Protein AF-A0A9D7G8P6-F1 (afdb_monomer)

Secondary structure (DSSP, 8-state):
------------------------SPPPEEE-SSSSSS--EEEEEEEEE---SSSTTSSEEEEEEEEEPTTEEEEEE-SSS--SB-EE-TT----HHHHHHHHHTTSEEEPPSSS--EEEEEEEEESTT--GGG-S-EE-S---BT-EEEEEEEETTEEEEEEEEEE--TTS---EEEEEEEEEE-TTTT---------------S----PPPPPPPP-PPSS-PPPEEE-SSSSS---EEEEEEEEE-TT-TT-EEEEEEEEEPTT-EEEEEE-TTS-EEE-EE-TT-EE-HHHHHHHHHHTSEEEEETTSS---EEEEEEEES-TT--SS-EE-TTTTS-EEEEEEEETTEEEEEEEEEEE-TTT--EEEEEEEEEEBTBPEE--

Foldseek 3Di:
DDDDDDDDDDDPPPPPPPPPPLPDQDDKDFDDQQPPPHGFKIFDKDWDWDDDVVDGRQWTKIFTKMKTDAQKWWKAQDAPQGGGFDFDDPPDDPDLVLLLLCLLQSRMATDHRHDMDMGRFWMQIGHPPQDPVRGFIDGPPPPLAPTFIWMWGQDPVAIKIWTWGWDDPPGPNDIDIGTDDMDTDGHCRSVSDDDPPPPPVPPPDPDDDDDDPPDDFAAGDDDWGDKDFGDQPPQPDTFKIWGWDFADDDPPPWKGKTWTFMWTDPQKWWKWFQDPVRDIDFDADAQPDKDALVNVVVCVVVVRMDTGHCVPPGDTDTFKIAITPDPPDDRFIDGDCNLVVHWIWMWGAHPNFIKIFTKHWDADPSRGGTDIHTQDMDTNRHMYHGD

Sequence (387 aa):
MILTLAFAPLLHTAHAQADRIIPGPPPDEYVDVTGDGRADLLITTRTIHISDPEQPGYLGKHLLGVRTLSGNAILMWNTPSNQRWYTLEDSTRLDTGLLAARIHFKQLSWTDEDHPTEFWLLERPFGPAITKDQDGWYGTGDHHDGLTLVMRSANERGTSVAAFEFELPYPHGRVTIKTKHVVHVPNGYGEEGDLIVLKREPEEPPFDFGHEPAEPQVMVPPGVAPDEVVDIHDDEVDDLVIRSMDEHWHGTGGSGYYVRGISPLPGTAILMTNTRWGTWGPFTLTEVDELTPEHLTIGLKSGTMRWTASGGERVFIEMLRHPHGMDGAATEWSATPAASAGYLVYRTTSHGRVHIGAMEIVYSLPGGELGVRPQNWVEEGQVLEVR

pLDDT: mean 80.0, std 18.23, range [26.77, 96.06]

Mean predicted aligned error: 11.91 Å

Structure (mmCIF, N/CA/C/O backbone):
data_AF-A0A9D7G8P6-F1
#
_entry.id   AF-A0A9D7G8P6-F1
#
loop_
_atom_site.group_PDB
_atom_site.id
_atom_site.type_symbol
_atom_site.label_atom_id
_atom_site.label_alt_id
_atom_site.label_comp_id
_atom_site.label_asym_id
_atom_site.label_entity_id
_atom_site.label_seq_id
_atom_site.pdbx_PDB_ins_code
_atom_site.Cartn_x
_atom_site.Cartn_y
_atom_site.Cartn_z
_atom_site.occupancy
_atom_site.B_iso_or_equiv
_atom_site.auth_seq_id
_atom_site.auth_comp_id
_atom_site.auth_asym_id
_atom_site.auth_atom_id
_atom_site.pdbx_PDB_model_num
ATOM 1 N N . MET A 1 1 ? 89.051 -29.530 -20.487 1.00 32.84 1 MET A N 1
ATOM 2 C CA . MET A 1 1 ? 89.242 -28.744 -19.250 1.00 32.84 1 MET A CA 1
ATOM 3 C C . MET A 1 1 ? 88.850 -27.302 -19.556 1.00 32.84 1 MET A C 1
ATOM 5 O O . MET A 1 1 ? 89.491 -26.746 -20.432 1.00 32.84 1 MET A O 1
ATOM 9 N N . ILE A 1 2 ? 87.843 -26.773 -18.833 1.00 34.38 2 ILE A N 1
ATOM 10 C CA . ILE A 1 2 ? 87.575 -25.340 -18.523 1.00 34.38 2 ILE A CA 1
ATOM 11 C C . ILE A 1 2 ? 87.087 -24.459 -19.702 1.00 34.38 2 ILE A C 1
ATOM 13 O O . ILE A 1 2 ? 87.691 -24.490 -20.760 1.00 34.38 2 ILE A O 1
ATOM 17 N N . LEU A 1 3 ? 86.077 -23.578 -19.613 1.00 29.50 3 LEU A N 1
ATOM 18 C CA . LEU A 1 3 ? 84.935 -23.324 -18.709 1.00 29.50 3 LEU A CA 1
ATOM 19 C C . LEU A 1 3 ? 84.094 -22.185 -19.360 1.00 29.50 3 LEU A C 1
ATOM 21 O O . LEU A 1 3 ? 84.625 -21.367 -20.104 1.00 29.50 3 LEU A O 1
ATOM 25 N N . THR A 1 4 ? 82.801 -22.149 -19.044 1.00 38.91 4 THR A N 1
ATOM 26 C CA . THR A 1 4 ? 81.749 -21.127 -19.264 1.00 38.91 4 THR A CA 1
ATOM 27 C C . THR A 1 4 ? 82.122 -19.645 -19.087 1.00 38.91 4 THR A C 1
ATOM 29 O O . THR A 1 4 ? 82.879 -19.329 -18.176 1.00 38.91 4 THR A O 1
ATOM 32 N N . LEU A 1 5 ? 81.402 -18.741 -19.784 1.00 32.75 5 LEU A N 1
ATOM 33 C CA . LEU A 1 5 ? 80.517 -17.736 -19.146 1.00 32.75 5 LEU A CA 1
ATOM 34 C C . LEU A 1 5 ? 79.637 -16.962 -20.150 1.00 32.75 5 LEU A C 1
ATOM 36 O O . LEU A 1 5 ? 80.088 -16.522 -21.203 1.00 32.75 5 LEU A O 1
ATOM 40 N N . ALA A 1 6 ? 78.366 -16.822 -19.773 1.00 39.81 6 ALA A N 1
ATOM 41 C CA . ALA A 1 6 ? 77.298 -16.095 -20.448 1.00 39.81 6 ALA A CA 1
ATOM 42 C C . ALA A 1 6 ? 77.256 -14.618 -20.017 1.00 39.81 6 ALA A C 1
ATOM 44 O O . ALA A 1 6 ? 77.548 -14.323 -18.862 1.00 39.81 6 ALA A O 1
ATOM 45 N N . PHE A 1 7 ? 76.799 -13.723 -20.899 1.00 34.69 7 PHE A N 1
ATOM 46 C CA . PHE A 1 7 ? 76.245 -12.416 -20.527 1.00 34.69 7 PHE A CA 1
ATOM 47 C C . PHE A 1 7 ? 75.092 -12.048 -21.472 1.00 34.69 7 PHE A C 1
ATOM 49 O O . PHE A 1 7 ? 75.219 -12.117 -22.692 1.00 34.69 7 PHE A O 1
ATOM 56 N N . ALA A 1 8 ? 73.950 -11.723 -20.869 1.00 31.00 8 ALA A N 1
ATOM 57 C CA . ALA A 1 8 ? 72.666 -11.448 -21.504 1.00 31.00 8 ALA A CA 1
ATOM 58 C C . ALA A 1 8 ? 72.607 -10.046 -22.147 1.00 31.00 8 ALA A C 1
ATOM 60 O O . ALA A 1 8 ? 73.125 -9.099 -21.552 1.00 31.00 8 ALA A O 1
ATOM 61 N N . PRO A 1 9 ? 71.921 -9.861 -23.292 1.00 35.91 9 PRO A N 1
ATOM 62 C CA . PRO A 1 9 ? 71.527 -8.537 -23.745 1.00 35.91 9 PRO A CA 1
ATOM 63 C C . PRO A 1 9 ? 70.213 -8.110 -23.074 1.00 35.91 9 PRO A C 1
ATOM 65 O O . PRO A 1 9 ? 69.231 -8.851 -23.041 1.00 35.91 9 PRO A O 1
ATOM 68 N N . LEU A 1 10 ? 70.224 -6.884 -22.549 1.00 33.00 10 LEU A N 1
ATOM 69 C CA . LEU A 1 10 ? 69.069 -6.126 -22.076 1.00 33.00 10 LEU A CA 1
ATOM 70 C C . LEU A 1 10 ? 67.979 -6.075 -23.157 1.00 33.00 10 LEU A C 1
ATOM 72 O O . LEU A 1 10 ? 68.079 -5.315 -24.120 1.00 33.00 10 LEU A O 1
ATOM 76 N N . LEU A 1 11 ? 66.912 -6.850 -22.971 1.00 33.47 11 LEU A N 1
ATOM 77 C CA . LEU A 1 11 ? 65.636 -6.578 -23.617 1.00 33.47 11 LEU A CA 1
ATOM 78 C C . LEU A 1 11 ? 65.052 -5.327 -22.957 1.00 33.47 11 LEU A C 1
ATOM 80 O O . LEU A 1 11 ? 64.640 -5.357 -21.800 1.00 33.47 11 LEU A O 1
ATOM 84 N N . HIS A 1 12 ? 65.020 -4.222 -23.704 1.00 30.33 12 HIS A N 1
ATOM 85 C CA . HIS A 1 12 ? 64.057 -3.153 -23.466 1.00 30.33 12 HIS A CA 1
ATOM 86 C C . HIS A 1 12 ? 62.661 -3.768 -23.616 1.00 30.33 12 HIS A C 1
ATOM 88 O O . HIS A 1 12 ? 62.119 -3.867 -24.716 1.00 30.33 12 HIS A O 1
ATOM 94 N N . THR A 1 13 ? 62.084 -4.225 -22.510 1.00 32.28 13 THR A N 1
ATOM 95 C CA . THR A 1 13 ? 60.647 -4.450 -22.409 1.00 32.28 13 THR A CA 1
ATOM 96 C C . THR A 1 13 ? 59.975 -3.092 -22.520 1.00 32.28 13 THR A C 1
ATOM 98 O O . THR A 1 13 ? 59.836 -2.372 -21.528 1.00 32.28 13 THR A O 1
ATOM 101 N N . ALA A 1 14 ? 59.574 -2.750 -23.746 1.00 30.55 14 ALA A N 1
ATOM 102 C CA . ALA A 1 14 ? 58.433 -1.886 -23.973 1.00 30.55 14 ALA A CA 1
ATOM 103 C C . ALA A 1 14 ? 57.317 -2.413 -23.067 1.00 30.55 14 ALA A C 1
ATOM 105 O O . ALA A 1 14 ? 56.787 -3.503 -23.286 1.00 30.55 14 ALA A O 1
ATOM 106 N N . HIS A 1 15 ? 57.046 -1.690 -21.982 1.00 31.81 15 HIS A N 1
ATOM 107 C CA . HIS A 1 15 ? 55.834 -1.903 -21.223 1.00 31.81 15 HIS A CA 1
ATOM 108 C C . HIS A 1 15 ? 54.720 -1.531 -22.187 1.00 31.81 15 HIS A C 1
ATOM 110 O O . HIS A 1 15 ? 54.471 -0.353 -22.434 1.00 31.81 15 HIS A O 1
ATOM 116 N N . ALA A 1 16 ? 54.115 -2.552 -22.792 1.00 31.84 16 ALA A N 1
ATOM 117 C CA . ALA A 1 16 ? 52.770 -2.447 -23.301 1.00 31.84 16 ALA A CA 1
ATOM 118 C C . ALA A 1 16 ? 51.943 -1.957 -22.114 1.00 31.84 16 ALA A C 1
ATOM 120 O O . ALA A 1 16 ? 51.631 -2.712 -21.192 1.00 31.84 16 ALA A O 1
ATOM 121 N N . GLN A 1 17 ? 51.706 -0.649 -22.099 1.00 33.00 17 GLN A N 1
ATOM 122 C CA . GLN A 1 17 ? 50.620 -0.033 -21.381 1.00 33.00 17 GLN A CA 1
ATOM 123 C C . GLN A 1 17 ? 49.398 -0.807 -21.855 1.00 33.00 17 GLN A C 1
ATOM 125 O O . GLN A 1 17 ? 48.952 -0.654 -22.990 1.00 33.00 17 GLN A O 1
ATOM 130 N N . ALA A 1 18 ? 48.970 -1.770 -21.042 1.00 34.53 18 ALA A N 1
ATOM 131 C CA . ALA A 1 18 ? 47.674 -2.372 -21.202 1.00 34.53 18 ALA A CA 1
ATOM 132 C C . ALA A 1 18 ? 46.710 -1.205 -21.021 1.00 34.53 18 ALA A C 1
ATOM 134 O O . ALA A 1 18 ? 46.424 -0.809 -19.890 1.00 34.53 18 ALA A O 1
ATOM 135 N N . ASP A 1 19 ? 46.298 -0.610 -22.139 1.00 32.16 19 ASP A N 1
ATOM 136 C CA . ASP A 1 19 ? 45.062 0.137 -22.234 1.00 32.16 19 ASP A CA 1
ATOM 137 C C . ASP A 1 19 ? 43.992 -0.810 -21.699 1.00 32.16 19 ASP A C 1
ATOM 139 O O . ASP A 1 19 ? 43.441 -1.660 -22.401 1.00 32.16 19 ASP A O 1
ATOM 143 N N . ARG A 1 20 ? 43.752 -0.720 -20.389 1.00 36.62 20 ARG A N 1
ATOM 144 C CA . ARG A 1 20 ? 42.474 -1.094 -19.822 1.00 36.62 20 ARG A CA 1
ATOM 145 C C . ARG A 1 20 ? 41.499 -0.207 -20.569 1.00 36.62 20 ARG A C 1
ATOM 147 O O . ARG A 1 20 ? 41.408 0.981 -20.282 1.00 36.62 20 ARG A O 1
ATOM 154 N N . ILE A 1 21 ? 40.826 -0.783 -21.557 1.00 39.59 21 ILE A N 1
ATOM 155 C CA . ILE A 1 21 ? 39.573 -0.257 -22.075 1.00 39.59 21 ILE A CA 1
ATOM 156 C C . ILE A 1 21 ? 38.684 -0.153 -20.839 1.00 39.59 21 ILE A C 1
ATOM 158 O O . ILE A 1 21 ? 38.151 -1.151 -20.362 1.00 39.59 21 ILE A O 1
ATOM 162 N N . ILE A 1 22 ? 38.650 1.033 -20.237 1.00 46.44 22 ILE A N 1
ATOM 163 C CA . ILE A 1 22 ? 37.691 1.387 -19.204 1.00 46.44 22 ILE A CA 1
ATOM 164 C C . ILE A 1 22 ? 36.360 1.302 -19.946 1.00 46.44 22 ILE A C 1
ATOM 166 O O . ILE A 1 22 ? 36.176 2.092 -20.876 1.00 46.44 22 ILE A O 1
ATOM 170 N N . PRO A 1 23 ? 35.468 0.337 -19.654 1.00 56.09 23 PRO A N 1
ATOM 171 C CA . PRO A 1 23 ? 34.200 0.299 -20.352 1.00 56.09 23 PRO A CA 1
ATOM 172 C C . PRO A 1 23 ? 33.516 1.618 -20.019 1.00 56.09 23 PRO A C 1
ATOM 174 O O . PRO A 1 23 ? 33.338 1.946 -18.838 1.00 56.09 23 PRO A O 1
ATOM 177 N N . GLY A 1 24 ? 33.239 2.406 -21.055 1.00 60.41 24 GLY A N 1
ATOM 178 C CA . GLY A 1 24 ? 32.360 3.554 -20.940 1.00 60.41 24 GLY A CA 1
ATOM 179 C C . GLY A 1 24 ? 30.973 3.114 -20.458 1.00 60.41 24 GLY A C 1
ATOM 180 O O . GLY A 1 24 ? 30.748 1.923 -20.215 1.00 60.41 24 GLY A O 1
ATOM 181 N N . PRO A 1 25 ? 30.035 4.058 -20.308 1.00 69.31 25 PRO A N 1
ATOM 182 C CA . PRO A 1 25 ? 28.647 3.701 -20.042 1.00 69.31 25 PRO A CA 1
ATOM 183 C C . PRO A 1 25 ? 28.184 2.620 -21.042 1.00 69.31 25 PRO A C 1
ATOM 185 O O . PRO A 1 25 ? 28.520 2.730 -22.229 1.00 69.31 25 PRO A O 1
ATOM 188 N N . PRO A 1 26 ? 27.499 1.551 -20.590 1.00 78.31 26 PRO A N 1
ATOM 189 C CA . PRO A 1 26 ? 26.985 0.543 -21.508 1.00 78.31 26 PRO A CA 1
ATOM 190 C C . PRO A 1 26 ? 26.033 1.200 -22.522 1.00 78.31 26 PRO A C 1
ATOM 192 O O . PRO A 1 26 ? 25.399 2.210 -22.198 1.00 78.31 26 PRO A O 1
ATOM 195 N N . PRO A 1 27 ? 25.963 0.674 -23.758 1.00 83.50 27 PRO A N 1
ATOM 196 C CA . PRO A 1 27 ? 25.049 1.196 -24.762 1.00 83.50 27 PR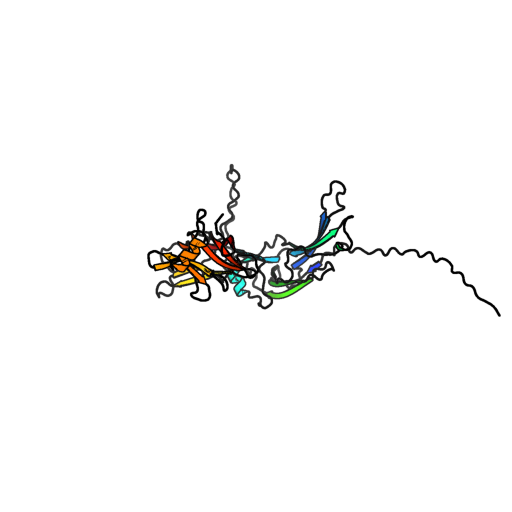O A CA 1
ATOM 197 C C . PRO A 1 27 ? 23.596 0.966 -24.345 1.00 83.50 27 PRO A C 1
ATOM 199 O O . PRO A 1 27 ? 23.301 0.042 -23.588 1.00 83.50 27 PRO A O 1
ATOM 202 N N . ASP A 1 28 ? 22.709 1.782 -24.902 1.00 91.69 28 ASP A N 1
ATOM 203 C CA . ASP A 1 28 ? 21.271 1.639 -24.714 1.00 91.69 28 ASP A CA 1
ATOM 204 C C . ASP A 1 28 ? 20.775 0.273 -25.220 1.00 91.69 28 ASP A C 1
ATOM 206 O O . ASP A 1 28 ? 21.152 -0.181 -26.308 1.00 91.69 28 ASP A O 1
ATOM 210 N N . GLU A 1 29 ? 19.896 -0.366 -24.448 1.00 93.75 29 GLU A N 1
ATOM 211 C CA . GLU A 1 29 ? 19.307 -1.671 -24.764 1.00 93.75 29 GLU A CA 1
ATOM 212 C C . GLU A 1 29 ? 17.780 -1.609 -24.639 1.00 93.75 29 GLU A C 1
ATOM 214 O O . GLU A 1 29 ? 17.230 -1.231 -23.607 1.00 93.75 29 GLU A O 1
ATOM 219 N N . TYR A 1 30 ? 17.095 -1.986 -25.718 1.00 95.00 30 TYR A N 1
ATOM 220 C CA . TYR A 1 30 ? 15.639 -2.059 -25.786 1.00 95.00 30 TYR A CA 1
ATOM 221 C C . TYR A 1 30 ? 15.173 -3.455 -25.380 1.00 95.00 30 TYR A C 1
ATOM 223 O O . TYR A 1 30 ? 15.660 -4.446 -25.928 1.00 95.00 30 TYR A O 1
ATOM 231 N N . VAL A 1 31 ? 14.206 -3.532 -24.469 1.00 95.38 31 VAL A N 1
ATOM 232 C CA . VAL A 1 31 ? 13.720 -4.796 -23.911 1.00 95.38 31 VAL A CA 1
ATOM 233 C C . VAL A 1 31 ? 12.220 -4.935 -24.144 1.00 95.38 31 VAL A C 1
ATOM 235 O O . VAL A 1 31 ? 11.443 -4.072 -23.748 1.00 95.38 31 VAL A O 1
ATOM 238 N N . ASP A 1 32 ? 11.831 -6.038 -24.778 1.00 94.94 32 ASP A N 1
ATOM 239 C CA . ASP A 1 32 ? 10.444 -6.491 -24.918 1.00 94.94 32 ASP A CA 1
ATOM 240 C C . ASP A 1 32 ? 10.121 -7.420 -23.739 1.00 94.94 32 ASP A C 1
ATOM 242 O O . ASP A 1 32 ? 10.604 -8.555 -23.672 1.00 94.94 32 ASP A O 1
ATOM 246 N N . VAL A 1 33 ? 9.378 -6.901 -22.764 1.00 93.94 33 VAL A N 1
ATOM 247 C CA . VAL A 1 33 ? 9.002 -7.620 -21.541 1.00 93.94 33 VAL A CA 1
ATOM 248 C C . VAL A 1 33 ? 7.739 -8.433 -21.785 1.00 93.94 33 VAL A C 1
ATOM 250 O O . VAL A 1 33 ? 7.625 -9.559 -21.295 1.00 93.94 33 VAL A O 1
ATOM 253 N N . THR A 1 34 ? 6.797 -7.878 -22.542 1.00 91.25 34 THR A N 1
ATOM 254 C CA . THR A 1 34 ? 5.493 -8.479 -22.827 1.00 91.25 34 THR A CA 1
ATOM 255 C C . THR A 1 34 ? 5.541 -9.544 -23.924 1.00 91.25 34 THR A C 1
ATOM 257 O O . THR A 1 34 ? 4.607 -10.333 -24.060 1.00 91.25 34 THR A O 1
ATOM 260 N N . GLY A 1 35 ? 6.637 -9.636 -24.674 1.00 88.44 35 GLY A N 1
ATOM 261 C CA . GLY A 1 35 ? 6.814 -10.581 -25.775 1.00 88.44 35 GLY A CA 1
ATOM 262 C C . GLY A 1 35 ? 5.928 -10.274 -26.982 1.00 88.44 35 GLY A C 1
ATOM 263 O O . GLY A 1 35 ? 5.661 -11.168 -27.791 1.00 88.44 35 GLY A O 1
ATOM 264 N N . ASP A 1 36 ? 5.426 -9.044 -27.096 1.00 84.75 36 ASP A N 1
ATOM 265 C CA . ASP A 1 36 ? 4.506 -8.644 -28.159 1.00 84.75 36 ASP A CA 1
ATOM 266 C C . ASP A 1 36 ? 5.220 -8.138 -29.427 1.00 84.75 36 ASP A C 1
ATOM 268 O O . ASP A 1 36 ? 4.576 -7.811 -30.435 1.00 84.75 36 ASP A O 1
ATOM 272 N N . GLY A 1 37 ? 6.557 -8.144 -29.411 1.00 86.44 37 GLY A N 1
ATOM 273 C CA . GLY A 1 37 ? 7.433 -7.727 -30.495 1.00 86.44 37 GLY A CA 1
ATOM 274 C C . GLY A 1 37 ? 7.729 -6.229 -30.520 1.00 86.44 37 GLY A C 1
ATOM 275 O O . GLY A 1 37 ? 8.268 -5.754 -31.527 1.00 86.44 37 GLY A O 1
ATOM 276 N N . ARG A 1 38 ? 7.365 -5.477 -29.476 1.00 90.19 38 ARG A N 1
ATOM 277 C CA . ARG A 1 38 ? 7.758 -4.081 -29.261 1.00 90.19 38 ARG A CA 1
ATOM 278 C C . ARG A 1 38 ? 8.564 -3.971 -27.974 1.00 90.19 38 ARG A C 1
ATOM 280 O O . ARG A 1 38 ? 8.373 -4.714 -27.028 1.00 90.19 38 ARG A O 1
ATOM 287 N N . ALA A 1 39 ? 9.507 -3.039 -27.959 1.00 93.81 39 ALA A N 1
ATOM 288 C CA . ALA A 1 39 ? 10.226 -2.752 -26.733 1.00 93.81 39 ALA A CA 1
ATOM 289 C C . ALA A 1 39 ? 9.298 -2.020 -25.762 1.00 93.81 39 ALA A C 1
ATOM 291 O O . ALA A 1 39 ? 8.672 -1.026 -26.137 1.00 93.81 39 ALA A O 1
ATOM 292 N N . ASP A 1 40 ? 9.267 -2.493 -24.525 1.00 95.12 40 ASP A N 1
ATOM 293 C CA . ASP A 1 40 ? 8.506 -1.908 -23.428 1.00 95.12 40 ASP A CA 1
ATOM 294 C C . ASP A 1 40 ? 9.397 -1.031 -22.536 1.00 95.12 40 ASP A C 1
ATOM 296 O O . ASP A 1 40 ? 8.976 0.010 -22.026 1.00 95.12 40 ASP A O 1
ATOM 300 N N . LEU A 1 41 ? 10.656 -1.446 -22.365 1.00 95.88 41 LEU A N 1
ATOM 301 C CA . LEU A 1 41 ? 11.631 -0.810 -21.487 1.00 95.88 41 LEU A CA 1
ATOM 302 C C . LEU A 1 41 ? 12.910 -0.450 -22.251 1.00 95.88 41 LEU A C 1
ATOM 304 O O . LEU A 1 41 ? 13.294 -1.104 -23.224 1.00 95.88 41 LEU A O 1
ATOM 308 N N . LEU A 1 42 ? 13.593 0.585 -21.769 1.00 95.62 42 LEU A N 1
ATOM 309 C CA . LEU A 1 42 ? 14.904 1.018 -22.238 1.00 95.62 42 LEU A CA 1
ATOM 310 C C . LEU A 1 42 ? 15.888 1.003 -21.068 1.00 95.62 42 LEU A C 1
ATOM 312 O O . LEU A 1 42 ? 15.729 1.762 -20.112 1.00 95.62 42 LEU A O 1
ATOM 316 N N . ILE A 1 43 ? 16.917 0.165 -21.159 1.00 93.38 43 ILE A N 1
ATOM 317 C CA . ILE A 1 43 ? 18.100 0.255 -20.304 1.00 93.38 43 ILE A CA 1
ATOM 318 C C . ILE A 1 43 ? 18.965 1.380 -20.873 1.00 93.38 43 ILE A C 1
ATOM 320 O O . ILE A 1 43 ? 19.344 1.335 -22.042 1.00 93.38 43 ILE A O 1
ATOM 324 N N . THR A 1 44 ? 19.259 2.392 -20.063 1.00 92.56 44 THR A N 1
ATOM 325 C CA . THR A 1 44 ? 19.957 3.609 -20.494 1.00 92.56 44 THR A CA 1
ATOM 326 C C . THR A 1 44 ? 20.933 4.083 -19.429 1.00 92.56 44 THR A C 1
ATOM 328 O O . THR A 1 44 ? 20.741 3.858 -18.231 1.00 92.56 44 THR A O 1
ATOM 331 N N . THR A 1 45 ? 21.966 4.808 -19.860 1.00 90.31 45 THR A N 1
ATOM 332 C CA . THR A 1 45 ? 22.925 5.433 -18.942 1.00 90.31 45 THR A CA 1
ATOM 333 C C . THR A 1 45 ? 22.771 6.953 -18.916 1.00 90.31 45 THR A C 1
ATOM 335 O O . THR A 1 45 ? 22.601 7.592 -19.951 1.00 90.31 45 THR A O 1
ATOM 338 N N . ARG A 1 46 ? 22.893 7.558 -17.733 1.00 89.12 46 ARG A N 1
ATOM 339 C CA . ARG A 1 46 ? 22.959 9.010 -17.529 1.00 89.12 46 ARG A CA 1
ATOM 340 C C . ARG A 1 46 ? 24.282 9.385 -16.873 1.00 89.12 46 ARG A C 1
ATOM 342 O O . ARG A 1 46 ? 24.720 8.737 -15.930 1.00 89.12 46 ARG A O 1
ATOM 349 N N . THR A 1 47 ? 24.907 10.462 -17.337 1.00 88.19 47 THR A N 1
ATOM 350 C CA . THR A 1 47 ? 26.112 11.020 -16.706 1.00 88.19 47 THR A CA 1
ATOM 351 C C . THR A 1 47 ? 25.738 12.265 -15.917 1.00 88.19 47 THR A C 1
ATOM 353 O O . THR A 1 47 ? 25.158 13.200 -16.467 1.00 88.19 47 THR A O 1
ATOM 356 N N . ILE A 1 48 ? 26.077 12.280 -14.630 1.00 85.88 48 ILE A N 1
ATOM 357 C CA . ILE A 1 48 ? 25.899 13.429 -13.744 1.00 85.88 48 ILE A CA 1
ATOM 358 C C . ILE A 1 48 ? 27.281 13.951 -13.379 1.00 85.88 48 ILE A C 1
ATOM 360 O O . ILE A 1 48 ? 28.073 13.242 -12.761 1.00 85.88 48 ILE A O 1
ATOM 364 N N . HIS A 1 49 ? 27.559 15.198 -13.745 1.00 82.62 49 HIS A N 1
ATOM 365 C CA . HIS A 1 49 ? 28.762 15.896 -13.306 1.00 82.62 49 HIS A CA 1
ATOM 366 C C . HIS A 1 49 ? 28.483 16.595 -11.975 1.00 82.62 49 HIS A C 1
ATOM 368 O O . HIS A 1 49 ? 27.488 17.306 -11.841 1.00 82.62 49 HIS A O 1
ATOM 374 N N . ILE A 1 50 ? 29.366 16.403 -10.999 1.00 76.69 50 ILE A N 1
ATOM 375 C CA . ILE A 1 50 ? 29.343 17.141 -9.737 1.00 76.69 50 ILE A CA 1
ATOM 376 C C . ILE A 1 50 ? 30.119 18.438 -9.962 1.00 76.69 50 ILE A C 1
ATOM 378 O O . ILE A 1 50 ? 31.234 18.432 -10.492 1.00 76.69 50 ILE A O 1
ATOM 382 N N . SER A 1 51 ? 29.512 19.566 -9.600 1.00 63.78 51 SER A N 1
ATOM 383 C CA . SER A 1 51 ? 30.144 20.873 -9.732 1.00 63.78 51 SER A CA 1
ATOM 384 C C . SER A 1 51 ? 31.234 21.041 -8.674 1.00 63.78 51 SER A C 1
ATOM 386 O O . SER A 1 51 ? 30.951 21.430 -7.543 1.00 63.78 51 SER A O 1
ATOM 388 N N . ASP A 1 52 ? 32.475 20.763 -9.056 1.00 64.62 52 ASP A N 1
ATOM 389 C CA . ASP A 1 52 ? 33.659 21.255 -8.360 1.00 64.62 52 ASP A CA 1
ATOM 390 C C . ASP A 1 52 ? 34.091 22.581 -9.022 1.00 64.62 52 ASP A C 1
ATOM 392 O O . ASP A 1 52 ? 34.423 22.574 -10.212 1.00 64.62 52 ASP A O 1
ATOM 396 N N . PRO A 1 53 ? 34.066 23.728 -8.314 1.00 61.25 53 PRO A N 1
ATOM 397 C CA . PRO A 1 53 ? 34.508 25.014 -8.854 1.00 61.25 53 PRO A CA 1
ATOM 398 C C . PRO A 1 53 ? 35.974 25.027 -9.310 1.00 61.25 53 PRO A C 1
ATOM 400 O O . PRO A 1 53 ? 36.328 25.823 -10.180 1.00 61.25 53 PRO A O 1
ATOM 403 N N . GLU A 1 54 ? 36.823 24.167 -8.741 1.00 64.50 54 GLU A N 1
ATOM 404 C CA . GLU A 1 54 ? 38.244 24.067 -9.084 1.00 64.50 54 GLU A CA 1
ATOM 405 C C . GLU A 1 54 ? 38.497 23.072 -10.230 1.00 64.50 54 GLU A C 1
ATOM 407 O O . GLU A 1 54 ? 39.485 23.211 -10.956 1.00 64.50 54 GLU A O 1
ATOM 412 N N . GLN A 1 55 ? 37.596 22.099 -10.440 1.00 59.53 55 GLN A N 1
ATOM 413 C CA . GLN A 1 55 ? 37.688 21.075 -11.495 1.00 59.53 55 GLN A CA 1
ATOM 414 C C . GLN A 1 55 ? 36.321 20.739 -12.137 1.00 59.53 55 GLN A C 1
ATOM 416 O O . GLN A 1 55 ? 35.851 19.595 -12.064 1.00 59.53 55 GLN A O 1
ATOM 421 N N . PRO A 1 56 ? 35.662 21.697 -12.815 1.00 57.84 56 PRO A N 1
ATOM 422 C CA . PRO A 1 56 ? 34.322 21.489 -13.354 1.00 57.84 56 PRO A CA 1
ATOM 423 C C . PRO A 1 56 ? 34.300 20.354 -14.389 1.00 57.84 56 PRO A C 1
ATOM 425 O O . PRO A 1 56 ? 35.035 20.377 -15.376 1.00 57.84 56 PRO A O 1
ATOM 428 N N . GLY A 1 57 ? 33.445 19.352 -14.159 1.00 60.16 57 GLY A N 1
ATOM 429 C CA . GLY A 1 57 ? 33.219 18.223 -15.069 1.00 60.16 57 GLY A CA 1
ATOM 430 C C . GLY A 1 57 ? 34.132 17.005 -14.876 1.00 60.16 57 GLY A C 1
ATOM 431 O O . GLY A 1 57 ? 33.843 15.961 -15.459 1.00 60.16 57 GLY A O 1
ATOM 432 N N . TYR A 1 58 ? 35.174 17.093 -14.040 1.00 66.62 58 TYR A N 1
ATOM 433 C CA . TYR A 1 58 ? 36.122 15.992 -13.788 1.00 66.62 58 TYR A CA 1
ATOM 434 C C . TYR A 1 58 ? 35.673 15.005 -12.711 1.00 66.62 58 TYR A C 1
ATOM 436 O O . TYR A 1 58 ? 36.268 13.938 -12.583 1.00 66.62 58 TYR A O 1
ATOM 444 N N . LEU A 1 59 ? 34.637 15.349 -11.952 1.00 76.56 59 LEU A N 1
ATOM 445 C CA . LEU A 1 59 ? 34.056 14.519 -10.908 1.00 76.56 59 LEU A CA 1
ATOM 446 C C . LEU A 1 59 ? 32.582 14.287 -11.219 1.00 76.56 59 LEU A C 1
ATOM 448 O O . LEU A 1 59 ? 31.867 15.206 -11.629 1.00 76.56 59 LEU A O 1
ATOM 452 N N . GLY A 1 60 ? 32.111 13.068 -11.005 1.00 82.75 60 GLY A N 1
ATOM 453 C CA . GLY A 1 60 ? 30.706 12.760 -11.186 1.00 82.75 60 GLY A CA 1
ATOM 454 C C . GLY A 1 60 ? 30.389 11.293 -10.989 1.00 82.75 60 GLY A C 1
ATOM 455 O O . GLY A 1 60 ? 31.175 10.532 -10.423 1.00 82.75 60 GLY A O 1
ATOM 456 N N . LYS A 1 61 ? 29.213 10.904 -11.473 1.00 86.06 61 LYS A N 1
ATOM 457 C CA . LYS A 1 61 ? 28.781 9.512 -11.512 1.00 86.06 61 LYS A CA 1
ATOM 458 C C . LYS A 1 61 ? 28.029 9.184 -12.794 1.00 86.06 61 LYS A C 1
ATOM 460 O O . LYS A 1 61 ? 27.312 10.021 -13.344 1.00 86.06 61 LYS A O 1
ATOM 465 N N . HIS A 1 62 ? 28.205 7.956 -13.259 1.00 88.00 62 HIS A N 1
ATOM 466 C CA . HIS A 1 62 ? 27.329 7.336 -14.240 1.00 88.00 62 HIS A CA 1
ATOM 467 C C . HIS A 1 62 ? 26.212 6.608 -13.497 1.00 88.00 62 HIS A C 1
ATOM 469 O O . HIS A 1 62 ? 26.491 5.885 -12.544 1.00 88.00 62 HIS A O 1
ATOM 475 N N . LEU A 1 63 ? 24.972 6.800 -13.933 1.00 89.50 63 LEU A N 1
ATOM 476 C CA . LEU A 1 63 ? 23.801 6.065 -13.473 1.00 89.50 63 LEU A CA 1
ATOM 477 C C . LEU A 1 63 ? 23.322 5.162 -14.598 1.00 89.50 63 LEU A C 1
ATOM 479 O O . LEU A 1 63 ? 23.047 5.658 -15.687 1.00 89.50 63 LEU A O 1
ATOM 483 N N . LEU A 1 64 ? 23.204 3.870 -14.337 1.00 89.94 64 LEU A N 1
ATOM 484 C CA . LEU A 1 64 ? 22.574 2.912 -15.232 1.00 89.94 64 LEU A CA 1
ATOM 485 C C . LEU A 1 64 ? 21.188 2.600 -14.686 1.00 89.94 64 LEU A C 1
ATOM 487 O O . LEU A 1 64 ? 21.038 2.198 -13.529 1.00 89.94 64 LEU A O 1
ATOM 491 N N . GLY A 1 65 ? 20.181 2.800 -15.523 1.00 90.88 65 GLY A N 1
ATOM 492 C CA . GLY A 1 65 ? 18.796 2.628 -15.134 1.00 90.88 65 GLY A CA 1
ATOM 493 C C . GLY A 1 65 ? 17.943 2.033 -16.234 1.00 90.88 65 GLY A C 1
ATOM 494 O O . GLY A 1 65 ? 18.382 1.856 -17.370 1.00 90.88 65 GLY A O 1
ATOM 495 N N . VAL A 1 66 ? 16.710 1.727 -15.861 1.00 92.75 66 VAL A N 1
ATOM 496 C CA . VAL A 1 66 ? 15.653 1.257 -16.748 1.00 92.75 66 VAL A CA 1
ATOM 497 C C . VAL A 1 66 ? 14.571 2.314 -16.780 1.00 92.75 66 VAL A C 1
ATOM 499 O O . VAL A 1 66 ? 14.200 2.840 -15.737 1.00 92.75 66 VAL A O 1
ATOM 502 N N . ARG A 1 67 ? 14.037 2.615 -17.957 1.00 93.19 67 ARG A N 1
ATOM 503 C CA . ARG A 1 67 ? 12.879 3.497 -18.088 1.00 93.19 67 ARG A CA 1
ATOM 504 C C . ARG A 1 67 ? 11.793 2.891 -18.952 1.00 93.19 67 ARG A C 1
ATOM 506 O O . ARG A 1 67 ? 12.102 2.170 -19.903 1.00 93.19 67 ARG A O 1
ATOM 513 N N . THR A 1 68 ? 10.540 3.212 -18.651 1.00 94.06 68 THR A N 1
ATOM 514 C CA . THR A 1 68 ? 9.421 2.832 -19.516 1.00 94.06 68 THR A CA 1
ATOM 515 C C . THR A 1 68 ? 9.469 3.591 -20.841 1.00 94.06 68 THR A C 1
ATOM 517 O O . THR A 1 68 ? 9.908 4.746 -20.927 1.00 94.06 68 THR A O 1
ATOM 520 N N . LEU A 1 69 ? 9.057 2.914 -21.910 1.00 94.25 69 LEU A N 1
ATOM 521 C CA . LEU A 1 69 ? 8.767 3.530 -23.201 1.00 94.25 69 LEU A CA 1
ATOM 522 C C . LEU A 1 69 ? 7.293 3.950 -23.250 1.00 94.25 69 LEU A C 1
ATOM 524 O O . LEU A 1 69 ? 6.471 3.413 -22.516 1.00 94.25 69 LEU A O 1
ATOM 528 N N . SER A 1 70 ? 6.956 4.907 -24.115 1.00 88.88 70 SER A N 1
ATOM 529 C CA . SER A 1 70 ? 5.582 5.424 -24.236 1.00 88.88 70 SER A CA 1
ATOM 530 C C . SER A 1 70 ? 4.564 4.302 -24.484 1.00 88.88 70 SER A C 1
ATOM 532 O O . SER A 1 70 ? 4.846 3.364 -25.237 1.00 88.88 70 SER A O 1
ATOM 534 N N . GLY A 1 71 ? 3.402 4.400 -23.831 1.00 86.06 71 GLY A N 1
ATOM 535 C CA . GLY A 1 71 ? 2.362 3.363 -23.836 1.00 86.06 71 GLY A CA 1
ATOM 536 C C . GLY A 1 71 ? 2.593 2.243 -22.814 1.00 86.06 71 GLY A C 1
ATOM 537 O O . GLY A 1 71 ? 1.866 1.247 -22.823 1.00 86.06 71 GLY A O 1
ATOM 538 N N . ASN A 1 72 ? 3.602 2.388 -21.945 1.00 92.00 72 ASN A N 1
ATOM 539 C CA . ASN A 1 72 ? 3.883 1.464 -20.852 1.00 92.00 72 ASN A CA 1
ATOM 540 C C . ASN A 1 72 ? 3.768 2.165 -19.503 1.00 92.00 72 ASN A C 1
ATOM 542 O O . ASN A 1 72 ? 4.332 3.241 -19.302 1.00 92.00 72 ASN A O 1
ATOM 546 N N . ALA A 1 73 ? 3.122 1.493 -18.558 1.00 91.69 73 ALA A N 1
ATOM 547 C CA . ALA A 1 73 ? 2.936 1.974 -17.201 1.00 91.69 73 ALA A CA 1
ATOM 548 C C . ALA A 1 73 ? 3.308 0.905 -16.172 1.00 91.69 73 ALA A C 1
ATOM 550 O O . ALA A 1 73 ? 3.122 -0.292 -16.406 1.00 91.69 73 ALA A O 1
ATOM 551 N N . ILE A 1 74 ? 3.807 1.337 -15.018 1.00 92.38 74 ILE A N 1
ATOM 552 C CA . ILE A 1 74 ? 4.120 0.485 -13.869 1.00 92.38 74 ILE A CA 1
ATOM 553 C C . ILE A 1 74 ? 2.999 0.612 -12.837 1.00 92.38 74 ILE A C 1
ATOM 555 O O . ILE A 1 74 ? 2.403 1.674 -12.681 1.00 92.38 74 ILE A O 1
ATOM 559 N N . LEU A 1 75 ? 2.678 -0.482 -12.152 1.00 92.75 75 LEU A N 1
ATOM 560 C CA . LEU A 1 75 ? 1.620 -0.516 -11.148 1.00 92.75 75 LEU A CA 1
ATOM 561 C C . LEU A 1 75 ? 2.129 -0.029 -9.784 1.00 92.75 75 LEU A C 1
ATOM 563 O O . LEU A 1 75 ? 3.177 -0.470 -9.302 1.00 92.75 75 LEU A O 1
ATOM 567 N N . MET A 1 76 ? 1.355 0.832 -9.132 1.00 90.56 76 MET A N 1
ATOM 568 C CA . MET A 1 76 ? 1.647 1.392 -7.813 1.00 90.56 76 MET A CA 1
ATOM 569 C C . MET A 1 76 ? 0.499 1.141 -6.844 1.00 90.56 76 MET A C 1
ATOM 571 O O . MET A 1 76 ? -0.665 1.131 -7.241 1.00 90.56 76 MET A O 1
ATOM 575 N N . TRP A 1 77 ? 0.830 0.981 -5.564 1.00 87.94 77 TRP A N 1
ATOM 576 C CA . TRP A 1 77 ? -0.106 1.285 -4.490 1.00 87.94 77 TRP A CA 1
ATOM 577 C C . TRP A 1 77 ? -0.346 2.791 -4.440 1.00 87.94 77 TRP A C 1
ATOM 579 O O . TRP A 1 77 ? 0.604 3.570 -4.529 1.00 87.94 77 TRP A O 1
ATOM 589 N N . ASN A 1 78 ? -1.614 3.177 -4.317 1.00 84.88 78 ASN A N 1
ATOM 590 C CA . ASN A 1 78 ? -2.035 4.573 -4.345 1.00 84.88 78 ASN A CA 1
ATOM 591 C C . ASN A 1 78 ? -3.079 4.860 -3.262 1.00 84.88 78 ASN A C 1
ATOM 593 O O . ASN A 1 78 ? -4.168 5.350 -3.542 1.00 84.88 78 ASN A O 1
ATOM 597 N N . THR A 1 79 ? -2.767 4.492 -2.022 1.00 85.75 79 THR A N 1
ATOM 598 C CA . THR A 1 79 ? -3.610 4.789 -0.858 1.00 85.75 79 THR A CA 1
ATOM 599 C C . THR A 1 79 ? -2.853 5.683 0.119 1.00 85.75 79 THR A C 1
ATOM 601 O O . THR A 1 79 ? -1.623 5.744 0.066 1.00 85.75 79 THR A O 1
ATOM 604 N N . PRO A 1 80 ? -3.538 6.349 1.068 1.00 84.50 80 PRO A N 1
ATOM 605 C CA . PRO A 1 80 ? -2.847 7.166 2.066 1.00 84.50 80 PRO A CA 1
ATOM 606 C C . PRO A 1 80 ? -1.863 6.374 2.946 1.00 84.50 80 PRO A C 1
ATOM 608 O O . PRO A 1 80 ? -0.957 6.966 3.522 1.00 84.50 80 PRO A O 1
ATOM 611 N N . SER A 1 81 ? -2.044 5.051 3.062 1.00 85.00 81 SER A N 1
ATOM 612 C CA . SER A 1 81 ? -1.136 4.158 3.798 1.00 85.00 81 SER A CA 1
ATOM 613 C C . SER A 1 81 ? -0.024 3.563 2.951 1.00 85.00 81 SER A C 1
ATOM 615 O O . SER A 1 81 ? 1.015 3.210 3.493 1.00 85.00 81 SER A O 1
ATOM 617 N N . ASN A 1 82 ? -0.244 3.408 1.647 1.00 81.62 82 ASN A N 1
ATOM 618 C CA . ASN A 1 82 ? 0.675 2.718 0.761 1.00 81.62 82 ASN A CA 1
ATOM 619 C C . ASN A 1 82 ? 0.892 3.558 -0.503 1.00 81.62 82 ASN A C 1
ATOM 621 O O . ASN A 1 82 ? 0.053 3.570 -1.403 1.00 81.62 82 ASN A O 1
ATOM 625 N N . GLN A 1 83 ? 2.055 4.207 -0.590 1.00 80.56 83 GLN A N 1
ATOM 626 C CA . GLN A 1 83 ? 2.530 4.917 -1.784 1.00 80.56 83 GLN A CA 1
ATOM 627 C C . GLN A 1 83 ? 3.867 4.329 -2.238 1.00 80.56 83 GLN A C 1
ATOM 629 O O . GLN A 1 83 ? 4.929 4.931 -2.103 1.00 80.56 83 GLN A O 1
ATOM 634 N N . ARG A 1 84 ? 3.817 3.090 -2.728 1.00 83.81 84 ARG A N 1
ATOM 635 C CA . ARG A 1 84 ? 4.992 2.328 -3.168 1.00 83.81 84 ARG A CA 1
ATOM 636 C C . ARG A 1 84 ? 4.681 1.519 -4.416 1.00 83.81 84 ARG A C 1
ATOM 638 O O . ARG A 1 84 ? 3.518 1.327 -4.770 1.00 83.81 84 ARG A O 1
ATOM 645 N N . TRP A 1 85 ? 5.715 1.008 -5.073 1.00 88.56 85 TRP A N 1
ATOM 646 C CA . TRP A 1 85 ? 5.543 0.079 -6.188 1.00 88.56 85 TRP A CA 1
ATOM 647 C C . TRP A 1 85 ? 4.744 -1.148 -5.754 1.00 88.56 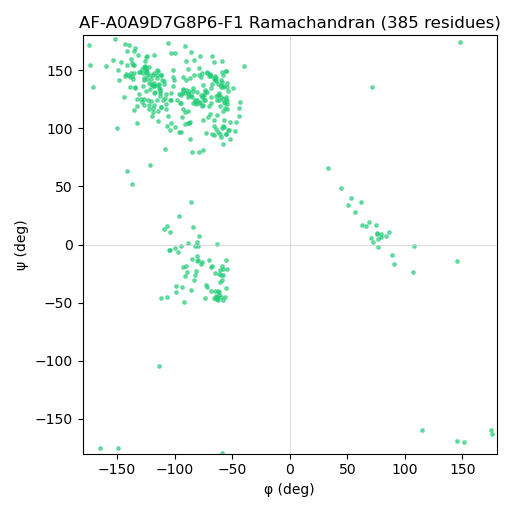85 TRP A C 1
ATOM 649 O O . TRP A 1 85 ? 4.975 -1.703 -4.678 1.00 88.56 85 TRP A O 1
ATOM 659 N N . TYR A 1 86 ? 3.801 -1.577 -6.591 1.00 88.88 86 TYR A N 1
ATOM 660 C CA . TYR A 1 86 ? 3.103 -2.829 -6.348 1.00 88.88 86 TYR A CA 1
ATOM 661 C C . TYR A 1 86 ? 4.022 -3.994 -6.711 1.00 88.88 86 TYR A C 1
ATOM 663 O O . TYR A 1 86 ? 4.447 -4.130 -7.862 1.00 88.88 86 TYR A O 1
ATOM 671 N N . THR A 1 87 ? 4.307 -4.842 -5.728 1.00 88.75 87 THR A N 1
ATOM 672 C CA . THR A 1 87 ? 5.155 -6.019 -5.892 1.00 88.75 87 THR A CA 1
ATOM 673 C C . THR A 1 87 ? 4.333 -7.296 -5.780 1.00 88.75 87 THR A C 1
ATOM 675 O O . THR A 1 87 ? 3.398 -7.405 -4.985 1.00 88.75 87 THR A O 1
ATOM 678 N N . LEU A 1 88 ? 4.671 -8.277 -6.612 1.00 87.00 88 LEU A N 1
ATOM 679 C CA . LEU A 1 88 ? 4.175 -9.639 -6.485 1.00 87.00 88 LEU A CA 1
ATOM 680 C C . LEU A 1 88 ? 5.160 -10.453 -5.656 1.00 87.00 88 LEU A C 1
ATOM 682 O O . LEU A 1 88 ? 6.361 -10.446 -5.916 1.00 87.00 88 LEU A O 1
ATOM 686 N N . GLU A 1 89 ? 4.640 -11.208 -4.697 1.00 78.19 89 GLU A N 1
ATOM 687 C CA . GLU A 1 89 ? 5.429 -12.245 -4.040 1.00 78.19 89 GLU A CA 1
ATOM 688 C C . GLU A 1 89 ? 5.800 -13.341 -5.050 1.00 78.19 89 GLU A C 1
ATOM 690 O O . GLU A 1 89 ? 4.971 -13.748 -5.867 1.00 78.19 89 GLU A O 1
ATOM 695 N N . ASP A 1 90 ? 7.019 -13.875 -4.952 1.00 60.47 90 ASP A N 1
ATOM 696 C CA . ASP A 1 90 ? 7.607 -14.834 -5.906 1.00 60.47 90 ASP A CA 1
ATOM 697 C C . ASP A 1 90 ? 6.764 -16.098 -6.178 1.00 60.47 90 ASP A C 1
ATOM 699 O O . ASP A 1 90 ? 6.951 -16.772 -7.194 1.00 60.47 90 ASP A O 1
ATOM 703 N N . SER A 1 91 ? 5.842 -16.452 -5.276 1.00 57.72 91 SER A N 1
ATOM 704 C CA . SER A 1 91 ? 4.967 -17.629 -5.402 1.00 57.72 91 SER A CA 1
ATOM 705 C C . SER A 1 91 ? 3.571 -17.326 -5.962 1.00 57.72 91 SER A C 1
ATOM 707 O O . SER A 1 91 ? 2.795 -18.248 -6.242 1.00 57.72 91 SER A O 1
ATOM 709 N N . THR A 1 92 ? 3.246 -16.047 -6.150 1.00 65.44 92 THR A N 1
ATOM 710 C CA . THR A 1 92 ? 1.898 -15.586 -6.470 1.00 65.44 92 THR A CA 1
ATOM 711 C C . THR A 1 92 ? 1.726 -15.452 -7.976 1.00 65.44 92 THR A C 1
ATOM 713 O O . THR A 1 92 ? 2.429 -14.711 -8.659 1.00 65.44 92 THR A O 1
ATOM 716 N N . ARG A 1 93 ? 0.743 -16.172 -8.522 1.00 75.81 93 ARG A N 1
ATOM 717 C CA . ARG A 1 93 ? 0.339 -15.998 -9.919 1.00 75.81 93 ARG A CA 1
ATOM 718 C C . ARG A 1 93 ? -0.227 -14.588 -10.108 1.00 75.81 93 ARG A C 1
ATOM 720 O O . ARG A 1 93 ? -1.015 -14.136 -9.286 1.00 75.81 93 ARG A O 1
ATOM 727 N N . LEU A 1 94 ? 0.090 -13.954 -11.238 1.00 85.19 94 LEU A N 1
ATOM 728 C CA . LEU A 1 94 ? -0.546 -12.704 -11.663 1.00 85.19 94 LEU A CA 1
ATOM 729 C C . LEU A 1 94 ? -2.076 -12.894 -11.787 1.00 85.19 94 LEU A C 1
ATOM 731 O O . LEU A 1 94 ? -2.555 -13.495 -12.753 1.00 85.19 94 LEU A O 1
ATOM 735 N N . ASP A 1 95 ? -2.828 -12.414 -10.792 1.00 87.19 95 ASP A N 1
ATOM 736 C CA . ASP A 1 95 ? -4.294 -12.479 -10.730 1.00 87.19 95 ASP A CA 1
ATOM 737 C C . ASP A 1 95 ? -4.908 -11.172 -11.238 1.00 87.19 95 ASP A C 1
ATOM 739 O O . ASP A 1 95 ? -5.055 -10.185 -10.515 1.00 87.19 95 ASP A O 1
ATOM 743 N N . THR A 1 96 ? -5.299 -11.171 -12.510 1.00 87.12 96 THR A N 1
ATOM 744 C CA . THR A 1 96 ? -5.894 -9.999 -13.157 1.00 87.12 96 THR A CA 1
ATOM 745 C C . THR A 1 96 ? -7.284 -9.644 -12.614 1.00 87.12 96 THR A C 1
ATOM 747 O O . THR A 1 96 ? -7.721 -8.506 -12.788 1.00 87.12 96 THR A O 1
ATOM 750 N N . GLY A 1 97 ? -7.983 -10.565 -11.942 1.00 86.50 97 GLY A N 1
ATOM 751 C CA . GLY A 1 97 ? -9.252 -10.274 -11.274 1.00 86.50 97 GLY A CA 1
ATOM 752 C C . GLY A 1 97 ? -9.035 -9.45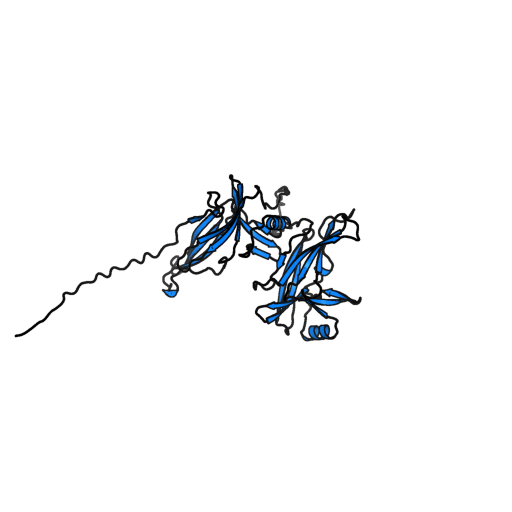9 -10.003 1.00 86.50 97 GLY A C 1
ATOM 753 O O . GLY A 1 97 ? -9.696 -8.438 -9.805 1.00 86.50 97 GLY A O 1
ATOM 754 N N . LEU A 1 98 ? -8.059 -9.863 -9.184 1.00 87.88 98 LEU A N 1
ATOM 755 C CA . LEU A 1 98 ? -7.670 -9.117 -7.987 1.00 87.88 98 LEU A CA 1
ATOM 756 C C . LEU A 1 98 ? -7.126 -7.729 -8.342 1.00 87.88 98 LEU A C 1
ATOM 758 O O . LEU A 1 98 ? -7.557 -6.747 -7.743 1.00 87.88 98 LEU A O 1
ATOM 762 N N . LEU A 1 99 ? -6.232 -7.628 -9.333 1.00 89.25 99 LEU A N 1
ATOM 763 C CA . LEU A 1 99 ? -5.694 -6.334 -9.771 1.00 89.25 99 LEU A CA 1
ATOM 764 C C . LEU A 1 99 ? -6.802 -5.398 -10.265 1.00 89.25 99 LEU A C 1
ATOM 766 O O . LEU A 1 99 ? -6.859 -4.247 -9.843 1.00 89.25 99 LEU A O 1
ATOM 770 N N . ALA A 1 100 ? -7.730 -5.899 -11.088 1.00 88.25 100 ALA A N 1
ATOM 771 C CA . ALA A 1 100 ? -8.859 -5.104 -11.564 1.00 88.25 100 ALA A CA 1
ATOM 772 C C . ALA A 1 100 ? -9.754 -4.624 -10.411 1.00 88.25 100 ALA A C 1
ATOM 774 O O . ALA A 1 100 ? -10.178 -3.470 -10.408 1.00 88.25 100 ALA A O 1
ATOM 775 N N . ALA A 1 101 ? -10.009 -5.477 -9.412 1.00 89.25 101 ALA A N 1
ATOM 776 C CA . ALA A 1 101 ? -10.763 -5.086 -8.225 1.00 89.25 101 ALA A CA 1
ATOM 777 C C . ALA A 1 101 ? -10.035 -3.994 -7.425 1.00 89.25 101 ALA A C 1
ATOM 779 O O . ALA A 1 101 ? -10.648 -2.997 -7.053 1.00 89.25 101 ALA A O 1
ATOM 780 N N . ARG A 1 102 ? -8.724 -4.134 -7.200 1.00 91.69 102 ARG A N 1
ATOM 781 C CA . ARG A 1 102 ? -7.937 -3.128 -6.474 1.00 91.69 102 ARG A CA 1
ATOM 782 C C . ARG A 1 102 ? -7.865 -1.789 -7.216 1.00 91.69 102 ARG A C 1
ATOM 784 O O . ARG A 1 102 ? -8.005 -0.750 -6.580 1.00 91.69 102 ARG A O 1
ATOM 791 N N . ILE A 1 103 ? -7.721 -1.804 -8.543 1.00 90.69 103 ILE A N 1
ATOM 792 C CA . ILE A 1 103 ? -7.776 -0.593 -9.381 1.00 90.69 103 ILE A CA 1
ATOM 793 C C . ILE A 1 103 ? -9.168 0.050 -9.308 1.00 90.69 103 ILE A C 1
ATOM 795 O O . ILE A 1 103 ? -9.287 1.259 -9.120 1.00 90.69 103 ILE A O 1
ATOM 799 N N . HIS A 1 104 ? -10.237 -0.750 -9.395 1.00 89.31 104 HIS A N 1
ATOM 800 C CA . HIS A 1 104 ? -11.609 -0.257 -9.262 1.00 89.31 104 HIS A CA 1
ATOM 801 C C . HIS A 1 104 ? -11.819 0.482 -7.935 1.00 89.31 104 HIS A C 1
ATOM 803 O O . HIS A 1 104 ? -12.357 1.585 -7.929 1.00 89.31 104 HIS A O 1
ATOM 809 N N . PHE A 1 105 ? -11.335 -0.085 -6.828 1.00 90.69 105 PHE A N 1
ATOM 810 C CA . PHE A 1 105 ? -11.425 0.522 -5.498 1.00 90.69 105 PHE A CA 1
ATOM 811 C C . PHE A 1 105 ? -10.319 1.541 -5.186 1.00 90.69 105 PHE A C 1
ATOM 813 O O . PHE A 1 105 ? -10.155 1.902 -4.022 1.00 90.69 105 PHE A O 1
ATOM 820 N N . LYS A 1 106 ? -9.580 2.015 -6.201 1.00 89.25 106 LYS A N 1
ATOM 821 C CA . LYS A 1 106 ? -8.527 3.037 -6.070 1.00 89.25 106 LYS A CA 1
ATOM 822 C C . LYS A 1 106 ? -7.425 2.671 -5.068 1.00 89.25 106 LYS A C 1
ATOM 824 O O . LYS A 1 106 ? -6.801 3.538 -4.482 1.00 89.25 106 LYS A O 1
ATOM 829 N N . GLN A 1 107 ? -7.182 1.376 -4.867 1.00 90.88 107 GLN A N 1
ATOM 830 C CA . GLN A 1 107 ? -6.054 0.891 -4.068 1.00 90.88 107 GLN A CA 1
ATOM 831 C C . GLN A 1 107 ? -4.762 0.844 -4.883 1.00 90.88 107 GLN A C 1
ATOM 833 O O . GLN A 1 107 ? -3.674 0.992 -4.332 1.00 90.88 107 GLN A O 1
ATOM 838 N N . LEU A 1 108 ? -4.893 0.618 -6.193 1.00 91.50 108 LEU A N 1
ATOM 839 C CA . LEU A 1 108 ? -3.788 0.610 -7.142 1.00 91.50 108 LEU A CA 1
ATOM 840 C C . LEU A 1 108 ? -4.046 1.613 -8.262 1.00 91.50 108 LEU A C 1
ATOM 842 O O . LEU A 1 108 ? -5.193 1.783 -8.680 1.00 91.50 108 LEU A O 1
ATOM 846 N N . SER A 1 109 ? -2.973 2.190 -8.789 1.00 89.94 109 SER A N 1
ATOM 847 C CA . SER A 1 109 ? -2.990 3.027 -9.987 1.00 89.94 109 SER A CA 1
ATOM 848 C C . SER A 1 109 ? -1.818 2.684 -10.902 1.00 89.94 109 SER A C 1
ATOM 850 O O . SER A 1 109 ? -0.802 2.125 -10.480 1.00 89.94 109 SER A O 1
ATOM 852 N N . TRP A 1 110 ? -1.980 2.991 -12.184 1.00 91.19 110 TRP A N 1
ATOM 853 C CA . TRP A 1 110 ? -0.885 2.942 -13.145 1.00 91.19 110 TRP A CA 1
ATOM 854 C C . TRP A 1 110 ? -0.136 4.270 -13.123 1.00 91.19 110 TRP A C 1
ATOM 856 O O . TRP A 1 110 ? -0.756 5.328 -13.013 1.00 91.19 110 TRP A O 1
ATOM 866 N N . THR A 1 111 ? 1.185 4.226 -13.282 1.00 89.50 111 THR A N 1
ATOM 867 C CA . THR A 1 111 ? 1.943 5.427 -13.645 1.00 89.50 111 THR A CA 1
ATOM 868 C C . THR A 1 111 ? 1.440 5.984 -14.972 1.00 89.50 111 THR A C 1
ATOM 870 O O . THR A 1 111 ? 0.882 5.261 -15.797 1.00 89.50 111 THR A O 1
ATOM 873 N N . ASP A 1 112 ? 1.691 7.263 -15.205 1.00 85.62 112 ASP A N 1
ATOM 874 C CA . ASP A 1 112 ? 1.381 7.890 -16.482 1.00 85.62 112 ASP A CA 1
ATOM 875 C C . ASP A 1 112 ? 2.169 7.217 -17.627 1.00 85.62 112 ASP A C 1
ATOM 877 O O . ASP A 1 112 ? 3.382 7.027 -17.539 1.00 85.62 112 ASP A O 1
ATOM 881 N N . GLU A 1 113 ? 1.469 6.813 -18.688 1.00 84.75 113 GLU A N 1
ATOM 882 C CA . GLU A 1 113 ? 2.039 6.123 -19.853 1.00 84.75 113 GLU A CA 1
ATOM 883 C C . GLU A 1 113 ? 2.781 7.060 -20.822 1.00 84.75 113 GLU A C 1
ATOM 885 O O . GLU A 1 113 ? 3.573 6.596 -21.653 1.00 84.75 113 GLU A O 1
ATOM 890 N N . ASP A 1 114 ? 2.548 8.371 -20.704 1.00 81.62 114 ASP A N 1
ATOM 891 C CA . ASP A 1 114 ? 3.216 9.426 -21.468 1.00 81.62 114 ASP A CA 1
ATOM 892 C C . ASP A 1 114 ? 4.448 9.979 -20.736 1.00 81.62 114 ASP A C 1
ATOM 894 O O . ASP A 1 114 ? 5.343 10.551 -21.372 1.00 81.62 114 ASP A O 1
ATOM 898 N N . HIS A 1 115 ? 4.543 9.767 -19.418 1.00 84.81 115 HIS A N 1
ATOM 899 C CA . HIS A 1 115 ? 5.696 10.154 -18.607 1.00 84.81 115 HIS A CA 1
ATOM 900 C C . HIS A 1 115 ? 6.542 8.927 -18.225 1.00 84.81 115 HIS A C 1
ATOM 902 O O . HIS A 1 115 ? 6.133 8.115 -17.398 1.00 84.81 115 HIS A O 1
ATOM 908 N N . PRO A 1 116 ? 7.760 8.791 -18.784 1.00 87.56 116 PRO A N 1
ATOM 909 C CA . PRO A 1 116 ? 8.640 7.665 -18.498 1.00 87.56 116 PRO A CA 1
ATOM 910 C C . PRO A 1 116 ? 8.893 7.501 -17.000 1.00 87.56 116 PRO A C 1
ATOM 912 O O . PRO A 1 116 ? 9.414 8.404 -16.345 1.00 87.56 116 PRO A O 1
ATOM 915 N N . THR A 1 117 ? 8.585 6.320 -16.479 1.00 90.56 117 THR A N 1
ATOM 916 C CA . THR A 1 117 ? 8.987 5.914 -15.133 1.00 90.56 117 THR A CA 1
ATOM 917 C C . THR A 1 117 ? 10.433 5.447 -15.196 1.00 90.56 117 THR A C 1
ATOM 919 O O . THR A 1 117 ? 10.744 4.570 -16.000 1.00 90.56 117 THR A O 1
ATOM 922 N N . GLU A 1 118 ? 11.316 6.034 -14.387 1.00 91.00 118 GLU A N 1
ATOM 923 C CA . GLU A 1 118 ? 12.754 5.743 -14.386 1.00 91.00 118 GLU A CA 1
ATOM 924 C C . GLU A 1 118 ? 13.178 5.044 -13.087 1.00 91.00 118 GLU A C 1
ATOM 926 O O . GLU A 1 118 ? 12.908 5.525 -11.990 1.00 91.00 118 GLU A O 1
ATOM 931 N N . PHE A 1 119 ? 13.907 3.939 -13.224 1.00 90.50 119 PHE A N 1
ATOM 932 C CA . PHE A 1 119 ? 14.522 3.174 -12.146 1.00 90.50 119 PHE A CA 1
ATOM 933 C C . PHE A 1 119 ? 16.038 3.269 -12.289 1.00 90.50 119 PHE A C 1
ATOM 935 O O . PHE A 1 119 ? 16.618 2.653 -13.185 1.00 90.50 119 PHE A O 1
ATOM 942 N N . TRP A 1 120 ? 16.706 4.039 -11.433 1.00 90.19 120 TRP A N 1
ATOM 943 C CA . TRP A 1 120 ? 18.168 4.132 -11.432 1.00 90.19 120 TRP A CA 1
ATOM 944 C C . TRP A 1 120 ? 18.735 3.046 -10.522 1.00 90.19 120 TRP A C 1
ATOM 946 O O . TRP A 1 120 ? 18.644 3.150 -9.305 1.00 90.19 120 TRP A O 1
ATOM 956 N N . LEU A 1 121 ? 19.288 1.989 -11.120 1.00 88.44 121 LEU A N 1
ATOM 957 C CA . LEU A 1 121 ? 19.583 0.732 -10.424 1.00 88.44 121 LEU A CA 1
ATOM 958 C C . LEU A 1 121 ? 21.048 0.621 -10.010 1.00 88.44 121 LEU A C 1
ATOM 960 O O . LEU A 1 121 ? 21.353 0.150 -8.917 1.00 88.44 121 LEU A O 1
ATOM 964 N N . LEU A 1 122 ? 21.962 1.051 -10.885 1.00 88.31 122 LEU A N 1
ATOM 965 C CA . LEU A 1 122 ? 23.394 1.006 -10.619 1.00 88.31 122 LEU A CA 1
ATOM 966 C C . LEU A 1 122 ? 24.020 2.390 -10.769 1.00 88.31 122 LEU A C 1
ATOM 968 O O . LEU A 1 122 ? 23.664 3.164 -11.656 1.00 88.31 122 LEU A O 1
ATOM 972 N N . GLU A 1 123 ? 25.025 2.667 -9.952 1.00 88.44 123 GLU A N 1
ATOM 973 C CA . GLU A 1 123 ? 25.868 3.845 -10.067 1.00 88.44 123 GLU A CA 1
ATOM 974 C C . GLU A 1 123 ? 27.355 3.495 -10.090 1.00 88.44 123 GLU A C 1
ATOM 976 O O . GLU A 1 123 ? 27.810 2.523 -9.487 1.00 88.44 123 GLU A O 1
ATOM 981 N N . ARG A 1 124 ? 28.127 4.303 -10.816 1.00 87.31 124 ARG A N 1
ATOM 982 C CA . ARG A 1 124 ? 29.585 4.213 -10.877 1.00 87.31 124 ARG A CA 1
ATOM 983 C C . ARG A 1 124 ? 30.191 5.607 -10.763 1.00 87.31 124 ARG A C 1
ATOM 985 O O . ARG A 1 124 ? 29.982 6.422 -11.669 1.00 87.31 124 ARG A O 1
ATOM 992 N N . PRO A 1 125 ? 30.954 5.904 -9.703 1.00 85.44 125 PRO A N 1
ATOM 993 C CA . PRO A 1 125 ? 31.622 7.188 -9.581 1.00 85.44 125 PRO A CA 1
ATOM 994 C C . PRO A 1 125 ? 32.794 7.286 -10.572 1.00 85.44 125 PRO A C 1
ATOM 996 O O . PRO A 1 125 ? 33.441 6.289 -10.898 1.00 85.44 125 PRO A O 1
ATOM 999 N N . PHE A 1 126 ? 33.085 8.495 -11.052 1.00 83.50 126 PHE A N 1
ATOM 1000 C CA . PHE A 1 126 ? 34.259 8.784 -11.875 1.00 83.50 126 PHE A CA 1
ATOM 1001 C C . PHE A 1 126 ? 34.954 10.061 -11.404 1.00 83.50 126 PHE A C 1
ATOM 1003 O O . PHE A 1 126 ? 34.316 11.004 -10.936 1.00 83.50 126 PHE A O 1
ATOM 1010 N N . GLY A 1 127 ? 36.277 10.094 -11.556 1.00 80.50 127 GLY A N 1
ATOM 1011 C CA . GLY A 1 127 ? 37.092 11.277 -11.307 1.00 80.50 127 GLY A CA 1
ATOM 1012 C C . GLY A 1 127 ? 38.497 10.960 -10.800 1.00 80.50 127 GLY A C 1
ATOM 1013 O O . GLY A 1 127 ? 38.819 9.801 -10.532 1.00 80.50 127 GLY A O 1
ATOM 1014 N N . PRO A 1 128 ? 39.357 11.983 -10.664 1.00 72.56 128 PRO A N 1
ATOM 1015 C CA . PRO A 1 128 ? 40.776 11.803 -10.350 1.00 72.56 128 PRO A CA 1
ATOM 1016 C C . PRO A 1 128 ? 41.037 11.260 -8.935 1.00 72.56 128 PRO A C 1
ATOM 1018 O O . PRO A 1 128 ? 42.121 10.743 -8.676 1.00 72.56 128 PRO A O 1
ATOM 1021 N N . ALA A 1 129 ? 40.059 11.364 -8.030 1.00 72.62 129 ALA A N 1
ATOM 1022 C CA . ALA A 1 129 ? 40.147 10.895 -6.646 1.00 72.62 129 ALA A CA 1
ATOM 1023 C C . ALA A 1 129 ? 39.579 9.476 -6.423 1.00 72.62 129 ALA A C 1
ATOM 1025 O O . ALA A 1 129 ? 39.616 8.989 -5.293 1.00 72.62 129 ALA A O 1
ATOM 1026 N N . ILE A 1 130 ? 39.053 8.811 -7.462 1.00 74.44 130 ILE A N 1
ATOM 1027 C CA . ILE A 1 130 ? 38.488 7.460 -7.334 1.00 74.44 130 ILE A CA 1
ATOM 1028 C C . ILE A 1 130 ? 39.609 6.451 -7.095 1.00 74.44 130 ILE A C 1
ATOM 1030 O O . ILE A 1 130 ? 40.522 6.284 -7.906 1.00 74.44 130 ILE A O 1
ATOM 1034 N N . THR A 1 131 ? 39.541 5.778 -5.951 1.00 74.38 131 THR A N 1
ATOM 1035 C CA . THR A 1 131 ? 40.478 4.709 -5.606 1.00 74.38 131 THR A CA 1
ATOM 1036 C C . THR A 1 131 ? 40.126 3.414 -6.338 1.00 74.38 131 THR A C 1
ATOM 1038 O O . THR A 1 131 ? 39.009 3.225 -6.808 1.00 74.38 131 THR A O 1
ATOM 1041 N N . LYS A 1 132 ? 41.073 2.474 -6.411 1.00 69.94 132 LYS A N 1
ATOM 1042 C CA . LYS A 1 132 ? 40.863 1.170 -7.064 1.00 69.94 132 LYS A CA 1
ATOM 1043 C C . LYS A 1 132 ? 39.705 0.367 -6.452 1.00 69.94 132 LYS A C 1
ATOM 1045 O O . LYS A 1 132 ? 39.058 -0.384 -7.170 1.00 69.94 132 LYS A O 1
ATOM 1050 N N . ASP A 1 133 ? 39.455 0.536 -5.158 1.00 71.38 133 ASP A N 1
ATOM 1051 C CA . ASP A 1 133 ? 38.382 -0.164 -4.442 1.00 71.38 133 ASP A CA 1
ATOM 1052 C C . ASP A 1 133 ? 37.006 0.501 -4.663 1.00 71.38 133 ASP A C 1
ATOM 1054 O O . ASP A 1 133 ? 35.970 -0.105 -4.397 1.00 71.38 133 ASP A O 1
ATOM 1058 N N . GLN A 1 134 ? 37.005 1.730 -5.191 1.00 71.12 134 GLN A N 1
ATOM 1059 C CA . GLN A 1 134 ? 35.828 2.515 -5.583 1.00 71.12 134 GLN A CA 1
ATOM 1060 C C . GLN A 1 134 ? 35.547 2.456 -7.099 1.00 71.12 134 GLN A C 1
ATOM 1062 O O . GLN A 1 134 ? 34.576 3.044 -7.572 1.00 71.12 134 GLN A O 1
ATOM 1067 N N . ASP A 1 135 ? 36.400 1.779 -7.875 1.00 74.12 135 ASP A N 1
ATOM 1068 C CA . ASP A 1 135 ? 36.223 1.593 -9.316 1.00 74.12 135 ASP A CA 1
ATOM 1069 C C . ASP A 1 135 ? 35.355 0.353 -9.577 1.00 74.12 135 ASP A C 1
ATOM 1071 O O . ASP A 1 135 ? 35.846 -0.775 -9.677 1.00 74.12 135 ASP A O 1
ATOM 1075 N N . GLY A 1 136 ? 34.042 0.565 -9.664 1.00 78.12 136 GLY A N 1
ATOM 1076 C CA . GLY A 1 136 ? 33.052 -0.484 -9.893 1.00 78.12 136 GLY A CA 1
ATOM 1077 C C . GLY A 1 136 ? 31.642 0.071 -10.080 1.00 78.12 136 GLY A C 1
ATOM 1078 O O . GLY A 1 136 ? 31.407 1.266 -9.910 1.00 78.12 136 GLY A O 1
ATOM 1079 N N . TRP A 1 137 ? 30.712 -0.802 -10.465 1.00 83.25 137 TRP A N 1
ATOM 1080 C CA . TRP A 1 137 ? 29.281 -0.505 -10.411 1.00 83.25 137 TRP A CA 1
ATOM 1081 C C . TRP A 1 137 ? 28.709 -0.983 -9.081 1.00 83.25 137 TRP A C 1
ATOM 1083 O O . TRP A 1 137 ? 28.958 -2.121 -8.672 1.00 83.25 137 TRP A O 1
ATOM 1093 N N . TYR A 1 138 ? 27.927 -0.121 -8.444 1.00 84.06 138 TYR A N 1
ATOM 1094 C CA . TYR A 1 138 ? 27.313 -0.330 -7.138 1.00 84.06 138 TYR A CA 1
ATOM 1095 C C . TYR A 1 138 ? 25.803 -0.136 -7.247 1.00 84.06 138 TYR A C 1
ATOM 1097 O O . TYR A 1 138 ? 25.352 0.627 -8.096 1.00 84.06 138 TYR A O 1
ATOM 1105 N N . GLY A 1 139 ? 25.024 -0.823 -6.413 1.00 83.56 139 GLY A N 1
ATOM 1106 C CA . GLY A 1 139 ? 23.589 -0.561 -6.314 1.00 83.56 139 GLY A CA 1
ATOM 1107 C C . GLY A 1 139 ? 23.351 0.839 -5.756 1.00 83.56 139 GLY A C 1
ATOM 1108 O O . GLY A 1 139 ? 24.092 1.281 -4.879 1.00 83.56 139 GLY A O 1
ATOM 1109 N N . THR A 1 140 ? 22.335 1.535 -6.256 1.00 79.25 140 THR A N 1
ATOM 1110 C CA . THR A 1 140 ? 21.980 2.895 -5.807 1.00 79.25 140 THR A CA 1
ATOM 1111 C C . THR A 1 140 ? 21.391 2.946 -4.396 1.00 79.25 140 THR A C 1
ATOM 1113 O O . THR A 1 140 ? 21.314 4.025 -3.818 1.00 79.25 140 THR A O 1
ATOM 1116 N N . GLY A 1 141 ? 20.999 1.803 -3.828 1.00 66.62 141 GLY A N 1
ATOM 1117 C CA . GLY A 1 141 ? 20.286 1.728 -2.548 1.00 66.62 141 GLY A CA 1
ATOM 1118 C C . GLY A 1 141 ? 18.763 1.765 -2.700 1.00 66.62 141 GLY A C 1
ATOM 1119 O O . GLY A 1 141 ? 18.060 1.323 -1.798 1.00 66.62 141 GLY A O 1
ATOM 1120 N N . ASP A 1 142 ? 18.257 2.190 -3.862 1.00 64.12 142 ASP A N 1
ATOM 1121 C CA . ASP A 1 142 ? 16.850 2.042 -4.246 1.00 64.12 142 ASP A CA 1
ATOM 1122 C C . ASP A 1 142 ? 16.639 0.600 -4.723 1.00 64.12 142 ASP A C 1
ATOM 1124 O O . ASP A 1 142 ? 16.717 0.263 -5.910 1.00 64.12 142 ASP A O 1
ATOM 1128 N N . HIS A 1 143 ? 16.507 -0.302 -3.750 1.00 55.31 143 HIS A N 1
ATOM 1129 C CA . HIS A 1 143 ? 16.505 -1.741 -3.971 1.00 55.31 143 HIS A CA 1
ATOM 1130 C C . HIS A 1 143 ? 15.169 -2.211 -4.564 1.00 55.31 143 HIS A C 1
ATOM 1132 O O . HIS A 1 143 ? 14.310 -2.758 -3.887 1.00 55.31 143 HIS A O 1
ATOM 1138 N N . HIS A 1 144 ? 15.022 -2.046 -5.878 1.00 62.53 144 HIS A N 1
ATOM 1139 C CA . HIS A 1 144 ? 14.067 -2.816 -6.685 1.00 62.53 144 HIS A CA 1
ATOM 1140 C C . HIS A 1 144 ? 14.600 -4.217 -7.042 1.00 62.53 144 HIS A C 1
ATOM 1142 O O . HIS A 1 144 ? 13.961 -4.962 -7.782 1.00 62.53 144 HIS A O 1
ATOM 1148 N N . ASP A 1 145 ? 15.798 -4.554 -6.559 1.00 61.25 145 ASP A N 1
ATOM 1149 C CA . ASP A 1 145 ? 16.470 -5.833 -6.776 1.00 61.25 145 ASP A CA 1
ATOM 1150 C C . ASP A 1 145 ? 15.718 -6.951 -6.039 1.00 61.25 145 ASP A C 1
ATOM 1152 O O . ASP A 1 145 ? 15.430 -6.836 -4.849 1.00 61.25 145 ASP A O 1
ATOM 1156 N N . GLY A 1 146 ? 15.357 -8.014 -6.758 1.00 66.94 146 GLY A N 1
ATOM 1157 C CA . GLY A 1 146 ? 14.571 -9.132 -6.221 1.00 66.94 146 GLY A CA 1
ATOM 1158 C C . GLY A 1 146 ? 13.069 -8.873 -6.038 1.00 66.94 146 GLY A C 1
ATOM 1159 O O . GLY A 1 146 ? 12.346 -9.796 -5.669 1.00 66.94 146 GLY A O 1
ATOM 1160 N N . LEU A 1 147 ? 12.567 -7.666 -6.326 1.00 83.75 147 LEU A N 1
ATOM 1161 C CA . LEU A 1 147 ? 11.129 -7.388 -6.330 1.00 83.75 147 LEU A CA 1
ATOM 1162 C C . LEU A 1 147 ? 10.530 -7.715 -7.703 1.00 83.75 147 LEU A C 1
ATOM 1164 O O . LEU A 1 147 ? 11.032 -7.274 -8.739 1.00 83.75 147 LEU A O 1
ATOM 1168 N N . THR A 1 148 ? 9.417 -8.453 -7.720 1.00 91.25 148 THR A N 1
ATOM 1169 C CA . THR A 1 148 ? 8.656 -8.673 -8.956 1.00 91.25 148 THR A CA 1
ATOM 1170 C C . THR A 1 148 ? 7.672 -7.521 -9.153 1.00 91.25 148 THR A C 1
ATOM 1172 O O . THR A 1 148 ? 6.644 -7.452 -8.481 1.00 91.25 148 THR A O 1
ATOM 1175 N N . LEU A 1 149 ? 7.977 -6.621 -10.084 1.00 92.88 149 LEU A N 1
ATOM 1176 C CA . LEU A 1 149 ? 7.133 -5.490 -10.471 1.00 92.88 149 LEU A CA 1
ATOM 1177 C C . LEU A 1 149 ? 6.064 -5.917 -11.479 1.00 92.88 149 LEU A C 1
ATOM 1179 O O . LEU A 1 149 ? 6.214 -6.915 -12.188 1.00 92.88 149 LEU A O 1
ATOM 1183 N N . VAL A 1 150 ? 4.994 -5.127 -11.575 1.00 93.56 150 VAL A N 1
ATOM 1184 C CA . VAL A 1 150 ? 3.916 -5.323 -12.552 1.00 93.56 150 VAL A CA 1
ATOM 1185 C C . VAL A 1 150 ? 3.850 -4.133 -13.497 1.00 93.56 150 VAL A C 1
ATOM 1187 O O . VAL A 1 150 ? 3.797 -2.987 -13.056 1.00 93.56 150 VAL A O 1
ATOM 1190 N N . MET A 1 151 ? 3.806 -4.409 -14.798 1.00 93.56 151 MET A N 1
ATOM 1191 C CA . MET A 1 151 ? 3.622 -3.403 -15.837 1.00 93.56 151 MET A CA 1
ATOM 1192 C C . MET A 1 151 ? 2.449 -3.719 -16.755 1.00 93.56 151 MET A C 1
ATOM 1194 O O . MET A 1 151 ? 2.104 -4.882 -16.974 1.00 93.56 151 MET A O 1
ATOM 1198 N N . ARG A 1 152 ? 1.887 -2.668 -17.341 1.00 93.06 152 ARG A N 1
ATOM 1199 C CA . ARG A 1 152 ? 0.920 -2.708 -18.434 1.00 93.06 152 ARG A CA 1
ATOM 1200 C C . ARG A 1 152 ? 1.576 -2.122 -19.680 1.00 93.06 152 ARG A C 1
ATOM 1202 O O . ARG A 1 152 ? 2.140 -1.037 -19.607 1.00 93.06 152 ARG A O 1
ATOM 1209 N N . SER A 1 153 ? 1.454 -2.820 -20.803 1.00 92.50 153 SER A N 1
ATOM 1210 C CA . SER A 1 153 ? 1.792 -2.321 -22.141 1.00 92.50 153 SER A CA 1
ATOM 1211 C C . SER A 1 153 ? 0.509 -2.251 -22.958 1.00 92.50 153 SER A C 1
ATOM 1213 O O . SER A 1 153 ? -0.220 -3.246 -23.052 1.00 92.50 153 SER A O 1
ATOM 1215 N N . ALA A 1 154 ? 0.188 -1.079 -23.501 1.00 88.44 154 ALA A N 1
ATOM 1216 C CA . ALA A 1 154 ? -0.976 -0.861 -24.350 1.00 88.44 154 ALA A CA 1
ATOM 1217 C C . ALA A 1 154 ? -0.534 -0.315 -25.711 1.00 88.44 154 ALA A C 1
ATOM 1219 O O . ALA A 1 154 ? 0.080 0.743 -25.820 1.00 88.44 154 ALA A O 1
ATOM 1220 N N . ASN A 1 155 ? -0.848 -1.046 -26.780 1.00 85.19 155 ASN A N 1
ATOM 1221 C CA . ASN A 1 155 ? -0.490 -0.640 -28.134 1.00 85.19 155 ASN A CA 1
ATOM 1222 C C . ASN A 1 155 ? -1.506 -1.126 -29.180 1.00 85.19 155 ASN A C 1
ATOM 1224 O O . ASN A 1 155 ? -2.541 -1.709 -28.866 1.00 85.19 155 ASN A O 1
ATOM 1228 N N . GLU A 1 156 ? -1.207 -0.884 -30.461 1.00 83.38 156 GLU A N 1
ATOM 1229 C CA . GLU A 1 156 ? -2.077 -1.248 -31.591 1.00 83.38 156 GLU A CA 1
ATOM 1230 C C . GLU A 1 156 ? -2.409 -2.751 -31.683 1.00 83.38 156 GLU A C 1
ATOM 1232 O O . GLU A 1 156 ? -3.385 -3.122 -32.335 1.00 83.38 156 GLU A O 1
ATOM 1237 N N . ARG A 1 157 ? -1.597 -3.622 -31.066 1.00 81.50 157 ARG A N 1
ATOM 1238 C CA . ARG A 1 157 ? -1.773 -5.082 -31.075 1.00 81.50 157 ARG A CA 1
ATOM 1239 C C . ARG A 1 157 ? -2.635 -5.573 -29.917 1.00 81.50 157 ARG A C 1
ATOM 1241 O O . ARG A 1 157 ? -3.165 -6.680 -30.000 1.00 81.50 157 ARG A O 1
ATOM 1248 N N . GLY A 1 158 ? -2.794 -4.766 -28.873 1.00 87.31 158 GLY A N 1
ATOM 1249 C CA . GLY A 1 158 ? -3.612 -5.077 -27.710 1.00 87.31 158 GLY A CA 1
ATOM 1250 C C . GLY A 1 158 ? -3.036 -4.511 -26.416 1.00 87.31 158 GLY A C 1
ATOM 1251 O O . GLY A 1 158 ? -2.102 -3.710 -26.427 1.00 87.31 158 GLY A O 1
ATOM 1252 N N . THR A 1 159 ? -3.599 -4.945 -25.289 1.00 90.31 159 THR A N 1
ATOM 1253 C CA . THR A 1 159 ? -3.071 -4.657 -23.952 1.00 90.31 159 THR A CA 1
ATOM 1254 C C . THR A 1 159 ? -2.560 -5.937 -23.294 1.00 90.31 159 THR A C 1
ATOM 1256 O O . THR A 1 159 ? -3.229 -6.975 -23.293 1.00 90.31 159 THR A O 1
ATOM 1259 N N . SER A 1 160 ? -1.373 -5.857 -22.704 1.00 92.25 160 SER A N 1
ATOM 1260 C CA . SER A 1 160 ? -0.736 -6.946 -21.966 1.00 92.25 160 SER A CA 1
ATOM 1261 C C . SER A 1 160 ? -0.338 -6.464 -20.579 1.00 92.25 160 SER A C 1
ATOM 1263 O O . SER A 1 160 ? 0.097 -5.327 -20.414 1.00 92.25 160 SER A O 1
ATOM 1265 N N . VAL A 1 161 ? -0.464 -7.340 -19.585 1.00 93.12 161 VAL A N 1
ATOM 1266 C CA . VAL A 1 161 ? 0.090 -7.125 -18.245 1.00 93.12 161 VAL A CA 1
ATOM 1267 C C . VAL A 1 161 ? 1.205 -8.134 -18.032 1.00 93.12 161 VAL A C 1
ATOM 1269 O O . VAL A 1 161 ? 1.001 -9.336 -18.233 1.00 93.12 161 VAL A O 1
ATOM 1272 N N . ALA A 1 162 ? 2.375 -7.650 -17.634 1.00 93.75 162 ALA A N 1
ATOM 1273 C CA . ALA A 1 162 ? 3.544 -8.474 -17.380 1.00 93.75 162 ALA A CA 1
ATOM 1274 C C . ALA A 1 162 ? 4.079 -8.265 -15.964 1.00 93.75 162 ALA A C 1
ATOM 1276 O O . ALA A 1 162 ? 4.087 -7.154 -15.442 1.00 93.7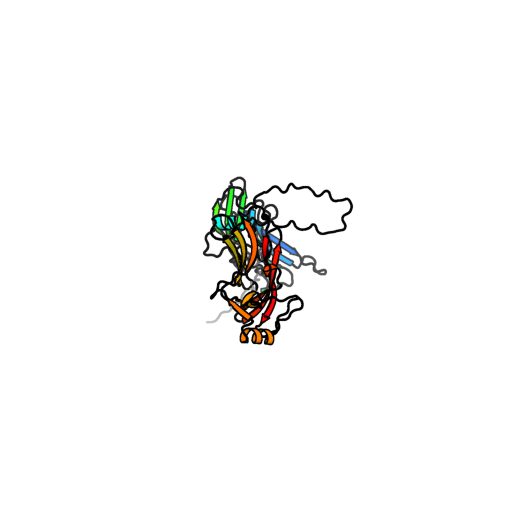5 162 ALA A O 1
ATOM 1277 N N . ALA A 1 163 ? 4.537 -9.357 -15.363 1.00 93.88 163 ALA A N 1
ATOM 1278 C CA . ALA A 1 163 ? 5.297 -9.358 -14.126 1.00 93.88 163 ALA A CA 1
ATOM 1279 C C . ALA A 1 163 ? 6.772 -9.597 -14.459 1.00 93.88 163 ALA A C 1
ATOM 1281 O O . ALA A 1 163 ? 7.081 -10.545 -15.192 1.00 93.88 163 ALA A O 1
ATOM 1282 N N . PHE A 1 164 ? 7.672 -8.769 -13.937 1.00 93.00 164 PHE A N 1
ATOM 1283 C CA . PHE A 1 164 ? 9.098 -8.829 -14.254 1.00 93.00 164 PHE A CA 1
ATOM 1284 C C . PHE A 1 164 ? 9.970 -8.440 -13.057 1.00 93.00 164 PHE A C 1
ATOM 1286 O O . PHE A 1 164 ? 9.522 -7.737 -12.158 1.00 93.00 164 PHE A O 1
ATOM 1293 N N . GLU A 1 165 ? 11.219 -8.897 -13.059 1.00 92.00 165 GLU A N 1
ATOM 1294 C CA . GLU A 1 165 ? 12.225 -8.561 -12.045 1.00 92.00 165 GLU A CA 1
ATOM 1295 C C . GLU A 1 165 ? 13.484 -7.975 -12.695 1.00 92.00 165 GLU A C 1
ATOM 1297 O O . GLU A 1 165 ? 13.820 -8.303 -13.843 1.00 92.00 165 GLU A O 1
ATOM 1302 N N . PHE A 1 166 ? 14.195 -7.133 -11.944 1.00 90.06 166 PHE A N 1
ATOM 1303 C CA . PHE A 1 166 ? 15.558 -6.734 -12.275 1.00 90.06 166 PHE A CA 1
ATOM 1304 C C . PHE A 1 166 ? 16.542 -7.743 -11.678 1.00 90.06 166 PHE A C 1
ATOM 1306 O O . PHE A 1 166 ? 16.497 -8.028 -10.488 1.00 90.06 166 PHE A O 1
ATOM 1313 N N . GLU A 1 167 ? 17.457 -8.254 -12.498 1.00 87.62 167 GLU A N 1
ATOM 1314 C CA . GLU A 1 167 ? 18.631 -8.999 -12.048 1.00 87.62 167 GLU A CA 1
ATOM 1315 C C . GLU A 1 167 ? 19.874 -8.118 -12.253 1.00 87.62 167 GLU A C 1
ATOM 1317 O O . GLU A 1 167 ? 20.189 -7.706 -13.380 1.00 87.62 167 GLU A O 1
ATOM 1322 N N . LEU A 1 168 ? 20.591 -7.839 -11.159 1.00 85.06 168 LEU A N 1
ATOM 1323 C CA . LEU A 1 168 ? 21.769 -6.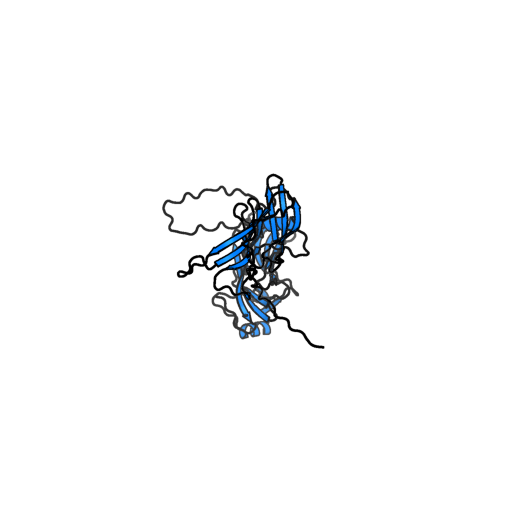967 -11.125 1.00 85.06 168 LEU A CA 1
ATOM 1324 C C . LEU A 1 168 ? 23.061 -7.783 -10.916 1.00 85.06 168 LEU A C 1
ATOM 1326 O O . LEU A 1 168 ? 23.556 -7.901 -9.795 1.00 85.06 168 LEU A O 1
ATOM 1330 N N . PRO A 1 169 ? 23.655 -8.380 -11.968 1.00 75.06 169 PRO A N 1
ATOM 1331 C CA . PRO A 1 169 ? 24.909 -9.119 -11.847 1.00 75.06 169 PRO A CA 1
ATOM 1332 C C . PRO A 1 169 ? 26.087 -8.190 -11.508 1.00 75.06 169 PRO A C 1
ATOM 1334 O O . PRO A 1 169 ? 26.750 -7.615 -12.381 1.00 75.06 169 PRO A O 1
ATOM 1337 N N . TYR A 1 170 ? 26.392 -8.081 -10.217 1.00 69.50 170 TYR A N 1
ATOM 1338 C CA . TYR A 1 170 ? 27.573 -7.378 -9.727 1.00 69.50 170 TYR A CA 1
ATOM 1339 C C . TYR A 1 170 ? 28.869 -8.122 -10.087 1.00 69.50 170 TYR A C 1
ATOM 1341 O O . TYR A 1 170 ? 28.896 -9.355 -10.085 1.00 69.50 170 TYR A O 1
ATOM 1349 N N . PRO A 1 171 ? 29.976 -7.405 -10.359 1.00 68.19 171 PRO A N 1
ATOM 1350 C CA . PRO A 1 171 ? 30.132 -5.945 -10.443 1.00 68.19 171 PRO A CA 1
ATOM 1351 C C . PRO A 1 171 ? 30.040 -5.416 -11.892 1.00 68.19 171 PRO A C 1
ATOM 1353 O O . PRO A 1 171 ? 30.646 -4.401 -12.235 1.00 68.19 171 PRO A O 1
ATOM 1356 N N . HIS A 1 172 ? 29.365 -6.136 -12.791 1.00 68.62 172 HIS A N 1
ATOM 1357 C CA . HIS A 1 172 ? 29.572 -6.003 -14.237 1.00 68.62 172 HIS A CA 1
ATOM 1358 C C . HIS A 1 172 ? 28.873 -4.806 -14.896 1.00 68.62 172 HIS A C 1
ATOM 1360 O O . HIS A 1 172 ? 29.046 -4.615 -16.098 1.00 68.62 172 HIS A O 1
ATOM 1366 N N . GLY A 1 173 ? 28.120 -3.995 -14.145 1.00 75.19 173 GLY A N 1
ATOM 1367 C CA . GLY A 1 173 ? 27.419 -2.837 -14.708 1.00 75.19 173 GLY A CA 1
ATOM 1368 C C . GLY A 1 173 ? 26.387 -3.223 -15.753 1.00 75.19 173 GLY A C 1
ATOM 1369 O O . GLY A 1 173 ? 26.268 -2.559 -16.779 1.00 75.19 173 GLY A O 1
ATOM 1370 N N . ARG A 1 174 ? 25.709 -4.347 -15.530 1.00 83.50 174 ARG A N 1
ATOM 1371 C CA . ARG A 1 174 ? 24.675 -4.865 -16.413 1.00 83.50 174 ARG A CA 1
ATOM 1372 C C . ARG A 1 174 ? 23.382 -4.958 -15.626 1.00 83.50 174 ARG A C 1
ATOM 1374 O O . ARG A 1 174 ? 23.394 -5.412 -14.488 1.00 83.50 174 ARG A O 1
ATOM 1381 N N . VAL A 1 175 ? 22.294 -4.568 -16.269 1.00 86.75 175 VAL A N 1
ATOM 1382 C CA . VAL A 1 175 ? 20.934 -4.830 -15.809 1.00 86.75 175 VAL A CA 1
ATOM 1383 C C . VAL A 1 175 ? 20.367 -5.899 -16.729 1.00 86.75 175 VAL A C 1
ATOM 1385 O O . VAL A 1 175 ? 20.495 -5.794 -17.947 1.00 86.75 175 VAL A O 1
ATOM 1388 N N . THR A 1 176 ? 19.800 -6.956 -16.160 1.00 88.62 176 THR A N 1
ATOM 1389 C CA . THR A 1 176 ? 19.017 -7.940 -16.913 1.00 88.62 176 THR A CA 1
ATOM 1390 C C . THR A 1 176 ? 17.577 -7.849 -16.442 1.00 88.62 176 THR A C 1
ATOM 1392 O O . THR A 1 176 ? 17.324 -7.702 -15.252 1.00 88.62 176 THR A O 1
ATOM 1395 N N . ILE A 1 177 ? 16.637 -7.911 -17.377 1.00 91.38 177 ILE A N 1
ATOM 1396 C CA . ILE A 1 177 ? 15.209 -7.884 -17.075 1.00 91.38 177 ILE A CA 1
ATOM 1397 C C . ILE A 1 177 ? 14.669 -9.279 -17.332 1.00 91.38 177 ILE A C 1
ATOM 1399 O O . ILE A 1 177 ? 14.867 -9.834 -18.417 1.00 91.38 177 ILE A O 1
ATOM 1403 N N . LYS A 1 178 ? 14.009 -9.857 -16.332 1.00 91.19 178 LYS A N 1
ATOM 1404 C CA . LYS A 1 178 ? 13.469 -11.208 -16.424 1.00 91.19 178 LYS A CA 1
ATOM 1405 C C . LYS A 1 178 ? 11.965 -11.201 -16.255 1.00 91.19 178 LYS A C 1
ATOM 1407 O O . LYS A 1 178 ? 11.430 -10.929 -15.184 1.00 91.19 178 LYS A O 1
ATOM 1412 N N . THR A 1 179 ? 11.289 -11.556 -17.336 1.00 92.31 179 THR A N 1
ATOM 1413 C CA . THR A 1 179 ? 9.839 -11.709 -17.371 1.00 92.31 179 THR A CA 1
ATOM 1414 C C . THR A 1 179 ? 9.426 -12.994 -16.652 1.00 92.31 179 THR A C 1
ATOM 1416 O O . THR A 1 179 ? 9.877 -14.086 -17.001 1.00 92.31 179 THR A O 1
ATOM 1419 N N . LYS A 1 180 ? 8.543 -12.878 -15.657 1.00 91.06 180 LYS A N 1
ATOM 1420 C CA . LYS A 1 180 ? 7.977 -14.002 -14.890 1.00 91.06 180 LYS A CA 1
ATOM 1421 C C . LYS A 1 180 ? 6.674 -14.493 -15.506 1.00 91.06 180 LYS A C 1
ATOM 1423 O O . LYS A 1 180 ? 6.487 -15.689 -15.730 1.00 91.06 180 LYS A O 1
ATOM 1428 N N . HIS A 1 181 ? 5.774 -13.555 -15.787 1.00 89.88 181 HIS A N 1
ATOM 1429 C CA . HIS A 1 181 ? 4.436 -13.827 -16.296 1.00 89.88 181 HIS A CA 1
ATOM 1430 C C . HIS A 1 181 ? 4.025 -12.760 -17.296 1.00 89.88 181 HIS A C 1
ATOM 1432 O O . HIS A 1 181 ? 4.330 -11.590 -17.108 1.00 89.88 181 HIS A O 1
ATOM 1438 N N . VAL A 1 182 ? 3.273 -13.169 -18.314 1.00 92.50 182 VAL A N 1
ATOM 1439 C CA . VAL A 1 182 ? 2.592 -12.262 -19.237 1.00 92.50 182 VAL A CA 1
ATOM 1440 C C . VAL A 1 182 ? 1.175 -12.767 -19.434 1.00 92.50 182 VAL A C 1
ATOM 1442 O O . VAL A 1 182 ? 0.953 -13.966 -19.633 1.00 92.50 182 VAL A O 1
ATOM 1445 N N . VAL A 1 183 ? 0.211 -11.855 -19.370 1.00 91.00 183 VAL A N 1
ATOM 1446 C CA . VAL A 1 183 ? -1.197 -12.134 -19.632 1.00 91.00 183 VAL A CA 1
ATOM 1447 C C . VAL A 1 183 ? -1.738 -11.068 -20.576 1.00 91.00 183 VAL A C 1
ATOM 1449 O O . VAL A 1 183 ? -1.668 -9.876 -20.287 1.00 91.00 183 VAL A O 1
ATOM 1452 N N . HIS A 1 184 ? -2.316 -11.501 -21.695 1.00 90.56 184 HIS A N 1
ATOM 1453 C CA . HIS A 1 184 ? -3.100 -10.614 -22.547 1.00 90.56 184 HIS A CA 1
ATOM 1454 C C . HIS A 1 184 ? -4.443 -10.318 -21.886 1.00 90.56 184 HIS A C 1
ATOM 1456 O O . HIS A 1 184 ? -5.142 -11.225 -21.423 1.00 90.56 184 HIS A O 1
ATOM 1462 N N . VAL A 1 185 ? -4.803 -9.044 -21.863 1.00 87.62 185 VAL A N 1
ATOM 1463 C CA . VAL A 1 185 ? -6.019 -8.530 -21.236 1.00 87.62 185 VAL A CA 1
ATOM 1464 C C . VAL A 1 185 ? -6.824 -7.732 -22.266 1.00 87.62 185 VAL A C 1
ATOM 1466 O O . VAL A 1 185 ? -6.290 -7.361 -23.313 1.00 87.62 185 VAL A O 1
ATOM 1469 N N . PRO A 1 186 ? -8.125 -7.486 -22.031 1.00 86.88 186 PRO A N 1
ATOM 1470 C CA . PRO A 1 186 ? -8.894 -6.604 -22.899 1.00 86.88 186 PRO A CA 1
ATOM 1471 C C . PRO A 1 186 ? -8.243 -5.222 -23.021 1.00 86.88 186 PRO A C 1
ATOM 1473 O O . PRO A 1 186 ? -7.627 -4.732 -22.075 1.00 86.88 186 PRO A O 1
ATOM 1476 N N . ASN A 1 187 ? -8.413 -4.573 -24.170 1.00 84.88 187 ASN A N 1
ATOM 1477 C CA . ASN A 1 187 ? -7.957 -3.195 -24.336 1.00 84.88 187 ASN A CA 1
ATOM 1478 C C . ASN A 1 187 ? -8.639 -2.283 -23.307 1.00 84.88 187 ASN A C 1
ATOM 1480 O O . ASN A 1 187 ? -9.825 -2.457 -23.021 1.00 84.88 187 ASN A O 1
ATOM 1484 N N . GLY A 1 188 ? -7.878 -1.343 -22.750 1.00 77.19 188 GLY A N 1
ATOM 1485 C CA . GLY A 1 188 ? -8.330 -0.490 -21.646 1.00 77.19 188 GLY A CA 1
ATOM 1486 C C . GLY A 1 188 ? -8.363 -1.188 -20.281 1.00 77.19 188 GLY A C 1
ATOM 1487 O O . GLY A 1 188 ? -8.903 -0.651 -19.318 1.00 77.19 188 GLY A O 1
ATOM 1488 N N . TYR A 1 189 ? -7.802 -2.399 -20.163 1.00 81.81 189 TYR A N 1
ATOM 1489 C CA . TYR A 1 189 ? -7.706 -3.087 -18.878 1.00 81.81 189 TYR A CA 1
ATOM 1490 C C . TYR A 1 189 ? -6.989 -2.227 -17.841 1.00 81.81 189 TYR A C 1
ATOM 1492 O O . TYR A 1 189 ? -5.844 -1.819 -18.040 1.00 81.81 189 TYR A O 1
ATOM 1500 N N . GLY A 1 190 ? -7.659 -2.024 -16.709 1.00 69.44 190 GLY A N 1
ATOM 1501 C CA . GLY A 1 190 ? -7.098 -1.291 -15.588 1.00 69.44 190 GLY A CA 1
ATOM 1502 C C . GLY A 1 190 ? -6.957 0.209 -15.835 1.00 69.44 190 GLY A C 1
ATOM 1503 O O . GLY A 1 190 ? -6.414 0.872 -14.963 1.00 69.44 190 GLY A O 1
ATOM 1504 N N . GLU A 1 191 ? -7.444 0.755 -16.955 1.00 70.44 191 GLU A N 1
ATOM 1505 C CA . GLU A 1 191 ? -7.690 2.195 -17.026 1.00 70.44 191 GLU A CA 1
ATOM 1506 C C . GLU A 1 191 ? -8.672 2.527 -15.907 1.00 70.44 191 GLU A C 1
ATOM 1508 O O . GLU A 1 191 ? -9.708 1.869 -15.756 1.00 70.44 191 GLU A O 1
ATOM 1513 N N . GLU A 1 192 ? -8.281 3.472 -15.054 1.00 61.06 192 GLU A N 1
ATOM 1514 C CA . GLU A 1 192 ? -9.118 4.000 -13.992 1.00 61.06 192 GLU A CA 1
ATOM 1515 C C . GLU A 1 192 ? -10.413 4.503 -14.628 1.00 61.06 192 GLU A C 1
ATOM 1517 O O . GLU A 1 192 ? -10.431 5.596 -15.175 1.00 61.06 192 GLU A O 1
ATOM 1522 N N . GLY A 1 193 ? -11.450 3.659 -14.640 1.00 43.06 193 GLY A N 1
ATOM 1523 C CA . GLY A 1 193 ? -12.583 3.809 -15.548 1.00 43.06 193 GLY A CA 1
ATOM 1524 C C . GLY A 1 193 ? -13.072 5.248 -15.661 1.00 43.06 193 GLY A C 1
ATOM 1525 O O . GLY A 1 193 ? -13.441 5.854 -14.655 1.00 43.06 193 GLY A O 1
ATOM 1526 N N . ASP A 1 194 ? -13.084 5.781 -16.882 1.00 28.91 194 ASP A N 1
ATOM 1527 C CA . ASP A 1 194 ? -13.623 7.107 -17.143 1.00 28.91 194 ASP A CA 1
ATOM 1528 C C . ASP A 1 194 ? -15.081 7.184 -16.666 1.00 28.91 194 ASP A C 1
ATOM 1530 O O . ASP A 1 194 ? -15.992 6.566 -17.224 1.00 28.91 194 ASP A O 1
ATOM 1534 N N . LEU A 1 195 ? -15.327 8.059 -15.695 1.00 28.62 195 LEU A N 1
ATOM 1535 C CA . LEU A 1 195 ? -16.318 9.095 -15.923 1.00 28.62 195 LEU A CA 1
ATOM 1536 C C . LEU A 1 195 ? -15.545 10.319 -16.389 1.00 28.62 195 LEU A C 1
ATOM 1538 O O . LEU A 1 195 ? -14.696 10.827 -15.662 1.00 28.62 195 LEU A O 1
ATOM 1542 N N . ILE A 1 196 ? -15.889 10.797 -17.584 1.00 26.77 196 ILE A N 1
ATOM 1543 C CA . ILE A 1 196 ? -15.564 12.136 -18.064 1.00 26.77 196 ILE A CA 1
ATOM 1544 C C . ILE A 1 196 ? -15.920 13.116 -16.939 1.00 26.77 196 ILE A C 1
ATOM 1546 O O . ILE A 1 196 ? -17.072 13.536 -16.806 1.00 26.77 196 ILE A O 1
ATOM 1550 N N . VAL A 1 197 ? -14.936 13.530 -16.144 1.00 28.38 197 VAL A N 1
ATOM 1551 C CA . VAL A 1 197 ? -14.973 14.885 -15.622 1.00 28.38 197 VAL A CA 1
ATOM 1552 C C . VAL A 1 197 ? -14.806 15.709 -16.880 1.00 28.38 197 VAL A C 1
ATOM 1554 O O . VAL A 1 197 ? -13.747 15.694 -17.506 1.00 28.38 197 VAL A O 1
ATOM 1557 N N . LEU A 1 198 ? -15.891 16.349 -17.325 1.00 27.19 198 LEU A N 1
ATOM 1558 C CA . LEU A 1 198 ? -15.786 17.449 -18.270 1.00 27.19 198 LEU A CA 1
ATOM 1559 C C . LEU A 1 198 ? -14.636 18.296 -17.737 1.00 27.19 198 LEU A C 1
ATOM 1561 O O . LEU A 1 198 ? -14.787 18.885 -16.666 1.00 27.19 198 LEU A O 1
ATOM 1565 N N . LYS A 1 199 ? -13.494 18.316 -18.436 1.00 31.02 199 LYS A N 1
ATOM 1566 C CA . LYS A 1 199 ? -12.497 19.363 -18.253 1.00 31.02 199 LYS A CA 1
ATOM 1567 C C . LYS A 1 199 ? -13.245 20.659 -18.543 1.00 31.02 199 LYS A C 1
ATOM 1569 O O . LYS A 1 199 ? -13.299 21.129 -19.674 1.00 31.02 199 LYS A O 1
ATOM 1574 N N . ARG A 1 200 ? -13.899 21.217 -17.526 1.00 32.41 200 ARG A N 1
ATOM 1575 C CA . ARG A 1 200 ? -13.977 22.653 -17.404 1.00 32.41 200 ARG A CA 1
ATOM 1576 C C . ARG A 1 200 ? -12.536 23.018 -17.148 1.00 32.41 200 ARG A C 1
ATOM 1578 O O . ARG A 1 200 ? -12.033 22.786 -16.055 1.00 32.41 200 ARG A O 1
ATOM 1585 N N . GLU A 1 201 ? -11.874 23.510 -18.189 1.00 34.25 201 GLU A N 1
ATOM 1586 C CA . GLU A 1 201 ? -10.811 24.472 -17.953 1.00 34.25 201 GLU A CA 1
ATOM 1587 C C . GLU A 1 201 ? -11.372 25.441 -16.904 1.00 34.25 201 GLU A C 1
ATOM 1589 O O . GLU A 1 201 ? -12.451 26.011 -17.126 1.00 34.25 201 GLU A O 1
ATOM 1594 N N . PRO A 1 202 ? -10.764 25.534 -15.712 1.00 42.34 202 PRO A N 1
ATOM 1595 C CA . PRO A 1 202 ? -11.098 26.616 -14.817 1.00 42.34 202 PRO A CA 1
ATOM 1596 C C . PRO A 1 202 ? -10.802 27.886 -15.615 1.00 42.34 202 PRO A C 1
ATOM 1598 O O . PRO A 1 202 ? -9.659 28.112 -16.006 1.00 42.34 202 PRO A O 1
ATOM 1601 N N . GLU A 1 203 ? -11.823 28.686 -15.928 1.00 38.66 203 GLU A N 1
ATOM 1602 C CA . GLU A 1 203 ? -11.565 30.088 -16.238 1.00 38.66 203 GLU A CA 1
ATOM 1603 C C . GLU A 1 203 ? -10.857 30.634 -15.002 1.00 38.66 203 GLU A C 1
ATOM 1605 O O . GLU A 1 203 ? -11.484 30.752 -13.946 1.00 38.66 203 GLU A O 1
ATOM 1610 N N . GLU A 1 204 ? -9.550 30.885 -15.106 1.00 42.12 204 GLU A N 1
ATOM 1611 C CA . GLU A 1 204 ? -8.813 31.567 -14.052 1.00 42.12 204 GLU A CA 1
ATOM 1612 C C . GLU A 1 204 ? -9.542 32.891 -13.785 1.00 42.12 204 GLU A C 1
ATOM 1614 O O . GLU A 1 204 ? -9.653 33.732 -14.690 1.00 42.12 204 GLU A O 1
ATOM 1619 N N . PRO A 1 205 ? -10.100 33.096 -12.577 1.00 48.38 205 PRO A N 1
ATOM 1620 C CA . PRO A 1 205 ? -10.637 34.394 -12.241 1.00 48.38 205 PRO A CA 1
ATOM 1621 C C . PRO A 1 205 ? -9.484 35.400 -12.333 1.00 48.38 205 PRO A C 1
ATOM 1623 O O . PRO A 1 205 ? -8.366 35.085 -11.928 1.00 48.38 205 PRO A O 1
ATOM 1626 N N . PRO A 1 206 ? -9.718 36.626 -12.832 1.00 47.28 206 PRO A N 1
ATOM 1627 C CA . PRO A 1 206 ? -8.648 37.567 -13.178 1.00 47.28 206 PRO A CA 1
ATOM 1628 C C . PRO A 1 206 ? -7.770 38.023 -11.995 1.00 47.28 206 PRO A C 1
ATOM 1630 O O . PRO A 1 206 ? -6.852 38.813 -12.198 1.00 47.28 206 PRO A O 1
ATOM 1633 N N . PHE A 1 207 ? -8.038 37.542 -10.778 1.00 50.16 207 PHE A N 1
ATOM 1634 C CA . PHE A 1 207 ? -7.229 37.735 -9.582 1.00 50.16 207 PHE A CA 1
ATOM 1635 C C . PHE A 1 207 ? -7.382 36.522 -8.649 1.00 50.16 207 PHE A C 1
ATOM 1637 O O . PHE A 1 207 ? -8.363 36.459 -7.909 1.00 50.16 207 PHE A O 1
ATOM 1644 N N . ASP A 1 208 ? -6.421 35.595 -8.647 1.00 44.28 208 ASP A N 1
ATOM 1645 C CA . ASP A 1 208 ? -6.278 34.598 -7.577 1.00 44.28 208 ASP A CA 1
ATOM 1646 C C . ASP A 1 208 ? -4.899 34.730 -6.917 1.00 44.28 208 ASP A C 1
ATOM 1648 O O . ASP A 1 208 ? -3.853 34.732 -7.572 1.00 44.28 208 ASP A O 1
ATOM 1652 N N . PHE A 1 209 ? -4.905 34.935 -5.603 1.00 52.28 209 PHE A N 1
ATOM 1653 C CA . PHE A 1 209 ? -3.707 35.093 -4.791 1.00 52.28 209 PHE A CA 1
ATOM 1654 C C . PHE A 1 209 ? -3.193 33.704 -4.408 1.00 52.28 209 PHE A C 1
ATOM 1656 O O . PHE A 1 209 ? -3.415 33.262 -3.291 1.00 52.28 209 PHE A O 1
ATOM 1663 N N . GLY A 1 210 ? -2.490 33.036 -5.326 1.00 47.97 210 GLY A N 1
ATOM 1664 C CA . GLY A 1 210 ? -1.567 31.934 -5.019 1.00 47.97 210 GLY A CA 1
ATOM 1665 C C . GLY A 1 210 ? -2.065 30.888 -4.016 1.00 47.97 210 GLY A C 1
ATOM 1666 O O . GLY A 1 210 ? -1.337 30.563 -3.078 1.00 47.97 210 GLY A O 1
ATOM 1667 N N . HIS A 1 211 ? -3.277 30.368 -4.198 1.00 44.94 211 HIS A N 1
ATOM 1668 C CA . HIS A 1 211 ? -3.673 29.116 -3.568 1.00 44.94 211 HIS A CA 1
ATOM 1669 C C . HIS A 1 211 ? -3.206 27.970 -4.464 1.00 44.94 211 HIS A C 1
ATOM 1671 O O . HIS A 1 211 ? -3.466 27.977 -5.667 1.00 44.94 211 HIS A O 1
ATOM 1677 N N . GLU A 1 212 ? -2.474 27.010 -3.895 1.00 44.69 212 GLU A N 1
ATOM 1678 C CA . GLU A 1 212 ? -2.197 25.755 -4.593 1.00 44.69 212 GLU A CA 1
ATOM 1679 C C . GLU A 1 212 ? -3.542 25.158 -5.039 1.00 44.69 212 GLU A C 1
ATOM 1681 O O . GLU A 1 212 ? -4.491 25.154 -4.244 1.00 44.69 212 GLU A O 1
ATOM 1686 N N . PRO A 1 213 ? -3.679 24.730 -6.307 1.00 47.38 213 PRO A N 1
ATOM 1687 C CA . PRO A 1 213 ? -4.915 24.122 -6.768 1.00 47.38 213 PRO A CA 1
ATOM 1688 C C . PRO A 1 213 ? -5.217 22.931 -5.861 1.00 47.38 213 PRO A C 1
ATOM 1690 O O . PRO A 1 213 ? -4.383 22.041 -5.716 1.00 47.38 213 PRO A O 1
ATOM 1693 N N . ALA A 1 214 ? -6.389 22.944 -5.221 1.00 54.62 214 ALA A N 1
ATOM 1694 C CA . ALA A 1 214 ? -6.817 21.844 -4.372 1.00 54.62 214 ALA A CA 1
ATOM 1695 C C . ALA A 1 214 ? -6.754 20.551 -5.190 1.00 54.62 214 ALA A C 1
ATOM 1697 O O . ALA A 1 214 ? -7.386 20.461 -6.249 1.00 54.62 214 ALA A O 1
ATOM 1698 N N . GLU A 1 215 ? -5.966 19.584 -4.721 1.00 55.09 215 GLU A N 1
ATOM 1699 C CA . GLU A 1 215 ? -5.872 18.288 -5.378 1.00 55.09 215 GLU A CA 1
ATOM 1700 C C . GLU A 1 215 ? -7.282 17.694 -5.525 1.00 55.09 215 GLU A C 1
ATOM 1702 O O . GLU A 1 215 ? -8.101 17.790 -4.600 1.00 55.09 215 GLU A O 1
ATOM 1707 N N . PRO A 1 216 ? -7.620 17.136 -6.700 1.00 65.88 216 PRO A N 1
ATOM 1708 C CA . PRO A 1 216 ? -8.932 16.559 -6.916 1.00 65.88 216 PRO A CA 1
ATOM 1709 C C . PRO A 1 216 ? -9.157 15.427 -5.917 1.00 65.88 216 PRO A C 1
ATOM 1711 O O . PRO A 1 216 ? -8.360 14.500 -5.807 1.00 65.88 216 PRO A O 1
ATOM 1714 N N . GLN A 1 217 ? -10.269 15.504 -5.192 1.00 69.50 217 GLN A N 1
ATOM 1715 C CA . GLN A 1 217 ? -10.626 14.486 -4.218 1.00 69.50 217 GLN A CA 1
ATOM 1716 C C . GLN A 1 217 ? -10.820 13.123 -4.896 1.00 69.50 217 GLN A C 1
ATOM 1718 O O . GLN A 1 217 ? -11.581 12.999 -5.859 1.00 69.50 217 GLN A O 1
ATOM 1723 N N . VAL A 1 218 ? -10.184 12.087 -4.349 1.00 80.56 218 VAL A N 1
ATOM 1724 C CA . VAL A 1 218 ? -10.354 10.711 -4.823 1.00 80.56 218 VAL A CA 1
ATOM 1725 C C . VAL A 1 218 ? -11.706 10.162 -4.374 1.00 80.56 218 VAL A C 1
ATOM 1727 O O . VAL A 1 218 ? -12.062 10.209 -3.196 1.00 80.56 218 VAL A O 1
ATOM 1730 N N . MET A 1 219 ? -12.460 9.620 -5.331 1.00 86.69 219 MET A N 1
ATOM 1731 C CA . MET A 1 219 ? -13.780 9.026 -5.115 1.00 86.69 219 MET A CA 1
ATOM 1732 C C . MET A 1 219 ? -13.688 7.500 -5.202 1.00 86.69 219 MET A C 1
ATOM 1734 O O . MET A 1 219 ? -13.636 6.931 -6.294 1.00 86.69 219 MET A O 1
ATOM 1738 N N . VAL A 1 220 ? -13.683 6.833 -4.050 1.00 88.19 220 VAL A N 1
ATOM 1739 C CA . VAL A 1 220 ? -13.684 5.372 -3.938 1.00 88.19 220 VAL A CA 1
ATOM 1740 C C . VAL A 1 220 ? -15.096 4.836 -4.195 1.00 88.19 220 VAL A C 1
ATOM 1742 O O . VAL A 1 220 ? -16.032 5.201 -3.471 1.00 88.19 220 VAL A O 1
ATOM 1745 N N . PRO A 1 221 ? -15.282 3.937 -5.180 1.00 88.62 221 PRO A N 1
ATOM 1746 C CA . PRO A 1 221 ? -16.582 3.336 -5.443 1.00 88.62 221 PRO A CA 1
ATOM 1747 C C . PRO A 1 221 ? -17.154 2.591 -4.225 1.00 88.62 221 PRO A C 1
ATOM 1749 O O . PRO A 1 221 ? -16.404 1.974 -3.463 1.00 88.62 221 PRO A O 1
ATOM 1752 N N . PRO A 1 222 ? -18.484 2.597 -4.036 1.00 88.31 222 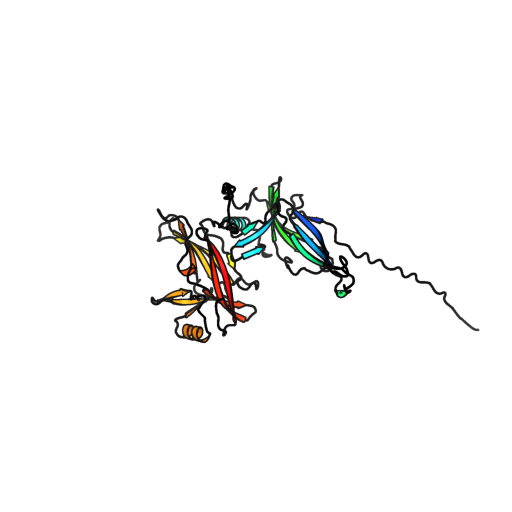PRO A N 1
ATOM 1753 C CA . PRO A 1 222 ? -19.114 1.823 -2.975 1.00 88.31 222 PRO A CA 1
ATOM 1754 C C . PRO A 1 222 ? -18.993 0.319 -3.243 1.00 88.31 222 PRO A C 1
ATOM 1756 O O . PRO A 1 222 ? -19.210 -0.144 -4.362 1.00 88.31 222 PRO A O 1
ATOM 1759 N N . GLY A 1 223 ? -18.703 -0.458 -2.201 1.00 89.44 223 GLY A N 1
ATOM 1760 C CA . GLY A 1 223 ? -18.633 -1.915 -2.281 1.00 89.44 223 GLY A CA 1
ATOM 1761 C C . GLY A 1 223 ? -17.664 -2.526 -1.275 1.00 89.44 223 GLY A C 1
ATOM 1762 O O . GLY A 1 223 ? -17.160 -1.853 -0.375 1.00 89.44 223 GLY A O 1
ATOM 1763 N N . VAL A 1 224 ? -17.401 -3.822 -1.443 1.00 91.88 224 VAL A N 1
ATOM 1764 C CA . VAL A 1 224 ? -16.437 -4.572 -0.629 1.00 91.88 224 VAL A CA 1
ATOM 1765 C C . VAL A 1 224 ? -15.084 -4.583 -1.339 1.00 91.88 224 VAL A C 1
ATOM 1767 O O . VAL A 1 224 ? -14.856 -5.398 -2.234 1.00 91.88 224 VAL A O 1
ATOM 1770 N N . ALA A 1 225 ? -14.193 -3.671 -0.946 1.00 92.31 225 ALA A N 1
ATOM 1771 C CA . ALA A 1 225 ? -12.835 -3.622 -1.478 1.00 92.31 225 ALA A CA 1
ATOM 1772 C C . ALA A 1 225 ? -11.972 -4.792 -0.964 1.00 92.31 225 ALA A C 1
ATOM 1774 O O . ALA A 1 225 ? -12.164 -5.216 0.183 1.00 92.31 225 ALA A O 1
ATOM 1775 N N . PRO A 1 226 ? -11.009 -5.288 -1.767 1.00 92.69 226 PRO A N 1
ATOM 1776 C CA . PRO A 1 226 ? -10.015 -6.255 -1.310 1.00 92.69 226 PRO A CA 1
ATOM 1777 C C . PRO A 1 226 ? -9.241 -5.767 -0.081 1.00 92.69 226 PRO A C 1
ATOM 1779 O O . PRO A 1 226 ? -8.984 -4.572 0.068 1.00 92.69 226 PRO A O 1
ATOM 1782 N N . ASP A 1 227 ? -8.824 -6.707 0.766 1.00 93.69 227 ASP A N 1
ATOM 1783 C CA . ASP A 1 227 ? -8.010 -6.414 1.947 1.00 93.69 227 ASP A CA 1
ATOM 1784 C C . ASP A 1 227 ? -6.685 -5.744 1.538 1.00 93.69 227 ASP A C 1
ATOM 1786 O O . ASP A 1 227 ? -6.020 -6.153 0.578 1.00 93.69 227 ASP A O 1
ATOM 1790 N N . GLU A 1 228 ? -6.306 -4.700 2.261 1.00 92.38 228 GLU A N 1
ATOM 1791 C CA . GLU A 1 228 ? -5.066 -3.950 2.086 1.00 92.38 228 GLU A CA 1
ATOM 1792 C C . GLU A 1 228 ? -4.237 -4.074 3.355 1.00 92.38 228 GLU A C 1
ATOM 1794 O O . GLU A 1 228 ? -4.688 -3.701 4.436 1.00 92.38 228 GLU A O 1
ATOM 1799 N N . VAL A 1 229 ? -3.039 -4.626 3.218 1.00 91.56 229 VAL A N 1
ATOM 1800 C CA . VAL A 1 229 ? -2.091 -4.750 4.321 1.00 91.56 229 VAL A CA 1
ATOM 1801 C C . VAL A 1 229 ? -1.315 -3.448 4.493 1.00 91.56 229 VAL A C 1
ATOM 1803 O O . VAL A 1 229 ? -1.073 -2.724 3.524 1.00 91.56 229 VAL A O 1
ATOM 1806 N N . VAL A 1 230 ? -0.986 -3.127 5.739 1.00 91.44 230 VAL A N 1
ATOM 1807 C CA . VAL A 1 230 ? -0.273 -1.906 6.108 1.00 91.44 230 VAL A CA 1
ATOM 1808 C C . VAL A 1 230 ? 0.859 -2.279 7.050 1.00 91.44 230 VAL A C 1
ATOM 1810 O O . VAL A 1 230 ? 0.616 -2.796 8.144 1.00 91.44 230 VAL A O 1
ATOM 1813 N N . ASP A 1 231 ? 2.074 -1.973 6.620 1.00 89.94 231 ASP A N 1
ATOM 1814 C CA . ASP A 1 231 ? 3.281 -1.961 7.437 1.00 89.94 231 ASP A CA 1
ATOM 1815 C C . ASP A 1 231 ? 3.411 -0.562 8.057 1.00 89.94 231 ASP A C 1
ATOM 1817 O O . ASP A 1 231 ? 3.506 0.437 7.341 1.00 89.94 231 ASP A O 1
ATOM 1821 N N . ILE A 1 232 ? 3.318 -0.469 9.387 1.00 88.25 232 ILE A N 1
ATOM 1822 C CA . ILE A 1 232 ? 3.387 0.824 10.081 1.00 88.25 232 ILE A CA 1
ATOM 1823 C C . ILE A 1 232 ? 4.848 1.254 10.286 1.00 88.25 232 ILE A C 1
ATOM 1825 O O . ILE A 1 232 ? 5.110 2.452 10.412 1.00 88.25 232 ILE A O 1
ATOM 1829 N N . HIS A 1 233 ? 5.787 0.306 10.353 1.00 82.62 233 HIS A N 1
ATOM 1830 C CA . HIS A 1 233 ? 7.180 0.555 10.738 1.00 82.62 233 HIS A CA 1
ATOM 1831 C C . HIS A 1 233 ? 8.155 0.542 9.562 1.00 82.62 233 HIS A C 1
ATOM 1833 O O . HIS A 1 233 ? 9.329 0.850 9.776 1.00 82.62 233 HIS A O 1
ATOM 1839 N N . ASP A 1 234 ? 7.675 0.223 8.359 1.00 80.00 234 ASP A N 1
ATOM 1840 C CA . ASP A 1 234 ? 8.489 0.007 7.161 1.00 80.00 234 ASP A CA 1
ATOM 1841 C C . ASP A 1 234 ? 9.598 -1.030 7.426 1.00 80.00 234 ASP A C 1
ATOM 1843 O O . ASP A 1 234 ? 10.756 -0.857 7.045 1.00 80.00 234 ASP A O 1
ATOM 1847 N N . ASP A 1 235 ? 9.255 -2.089 8.174 1.00 82.44 235 ASP A N 1
ATOM 1848 C CA . ASP A 1 235 ? 10.160 -3.182 8.547 1.00 82.44 235 ASP A CA 1
ATOM 1849 C C . ASP A 1 235 ? 9.892 -4.487 7.785 1.00 82.44 235 ASP A C 1
ATOM 1851 O O . ASP A 1 235 ? 10.392 -5.549 8.167 1.00 82.44 235 ASP A O 1
ATOM 1855 N N . GLU A 1 236 ? 9.142 -4.383 6.685 1.00 81.25 236 GLU A N 1
ATOM 1856 C CA . GLU A 1 236 ? 8.713 -5.475 5.810 1.00 81.25 236 GLU A CA 1
ATOM 1857 C C . GLU A 1 236 ? 7.736 -6.451 6.492 1.00 81.25 236 GLU A C 1
ATOM 1859 O O . GLU A 1 236 ? 7.497 -7.554 5.987 1.00 81.25 236 GLU A O 1
ATOM 1864 N N . VAL A 1 237 ? 7.146 -6.058 7.628 1.00 85.88 237 VAL A N 1
ATOM 1865 C CA . VAL A 1 237 ? 6.147 -6.845 8.355 1.00 85.88 237 VAL A CA 1
ATOM 1866 C C . VAL A 1 237 ? 4.825 -6.086 8.417 1.00 85.88 237 VAL A C 1
ATOM 1868 O O . VAL A 1 237 ? 4.694 -5.039 9.039 1.00 85.88 237 VAL A O 1
ATOM 1871 N N . ASP A 1 238 ? 3.786 -6.666 7.819 1.00 89.62 238 ASP A N 1
ATOM 1872 C CA . ASP A 1 238 ? 2.454 -6.069 7.866 1.00 89.62 238 ASP A CA 1
ATOM 1873 C C . ASP A 1 238 ? 1.859 -6.114 9.289 1.00 89.62 238 ASP A C 1
ATOM 1875 O O . ASP A 1 238 ? 1.640 -7.179 9.877 1.00 89.62 238 ASP A O 1
ATOM 1879 N N . ASP A 1 239 ? 1.516 -4.942 9.823 1.00 91.69 239 ASP A N 1
ATOM 1880 C CA . ASP A 1 239 ? 0.988 -4.746 11.176 1.00 91.69 239 ASP A CA 1
ATOM 1881 C C . ASP A 1 239 ? -0.547 -4.737 11.219 1.00 91.69 239 ASP A C 1
ATOM 1883 O O . ASP A 1 239 ? -1.175 -5.207 12.180 1.00 91.69 239 ASP A O 1
ATOM 1887 N N . LEU A 1 240 ? -1.173 -4.161 10.192 1.00 93.88 240 LEU A N 1
ATOM 1888 C CA . LEU A 1 240 ? -2.618 -3.967 10.104 1.00 93.88 240 LEU A CA 1
ATOM 1889 C C . LEU A 1 240 ? -3.157 -4.421 8.756 1.00 93.88 240 LEU A C 1
ATOM 1891 O O . LEU A 1 240 ? -2.447 -4.537 7.762 1.00 93.88 240 LEU A O 1
ATOM 1895 N N . VAL A 1 241 ? -4.471 -4.604 8.726 1.00 94.12 241 VAL A N 1
ATOM 1896 C CA . VAL A 1 241 ? -5.231 -4.732 7.492 1.00 94.12 241 VAL A CA 1
ATOM 1897 C C . VAL A 1 241 ? -6.379 -3.728 7.483 1.00 94.12 241 VAL A C 1
ATOM 1899 O O . VAL A 1 241 ? -7.203 -3.690 8.405 1.00 94.12 241 VAL A O 1
ATOM 1902 N N . ILE A 1 242 ? -6.438 -2.919 6.430 1.00 94.94 242 ILE A N 1
ATOM 1903 C CA . ILE A 1 242 ? -7.617 -2.151 6.051 1.00 94.94 242 ILE A CA 1
ATOM 1904 C C . ILE A 1 242 ? -8.526 -3.094 5.275 1.00 94.94 242 ILE A C 1
ATOM 1906 O O . ILE A 1 242 ? -8.137 -3.682 4.265 1.00 94.94 242 ILE A O 1
ATOM 1910 N N . ARG A 1 243 ? -9.754 -3.254 5.756 1.00 93.94 243 ARG A N 1
ATOM 1911 C CA . ARG A 1 243 ? -10.692 -4.230 5.211 1.00 93.94 243 ARG A CA 1
ATOM 1912 C C . ARG A 1 243 ? -12.082 -3.665 5.047 1.00 93.94 243 ARG A C 1
ATOM 1914 O O . ARG A 1 243 ? -12.488 -2.757 5.775 1.00 93.94 243 ARG A O 1
ATOM 1921 N N . SER A 1 244 ? -12.812 -4.265 4.116 1.00 92.94 244 SER A N 1
ATOM 1922 C CA . SER A 1 244 ? -14.197 -3.910 3.832 1.00 92.94 244 SER A CA 1
ATOM 1923 C C . SER A 1 244 ? -15.131 -5.071 4.158 1.00 92.94 244 SER A C 1
ATOM 1925 O O . SER A 1 244 ? -14.783 -6.232 3.943 1.00 92.94 244 SER A O 1
ATOM 1927 N N . MET A 1 245 ? -16.322 -4.775 4.674 1.00 92.25 245 MET A N 1
ATOM 1928 C CA . MET A 1 245 ? -17.367 -5.769 4.935 1.00 92.25 245 MET A CA 1
ATOM 1929 C C . MET A 1 245 ? -18.723 -5.254 4.460 1.00 92.25 245 MET A C 1
ATOM 1931 O O . MET A 1 245 ? -18.953 -4.050 4.382 1.00 92.25 245 MET A O 1
ATOM 1935 N N . ASP A 1 246 ? -19.619 -6.184 4.148 1.00 90.75 246 ASP A N 1
ATOM 1936 C CA . ASP A 1 246 ? -21.024 -5.892 3.886 1.00 90.75 246 ASP A CA 1
ATOM 1937 C C . ASP A 1 246 ? -21.852 -6.216 5.138 1.00 90.75 246 ASP A C 1
ATOM 1939 O O . ASP A 1 246 ? -22.146 -7.379 5.445 1.00 90.75 246 ASP A O 1
ATOM 1943 N N . GLU A 1 247 ? -22.195 -5.174 5.891 1.00 86.81 247 GLU A N 1
ATOM 1944 C CA . GLU A 1 247 ? -23.035 -5.272 7.075 1.00 86.81 247 GLU A CA 1
ATOM 1945 C C . GLU A 1 247 ? -24.510 -5.164 6.699 1.00 86.81 247 GLU A C 1
ATOM 1947 O O . GLU A 1 247 ? -25.056 -4.087 6.446 1.00 86.81 247 GLU A O 1
ATOM 1952 N N . HIS A 1 248 ? -25.180 -6.313 6.712 1.00 78.06 248 HIS A N 1
ATOM 1953 C CA . HIS A 1 248 ? -26.598 -6.398 6.408 1.00 78.06 248 HIS A CA 1
ATOM 1954 C C . HIS A 1 248 ? -27.446 -5.851 7.558 1.00 78.06 248 HIS A C 1
ATOM 1956 O O . HIS A 1 248 ? -27.328 -6.280 8.711 1.00 78.06 248 HIS A O 1
ATOM 1962 N N . TRP A 1 249 ? -28.397 -4.981 7.226 1.00 65.56 249 TRP A N 1
ATOM 1963 C CA . TRP A 1 249 ? -29.403 -4.531 8.176 1.00 65.56 249 TRP A CA 1
ATOM 1964 C C . TRP A 1 249 ? -30.449 -5.634 8.383 1.00 65.56 249 TRP A C 1
ATOM 1966 O O . TRP A 1 249 ? -31.252 -5.927 7.500 1.00 65.56 249 TRP A O 1
ATOM 1976 N N . HIS A 1 250 ? -30.410 -6.276 9.553 1.00 58.25 250 HIS A N 1
ATOM 1977 C CA . HIS A 1 250 ? -31.455 -7.145 10.112 1.00 58.25 250 HIS A CA 1
ATOM 1978 C C . HIS A 1 250 ? -32.284 -7.975 9.104 1.00 58.25 250 HIS A C 1
ATOM 1980 O O . HIS A 1 250 ? -33.499 -7.829 9.004 1.00 58.25 250 HIS A O 1
ATOM 1986 N N . GLY A 1 251 ? -31.643 -8.923 8.412 1.00 52.09 251 GLY A N 1
ATOM 1987 C CA . GLY A 1 251 ? -32.330 -10.052 7.766 1.00 52.09 251 GLY A CA 1
ATOM 1988 C C . GLY A 1 251 ? -33.154 -9.742 6.509 1.00 52.09 251 GLY A C 1
ATOM 1989 O O . GLY A 1 251 ? -33.742 -10.664 5.943 1.00 52.09 251 GLY A O 1
ATOM 1990 N N . THR A 1 252 ? -33.186 -8.497 6.032 1.00 53.16 252 THR A N 1
ATOM 1991 C CA . THR A 1 252 ? -33.740 -8.150 4.718 1.00 53.16 252 THR A CA 1
ATOM 1992 C C . THR A 1 252 ? -32.619 -8.149 3.689 1.00 53.16 252 THR A C 1
ATOM 1994 O O . THR A 1 252 ? -31.738 -7.295 3.723 1.00 53.16 252 THR A O 1
ATOM 1997 N N . GLY A 1 253 ? -32.629 -9.136 2.790 1.00 55.81 253 GLY A N 1
ATOM 1998 C CA . GLY A 1 253 ? -31.630 -9.264 1.729 1.00 55.81 253 GLY A CA 1
ATOM 1999 C C . GLY A 1 253 ? -31.673 -8.063 0.786 1.00 55.81 253 GLY A C 1
ATOM 2000 O O . GLY A 1 253 ? -32.511 -8.029 -0.111 1.00 55.81 253 GLY A O 1
ATOM 2001 N N . GLY A 1 254 ? -30.794 -7.084 1.012 1.00 68.62 254 GLY A N 1
ATOM 2002 C CA . GLY A 1 254 ? -30.541 -5.988 0.077 1.00 68.62 254 GLY A CA 1
ATOM 2003 C C . GLY A 1 254 ? -30.230 -4.619 0.687 1.00 68.62 254 GLY A C 1
ATOM 2004 O O . GLY A 1 254 ? -29.766 -3.763 -0.058 1.00 68.62 254 GLY A O 1
ATOM 2005 N N . SER A 1 255 ? -30.473 -4.387 1.983 1.00 85.69 255 SER A N 1
ATOM 2006 C CA . SER A 1 255 ? -30.186 -3.095 2.629 1.00 85.69 255 SER A CA 1
ATOM 2007 C C . SER A 1 255 ? -29.158 -3.229 3.745 1.00 85.69 255 SER A C 1
ATOM 2009 O O . SER A 1 255 ? -29.282 -4.117 4.594 1.00 85.69 255 SER A O 1
ATOM 2011 N N . GLY A 1 256 ? -28.205 -2.309 3.810 1.00 89.81 256 GLY A N 1
ATOM 2012 C CA . GLY A 1 256 ? -27.115 -2.383 4.770 1.00 89.81 256 GLY A CA 1
ATOM 2013 C C . GLY A 1 256 ? -26.080 -1.289 4.567 1.00 89.81 256 GLY A C 1
ATOM 2014 O O . GLY A 1 256 ? -26.343 -0.261 3.936 1.00 89.81 256 GLY A O 1
ATOM 2015 N N . TYR A 1 257 ? -24.893 -1.533 5.103 1.00 91.50 257 TYR A N 1
ATOM 2016 C CA . TYR A 1 257 ? -23.742 -0.660 4.953 1.00 91.50 257 TYR A CA 1
ATOM 2017 C C . TYR A 1 257 ? -22.568 -1.443 4.385 1.00 91.50 257 TYR A C 1
ATOM 2019 O O . TYR A 1 257 ? -22.213 -2.504 4.892 1.00 91.50 257 TYR A O 1
ATOM 2027 N N . TYR A 1 258 ? -21.920 -0.880 3.370 1.00 93.25 258 TYR A N 1
ATOM 2028 C CA . TYR A 1 258 ? -20.527 -1.226 3.133 1.00 93.25 258 TYR A CA 1
ATOM 2029 C C . TYR A 1 258 ? -19.705 -0.496 4.181 1.00 93.25 258 TYR A C 1
ATOM 2031 O O . TYR A 1 258 ? -19.756 0.733 4.248 1.00 93.25 258 TYR A O 1
ATOM 2039 N N . VAL A 1 259 ? -18.987 -1.240 5.011 1.00 94.00 259 VAL A N 1
ATOM 2040 C CA . VAL A 1 259 ? -18.136 -0.685 6.064 1.00 94.00 259 VAL A CA 1
ATOM 2041 C C . VAL A 1 259 ? -16.675 -0.881 5.702 1.00 94.00 259 VAL A C 1
ATOM 2043 O O . VAL A 1 259 ? -16.292 -1.950 5.230 1.00 94.00 259 VAL A O 1
ATOM 2046 N N . ARG A 1 260 ? -15.853 0.143 5.934 1.00 94.81 260 ARG A N 1
ATOM 2047 C CA . ARG A 1 260 ? -14.390 0.075 5.849 1.00 94.81 260 ARG A CA 1
ATOM 2048 C C . ARG A 1 260 ? -13.807 0.377 7.215 1.00 94.81 260 ARG A C 1
ATOM 2050 O O . ARG A 1 260 ? -14.249 1.294 7.909 1.00 94.81 260 ARG A O 1
ATOM 2057 N N . GLY A 1 261 ? -12.812 -0.395 7.608 1.00 94.94 261 GLY A N 1
ATOM 2058 C CA . GLY A 1 261 ? -12.199 -0.257 8.917 1.00 94.94 261 GLY A CA 1
ATOM 2059 C C . GLY A 1 261 ? -10.869 -0.973 8.996 1.00 94.94 261 GLY A C 1
ATOM 2060 O O . GLY A 1 261 ? -10.388 -1.525 8.006 1.00 94.94 261 GLY A O 1
ATOM 2061 N N . ILE A 1 262 ? -10.295 -0.971 10.191 1.00 94.50 262 ILE A N 1
ATOM 2062 C CA . ILE A 1 262 ? -8.982 -1.564 10.437 1.00 94.50 262 ILE A CA 1
ATOM 2063 C C . ILE A 1 262 ? -9.085 -2.768 11.366 1.00 94.50 262 ILE A C 1
ATOM 2065 O O . ILE A 1 262 ? -9.934 -2.830 12.265 1.00 94.50 262 ILE A O 1
ATOM 2069 N N . SER A 1 263 ? -8.175 -3.711 11.168 1.00 93.56 263 SER A N 1
ATOM 2070 C CA . SER A 1 263 ? -7.950 -4.838 12.064 1.00 93.56 263 SER A CA 1
ATOM 2071 C C . SER A 1 263 ? -6.451 -5.046 12.278 1.00 93.56 263 SER A C 1
ATOM 2073 O O . SER A 1 263 ? -5.691 -4.919 11.320 1.00 93.56 263 SER A O 1
ATOM 2075 N N . PRO A 1 264 ? -6.006 -5.404 13.496 1.00 93.38 264 PRO A N 1
ATOM 2076 C CA . PRO A 1 264 ? -4.623 -5.801 13.710 1.00 93.38 264 PRO A CA 1
ATOM 2077 C C . PRO A 1 264 ? -4.328 -7.151 13.048 1.00 93.38 264 PRO A C 1
ATOM 2079 O O . PRO A 1 264 ? -5.192 -8.036 13.024 1.00 93.38 264 PRO A O 1
ATOM 2082 N N . LEU A 1 265 ? -3.100 -7.323 12.559 1.00 91.88 265 LEU A N 1
ATOM 2083 C CA . LEU A 1 265 ? -2.548 -8.600 12.105 1.00 91.88 265 LEU A CA 1
ATOM 2084 C C . LEU A 1 265 ? -1.824 -9.335 13.255 1.00 91.88 265 LEU A C 1
ATOM 2086 O O . LEU A 1 265 ? -1.742 -8.833 14.382 1.00 91.88 265 LEU A O 1
ATOM 2090 N N . PRO A 1 266 ? -1.422 -10.609 13.080 1.00 88.50 266 PRO A N 1
ATOM 2091 C CA . PRO A 1 266 ? -0.631 -11.337 14.077 1.00 88.50 266 PRO A CA 1
ATOM 2092 C C . PRO A 1 266 ? 0.658 -10.604 14.452 1.00 88.50 266 PRO A C 1
ATOM 2094 O O . PRO A 1 266 ? 1.452 -10.284 13.586 1.00 88.50 266 PRO A O 1
ATOM 2097 N N . GLY A 1 267 ? 0.872 -10.381 15.753 1.00 88.50 267 GLY A N 1
ATOM 2098 C CA . GLY A 1 267 ? 2.003 -9.590 16.270 1.00 88.50 267 GLY A CA 1
ATOM 2099 C C . GLY A 1 267 ? 1.591 -8.213 16.794 1.00 88.50 267 GLY A C 1
ATOM 2100 O O . GLY A 1 267 ? 2.215 -7.711 17.730 1.00 88.50 267 GLY A O 1
ATOM 2101 N N . THR A 1 268 ? 0.459 -7.697 16.308 1.00 92.12 268 THR A N 1
ATOM 2102 C CA . THR A 1 268 ? -0.033 -6.351 16.618 1.00 92.12 268 THR A CA 1
ATOM 2103 C C . THR A 1 268 ? -1.302 -6.404 17.470 1.00 92.12 268 THR A C 1
ATOM 2105 O O . THR A 1 268 ? -2.138 -7.312 17.368 1.00 92.12 268 THR A O 1
ATOM 2108 N N . ALA A 1 269 ? -1.451 -5.434 18.369 1.00 93.88 269 ALA A N 1
ATOM 2109 C CA . ALA A 1 269 ? -2.617 -5.277 19.230 1.00 93.88 269 ALA A CA 1
ATOM 2110 C C . ALA A 1 269 ? -3.024 -3.807 19.336 1.00 93.88 269 ALA A C 1
ATOM 2112 O O . ALA A 1 269 ? -2.170 -2.930 19.424 1.00 93.88 269 ALA A O 1
ATOM 2113 N N . ILE A 1 270 ? -4.329 -3.546 19.402 1.00 94.50 270 ILE A N 1
ATOM 2114 C CA . ILE A 1 270 ? -4.872 -2.199 19.621 1.00 94.50 270 ILE A CA 1
ATOM 2115 C C . ILE A 1 270 ? -5.291 -2.065 21.087 1.00 94.50 270 ILE A C 1
ATOM 2117 O O . ILE A 1 270 ? -5.886 -2.989 21.662 1.00 94.50 270 ILE A O 1
ATOM 2121 N N . LEU A 1 271 ? -4.963 -0.931 21.707 1.00 94.94 271 LEU A N 1
ATOM 2122 C CA . LEU A 1 271 ? -5.374 -0.623 23.071 1.00 94.94 271 LEU A CA 1
ATOM 2123 C C . LEU A 1 271 ? -6.862 -0.275 23.081 1.00 94.94 271 LEU A C 1
ATOM 2125 O O . LEU A 1 271 ? -7.315 0.627 22.381 1.00 94.94 271 LEU A O 1
ATOM 2129 N N . MET A 1 272 ? -7.623 -0.985 23.901 1.00 93.38 272 MET A N 1
ATOM 2130 C CA . MET A 1 272 ? -9.043 -0.739 24.111 1.00 93.38 272 MET A CA 1
ATOM 2131 C C . MET A 1 272 ? -9.268 -0.223 25.523 1.00 93.38 272 MET A C 1
ATOM 2133 O O . MET A 1 272 ? -8.612 -0.669 26.465 1.00 93.38 272 MET A O 1
ATOM 2137 N N . THR A 1 273 ? -10.242 0.662 25.679 1.00 92.25 273 THR A N 1
ATOM 2138 C CA . THR A 1 273 ? -10.718 1.163 26.965 1.00 92.25 273 THR A CA 1
ATOM 2139 C C . THR A 1 273 ? -12.186 0.818 27.160 1.00 92.25 273 THR A C 1
ATOM 2141 O O . THR A 1 273 ? -12.970 0.749 26.208 1.00 92.25 273 THR A O 1
ATOM 2144 N N . ASN A 1 274 ? -12.565 0.550 28.404 1.00 86.12 274 ASN A N 1
ATOM 2145 C CA . ASN A 1 274 ? -13.946 0.259 28.741 1.00 86.12 274 ASN A CA 1
ATOM 2146 C C . ASN A 1 274 ? -14.714 1.569 28.942 1.00 86.12 274 ASN A C 1
ATOM 2148 O O . ASN A 1 274 ? -14.381 2.385 29.803 1.00 86.12 274 ASN A O 1
ATOM 2152 N N . THR A 1 275 ? -15.769 1.767 28.159 1.00 74.69 275 THR A N 1
ATOM 2153 C CA . THR A 1 275 ? -16.678 2.895 28.352 1.00 74.69 275 THR A CA 1
ATOM 2154 C C . THR A 1 275 ? -17.465 2.744 29.654 1.00 74.69 275 THR A C 1
ATOM 2156 O O . THR A 1 275 ? -17.658 1.652 30.189 1.00 74.69 275 THR A O 1
ATOM 2159 N N . ARG A 1 276 ? -18.039 3.849 30.140 1.00 68.56 276 ARG A N 1
ATOM 2160 C CA . ARG A 1 276 ? -18.910 3.862 31.333 1.00 68.56 276 ARG A CA 1
ATOM 2161 C C . ARG A 1 276 ? -20.112 2.902 31.274 1.00 68.56 276 ARG A C 1
ATOM 2163 O O . ARG A 1 276 ? -20.768 2.697 32.290 1.00 68.56 276 ARG A O 1
ATOM 2170 N N . TRP A 1 277 ? -20.424 2.353 30.099 1.00 73.44 277 TRP A N 1
ATOM 2171 C CA . TRP A 1 277 ? -21.529 1.424 29.861 1.00 73.44 277 TRP A CA 1
ATOM 2172 C C . TRP A 1 277 ? -21.082 -0.035 29.700 1.00 73.44 277 TRP A C 1
ATOM 2174 O O . TRP A 1 277 ? -21.883 -0.872 29.294 1.00 73.44 277 TRP A O 1
ATOM 2184 N N . GLY A 1 278 ? -19.819 -0.358 29.997 1.00 77.00 278 GLY A N 1
ATOM 2185 C CA . GLY A 1 278 ? -19.302 -1.725 29.893 1.00 77.00 278 GLY A CA 1
ATOM 2186 C C . GLY A 1 278 ? -18.952 -2.158 28.465 1.00 77.00 278 GLY A C 1
ATOM 2187 O O . GLY A 1 278 ? -18.660 -3.331 28.245 1.00 77.00 278 GLY A O 1
ATOM 2188 N N . THR A 1 279 ? -19.011 -1.240 27.493 1.00 82.56 279 THR A N 1
ATOM 2189 C CA . THR A 1 279 ? -18.654 -1.503 26.091 1.00 82.56 279 THR A CA 1
ATOM 2190 C C . THR A 1 279 ? -17.197 -1.132 25.858 1.00 82.56 279 THR A C 1
ATOM 2192 O O . THR A 1 279 ? -16.788 -0.026 26.213 1.00 82.56 279 THR A O 1
ATOM 2195 N N . TRP A 1 280 ? -16.427 -2.027 25.248 1.00 86.81 280 TRP A N 1
ATOM 2196 C CA . TRP A 1 280 ? -15.042 -1.762 24.866 1.00 86.81 280 TRP A CA 1
ATOM 2197 C C . TRP A 1 280 ? -14.985 -0.962 23.566 1.00 86.81 280 TRP A C 1
ATOM 2199 O O . TRP A 1 280 ? -15.633 -1.330 22.590 1.00 86.81 280 TRP A O 1
ATOM 2209 N N . GLY A 1 281 ? -14.198 0.109 23.560 1.00 88.81 281 GLY A N 1
ATOM 2210 C CA . GLY A 1 281 ? -13.871 0.889 22.367 1.00 88.81 281 GLY A CA 1
ATOM 2211 C C . GLY A 1 281 ? -12.375 1.200 22.315 1.00 88.81 281 GLY A C 1
ATOM 2212 O O . GLY A 1 281 ? -11.681 0.963 23.309 1.00 88.81 281 GLY A O 1
ATOM 2213 N N . PRO A 1 282 ? -11.861 1.708 21.184 1.00 91.31 282 PRO A N 1
ATOM 2214 C CA . PRO A 1 282 ? -10.458 2.088 21.076 1.00 91.31 282 PRO A CA 1
ATOM 2215 C C . PRO A 1 282 ? -10.091 3.127 22.137 1.00 91.31 282 PRO A C 1
ATOM 2217 O O . PRO A 1 282 ? -10.838 4.075 22.377 1.00 91.31 282 PRO A O 1
ATOM 2220 N N . PHE A 1 283 ? -8.941 2.937 22.781 1.00 93.25 283 PHE A N 1
ATOM 2221 C CA . PHE A 1 283 ? -8.307 4.000 23.545 1.00 93.25 283 PHE A CA 1
ATOM 2222 C C . PHE A 1 283 ? -7.627 4.951 22.562 1.00 93.25 283 PHE A C 1
ATOM 2224 O O . PHE A 1 283 ? -6.859 4.505 21.705 1.00 93.25 283 PHE A O 1
ATOM 2231 N N . THR A 1 284 ? -7.912 6.242 22.696 1.00 93.38 284 THR A N 1
ATOM 2232 C CA . THR A 1 284 ? -7.355 7.275 21.830 1.00 93.38 284 THR A CA 1
ATOM 2233 C C . THR A 1 284 ? -6.576 8.308 22.625 1.00 93.38 284 THR A C 1
ATOM 2235 O O . THR A 1 284 ? -6.917 8.613 23.768 1.00 93.38 284 THR A O 1
ATOM 2238 N N . LEU A 1 285 ? -5.514 8.820 22.011 1.00 93.69 285 LEU A N 1
ATOM 2239 C CA . LEU A 1 285 ? -4.785 9.998 22.463 1.00 93.69 285 LEU A CA 1
ATOM 2240 C C . LEU A 1 285 ? -5.205 11.204 21.622 1.00 93.69 285 LEU A C 1
ATOM 2242 O O . LEU A 1 285 ? -5.558 11.063 20.450 1.00 93.69 285 LEU A O 1
ATOM 2246 N N . THR A 1 286 ? -5.151 12.391 22.210 1.00 91.12 286 THR A N 1
ATOM 2247 C CA . THR A 1 286 ? -5.173 13.672 21.493 1.00 91.12 286 THR A CA 1
ATOM 2248 C C . THR A 1 286 ? -3.776 14.300 21.490 1.00 91.12 286 THR A C 1
ATOM 2250 O O . THR A 1 286 ? -2.877 13.803 22.163 1.00 91.12 286 THR A O 1
ATOM 2253 N N . GLU A 1 287 ? -3.578 15.401 20.760 1.00 86.31 287 GLU A N 1
ATOM 2254 C CA . GLU A 1 287 ? -2.287 16.119 20.684 1.00 86.31 287 GLU A CA 1
ATOM 2255 C C . GLU A 1 287 ? -1.761 16.616 22.045 1.00 86.31 287 GLU A C 1
ATOM 2257 O O . GLU A 1 287 ? -0.586 16.939 22.181 1.00 86.31 287 GLU A O 1
ATOM 2262 N N . VAL A 1 288 ? -2.626 16.706 23.060 1.00 86.94 288 VAL A N 1
ATOM 2263 C CA . VAL A 1 288 ? -2.258 17.154 24.414 1.00 86.94 288 VAL A CA 1
ATOM 2264 C C . VAL A 1 288 ? -2.142 16.008 25.418 1.00 86.94 288 VAL A C 1
ATOM 2266 O O . VAL A 1 288 ? -1.792 16.254 26.573 1.00 86.94 288 VAL A O 1
ATOM 2269 N N . ASP A 1 289 ? -2.466 14.779 25.009 1.00 89.81 289 ASP A N 1
ATOM 2270 C CA . ASP A 1 289 ? -2.443 13.614 25.886 1.00 89.81 289 ASP A CA 1
ATOM 2271 C C . ASP A 1 289 ? -1.099 12.882 25.809 1.00 89.81 289 ASP A C 1
ATOM 2273 O O . ASP A 1 289 ? -0.508 12.713 24.743 1.00 89.81 289 ASP A O 1
ATOM 2277 N N . GLU A 1 290 ? -0.666 12.356 26.953 1.00 92.81 290 GLU A N 1
ATOM 2278 C CA . GLU A 1 290 ? 0.457 11.427 27.058 1.00 92.81 290 GLU A CA 1
ATOM 2279 C C . GLU A 1 290 ? -0.008 10.096 27.667 1.00 92.81 290 GLU A C 1
ATOM 2281 O O . GLU A 1 290 ? -0.833 10.045 28.590 1.00 92.81 290 GLU A O 1
ATOM 2286 N N . LEU A 1 291 ? 0.546 8.988 27.175 1.00 95.81 291 LEU A N 1
ATOM 2287 C CA . LEU A 1 291 ? 0.389 7.673 27.781 1.00 95.81 291 LEU A CA 1
ATOM 2288 C C . LEU A 1 291 ? 1.677 7.297 28.512 1.00 95.81 291 LEU A C 1
ATOM 2290 O O . LEU A 1 291 ? 2.638 6.807 27.918 1.00 95.81 291 LEU A O 1
ATOM 2294 N N . THR A 1 292 ? 1.678 7.504 29.828 1.00 96.06 292 THR A N 1
ATOM 2295 C CA . THR A 1 292 ? 2.794 7.100 30.687 1.00 96.06 292 THR A CA 1
ATOM 2296 C C . THR A 1 292 ? 2.762 5.596 30.993 1.00 96.06 292 THR A C 1
ATOM 2298 O O . THR A 1 292 ? 1.678 4.993 31.063 1.00 96.06 292 THR A O 1
ATOM 2301 N N . PRO A 1 293 ? 3.925 4.966 31.250 1.00 95.19 293 PRO A N 1
ATOM 2302 C CA . PRO A 1 293 ? 3.999 3.558 31.646 1.00 95.19 293 PRO A CA 1
ATOM 2303 C C . PRO A 1 293 ? 3.161 3.232 32.889 1.00 95.19 293 PRO A C 1
ATOM 2305 O O . PRO A 1 293 ? 2.532 2.171 32.966 1.00 95.19 293 PRO A O 1
ATOM 2308 N N . GLU A 1 294 ? 3.116 4.142 33.865 1.00 95.75 294 GLU A N 1
ATOM 2309 C CA . GLU A 1 294 ? 2.326 3.994 35.085 1.00 95.75 294 GLU A CA 1
ATOM 2310 C C . GLU A 1 294 ? 0.828 4.002 34.783 1.00 95.75 294 GLU A C 1
ATOM 2312 O O . GLU A 1 294 ? 0.108 3.135 35.285 1.00 95.75 294 GLU A O 1
ATOM 2317 N N . HIS A 1 295 ? 0.358 4.936 33.949 1.00 94.56 295 HIS A N 1
ATOM 2318 C CA . HIS A 1 295 ? -1.051 5.026 33.570 1.00 94.56 295 HIS A CA 1
ATOM 2319 C C . HIS A 1 295 ? -1.500 3.759 32.836 1.00 94.56 295 HIS A C 1
ATOM 2321 O O . HIS A 1 295 ? -2.494 3.141 33.232 1.00 94.56 295 HIS A O 1
ATOM 2327 N N . LEU A 1 296 ? -0.718 3.314 31.849 1.00 95.50 296 LEU A N 1
ATOM 2328 C CA . LEU A 1 296 ? -0.973 2.069 31.129 1.00 95.50 296 LEU A CA 1
ATOM 2329 C C . LEU A 1 296 ? -1.002 0.868 32.087 1.00 95.50 296 LEU A C 1
ATOM 2331 O O . LEU A 1 296 ? -1.939 0.070 32.069 1.00 95.50 296 LEU A O 1
ATOM 2335 N N . THR A 1 297 ? -0.016 0.758 32.982 1.00 95.69 297 THR A N 1
ATOM 2336 C CA . THR A 1 297 ? 0.069 -0.345 33.951 1.00 95.69 297 THR A CA 1
ATOM 2337 C C . THR A 1 297 ? -1.128 -0.370 34.899 1.00 95.69 297 THR A C 1
ATOM 2339 O O . THR A 1 297 ? -1.667 -1.443 35.185 1.00 95.69 297 THR A O 1
ATOM 2342 N N . ILE A 1 298 ? -1.548 0.791 35.407 1.00 95.50 298 ILE A N 1
ATOM 2343 C CA . ILE A 1 298 ? -2.719 0.909 36.281 1.00 95.50 298 ILE A CA 1
ATOM 2344 C C . ILE A 1 298 ? -3.978 0.509 35.514 1.00 95.50 298 ILE A C 1
ATOM 2346 O O . ILE A 1 298 ? -4.745 -0.302 36.032 1.00 95.50 298 ILE A O 1
ATOM 2350 N N . GLY A 1 299 ? -4.160 1.012 34.288 1.00 94.00 299 GLY A N 1
ATOM 2351 C CA . GLY A 1 299 ? -5.328 0.722 33.458 1.00 94.00 299 GLY A CA 1
ATOM 2352 C C . GLY A 1 299 ? -5.461 -0.756 33.088 1.00 94.00 299 GLY A C 1
ATOM 2353 O O . GLY A 1 299 ? -6.555 -1.319 33.147 1.00 94.00 299 GLY A O 1
ATOM 2354 N N . LEU A 1 300 ? -4.343 -1.416 32.773 1.00 94.94 300 LEU A N 1
ATOM 2355 C CA . LEU A 1 300 ? -4.315 -2.855 32.499 1.00 94.94 300 LEU A CA 1
ATOM 2356 C C . LEU A 1 300 ? -4.612 -3.683 33.761 1.00 94.94 300 LEU A C 1
ATOM 2358 O O . LEU A 1 300 ? -5.348 -4.665 33.695 1.00 94.94 300 LEU A O 1
ATOM 2362 N N . LYS A 1 301 ? -4.080 -3.291 34.930 1.00 94.44 301 LYS A N 1
ATOM 2363 C CA . LYS A 1 301 ? -4.309 -4.003 36.204 1.00 94.44 301 LYS A CA 1
ATOM 2364 C C . LYS A 1 301 ? -5.725 -3.829 36.748 1.00 94.44 301 LYS A C 1
ATOM 2366 O O . LYS A 1 301 ? -6.260 -4.762 37.342 1.00 94.44 301 LYS A O 1
ATOM 2371 N N . SER A 1 302 ? -6.311 -2.645 36.589 1.00 91.88 302 SER A N 1
ATOM 2372 C CA . SER A 1 302 ? -7.681 -2.347 37.021 1.00 91.88 302 SER A CA 1
ATOM 2373 C C . SER A 1 302 ? -8.738 -2.942 36.086 1.00 91.88 302 SER A C 1
ATOM 2375 O O . SER A 1 302 ? -9.910 -3.000 36.457 1.00 91.88 302 SER A O 1
ATOM 2377 N N . GLY A 1 303 ? -8.340 -3.373 34.883 1.00 89.25 303 GLY A N 1
ATOM 2378 C CA . GLY A 1 303 ? -9.248 -3.845 33.843 1.00 89.25 303 GLY A CA 1
ATOM 2379 C C . GLY A 1 303 ? -10.016 -2.721 33.144 1.00 89.25 303 GLY A C 1
ATOM 2380 O O . GLY A 1 303 ? -11.026 -2.995 32.499 1.00 89.25 303 GLY A O 1
ATOM 2381 N N . THR A 1 304 ? -9.573 -1.463 33.267 1.00 91.56 304 THR A N 1
ATOM 2382 C CA . THR A 1 304 ? -10.140 -0.342 32.497 1.00 91.56 304 THR A CA 1
ATOM 2383 C C . THR A 1 304 ? -9.559 -0.262 31.089 1.00 91.56 304 THR A C 1
ATOM 2385 O O . THR A 1 304 ? -10.215 0.277 30.203 1.00 91.56 304 THR A O 1
ATOM 2388 N N . MET A 1 305 ? -8.366 -0.824 30.869 1.00 94.81 305 MET A N 1
ATOM 2389 C CA . MET A 1 305 ? -7.724 -0.959 29.561 1.00 94.81 305 MET A CA 1
ATOM 2390 C C . MET A 1 305 ? -7.412 -2.425 29.252 1.00 94.81 305 MET A C 1
ATOM 2392 O O . MET A 1 305 ? -7.179 -3.222 30.164 1.00 94.81 305 MET A O 1
ATOM 2396 N N . ARG A 1 306 ? -7.364 -2.784 27.966 1.00 93.44 306 ARG A N 1
ATOM 2397 C CA . ARG A 1 306 ? -6.888 -4.096 27.505 1.00 93.44 306 ARG A CA 1
ATOM 2398 C C . ARG A 1 306 ? -6.229 -4.007 26.132 1.00 93.44 306 ARG A C 1
ATOM 2400 O O . ARG A 1 306 ? -6.730 -3.318 25.247 1.00 93.44 306 ARG A O 1
ATOM 2407 N N . TRP A 1 307 ? -5.156 -4.765 25.932 1.00 93.56 307 TRP A N 1
ATOM 2408 C CA . TRP A 1 307 ? -4.623 -5.028 24.597 1.00 93.56 307 TRP A CA 1
ATOM 2409 C C . TRP A 1 307 ? -5.507 -6.043 23.889 1.00 93.56 307 TRP A C 1
ATOM 2411 O O . TRP A 1 307 ? -5.775 -7.113 24.438 1.00 93.56 307 TRP A O 1
ATOM 2421 N N . THR A 1 308 ? -5.945 -5.722 22.675 1.00 91.31 308 THR A N 1
ATOM 2422 C CA . THR A 1 308 ? -6.763 -6.640 21.882 1.00 91.31 308 THR A CA 1
ATOM 2423 C C . THR A 1 308 ? -6.040 -6.969 20.581 1.00 91.31 308 THR A C 1
ATOM 2425 O O . THR A 1 308 ? -5.837 -6.101 19.735 1.00 91.31 308 THR A O 1
ATOM 2428 N N . ALA A 1 309 ? -5.597 -8.223 20.473 1.00 86.06 309 ALA A N 1
ATOM 2429 C CA . ALA A 1 309 ? -4.790 -8.745 19.373 1.00 86.06 309 ALA A CA 1
ATOM 2430 C C . ALA A 1 309 ? -5.624 -9.600 18.407 1.00 86.06 309 ALA A C 1
ATOM 2432 O O . ALA A 1 309 ? -6.702 -10.087 18.750 1.00 86.06 309 ALA A O 1
ATOM 2433 N N . SER A 1 310 ? -5.070 -9.855 17.224 1.00 76.56 310 SER A N 1
ATOM 2434 C CA . SER A 1 310 ? -5.697 -10.627 16.140 1.00 76.56 310 SER A CA 1
ATOM 2435 C C . SER A 1 310 ? -6.024 -12.095 16.470 1.00 76.56 310 SER A C 1
ATOM 2437 O O . SER A 1 310 ? -6.938 -12.663 15.874 1.00 76.56 310 SER A O 1
ATOM 2439 N N . GLY A 1 311 ? -5.312 -12.713 17.423 1.00 57.59 311 GLY A N 1
ATOM 2440 C CA . GLY A 1 311 ? -5.446 -14.134 17.787 1.00 57.59 311 GLY A CA 1
ATOM 2441 C C . GLY A 1 311 ? -6.586 -14.487 18.757 1.00 57.59 311 GLY A C 1
ATOM 2442 O O . GLY A 1 311 ? -6.732 -15.658 19.103 1.00 57.59 311 GLY A O 1
ATOM 2443 N N . GLY A 1 312 ? -7.365 -13.502 19.223 1.00 62.34 312 GLY A N 1
ATOM 2444 C CA . GLY A 1 312 ? -8.504 -13.695 20.132 1.00 62.34 312 GLY A CA 1
ATOM 2445 C C . GLY A 1 312 ? -9.843 -13.356 19.470 1.00 62.34 312 GLY A C 1
ATOM 2446 O O . GLY A 1 312 ? -10.364 -14.120 18.660 1.00 62.34 312 GLY A O 1
ATOM 2447 N N . GLU A 1 313 ? -10.403 -12.196 19.820 1.00 56.16 313 GLU A N 1
ATOM 2448 C CA . GLU A 1 313 ? -11.514 -11.558 19.104 1.00 56.16 313 GLU A CA 1
ATOM 2449 C C . GLU A 1 313 ? -10.917 -10.811 17.902 1.00 56.16 313 GLU A C 1
ATOM 2451 O O . GLU A 1 313 ? -10.074 -9.939 18.101 1.00 56.16 313 GLU A O 1
ATOM 2456 N N . ARG A 1 314 ? -11.315 -11.122 16.658 1.00 64.19 314 ARG A N 1
ATOM 2457 C CA . ARG A 1 314 ? -10.949 -10.279 15.505 1.00 64.19 314 ARG A CA 1
ATOM 2458 C C . ARG A 1 314 ? -11.496 -8.874 15.753 1.00 64.19 314 ARG A C 1
ATOM 2460 O O . ARG A 1 314 ? -12.685 -8.633 15.563 1.00 64.19 314 ARG A O 1
ATOM 2467 N N . VAL A 1 315 ? -10.632 -7.966 16.193 1.00 78.19 315 VAL A N 1
ATOM 2468 C CA . VAL A 1 315 ? -10.969 -6.558 16.372 1.00 78.19 315 VAL A CA 1
ATOM 2469 C C . VAL A 1 315 ? -11.165 -5.959 14.997 1.00 78.19 315 VAL A C 1
ATOM 2471 O O . VAL A 1 315 ? -10.215 -5.846 14.227 1.00 78.19 315 VAL A O 1
ATOM 2474 N N . PHE A 1 316 ? -12.393 -5.581 14.688 1.00 90.38 316 PHE A N 1
ATOM 2475 C CA . PHE A 1 316 ? -12.689 -4.723 13.557 1.00 90.38 316 PHE A CA 1
ATOM 2476 C C . PHE A 1 316 ? -13.169 -3.388 14.107 1.00 90.38 316 PHE A C 1
ATOM 2478 O O . PHE A 1 316 ? -14.155 -3.342 14.844 1.00 90.38 316 PHE A O 1
ATOM 2485 N N . ILE A 1 317 ? -12.428 -2.326 13.804 1.00 92.19 317 ILE A N 1
ATOM 2486 C CA . ILE A 1 317 ? -12.805 -0.963 14.170 1.00 92.19 317 ILE A CA 1
ATOM 2487 C C . ILE A 1 317 ? -13.337 -0.299 12.907 1.00 92.19 317 ILE A C 1
ATOM 2489 O O . ILE A 1 317 ? -12.570 0.029 12.003 1.00 92.19 317 ILE A O 1
ATOM 2493 N N . GLU A 1 318 ? -14.656 -0.154 12.847 1.00 93.56 318 GLU A N 1
ATOM 2494 C CA . GLU A 1 318 ? -15.369 0.512 11.758 1.00 93.56 318 GLU A CA 1
ATOM 2495 C C . GLU A 1 318 ? -14.959 1.990 11.694 1.00 93.56 318 GLU A C 1
ATOM 2497 O O . GLU A 1 318 ? -15.100 2.707 12.686 1.00 93.56 318 GLU A O 1
ATOM 2502 N N . MET A 1 319 ? -14.480 2.457 10.538 1.00 95.19 319 MET A N 1
ATOM 2503 C CA . MET A 1 319 ? -14.032 3.844 10.339 1.00 95.19 319 MET A CA 1
ATOM 2504 C C . MET A 1 319 ? -14.952 4.610 9.397 1.00 95.19 319 MET A C 1
ATOM 2506 O O . MET A 1 319 ? -15.357 5.731 9.697 1.00 95.19 319 MET A O 1
ATOM 2510 N N . LEU A 1 320 ? -15.314 3.993 8.274 1.00 95.38 320 LEU A N 1
ATOM 2511 C CA . LEU A 1 320 ? -16.172 4.585 7.257 1.00 95.38 320 LEU A CA 1
ATOM 2512 C C . LEU A 1 320 ? -17.321 3.643 6.923 1.00 95.38 320 LEU A C 1
ATOM 2514 O O . LEU A 1 320 ? -17.166 2.422 6.958 1.00 95.38 320 LEU A O 1
ATOM 2518 N N . ARG A 1 321 ? -18.451 4.215 6.513 1.00 94.25 321 ARG A N 1
ATOM 2519 C CA . ARG A 1 321 ? -19.596 3.457 6.009 1.00 94.25 321 ARG A CA 1
ATOM 2520 C C . ARG A 1 321 ? -20.294 4.154 4.856 1.00 94.25 321 ARG A C 1
ATOM 2522 O O . ARG A 1 321 ? -20.415 5.380 4.844 1.00 94.25 321 ARG A O 1
ATOM 2529 N N . HIS A 1 322 ? -20.812 3.350 3.941 1.00 92.81 322 HIS A N 1
ATOM 2530 C CA . HIS A 1 322 ? -21.625 3.778 2.813 1.00 92.81 322 HIS A CA 1
ATOM 2531 C C . HIS A 1 322 ? -22.940 2.985 2.808 1.00 92.81 322 HIS A C 1
ATOM 2533 O O . HIS A 1 322 ? -22.905 1.753 2.712 1.00 92.81 322 HIS A O 1
ATOM 2539 N N . PRO A 1 323 ? -24.111 3.637 2.904 1.00 91.12 323 PRO A N 1
ATOM 2540 C CA . PRO A 1 323 ? -25.389 2.933 2.887 1.00 91.12 323 PRO A CA 1
ATOM 2541 C C . PRO A 1 323 ? -25.681 2.358 1.497 1.00 91.12 323 PRO A C 1
ATOM 2543 O O . PRO A 1 323 ? -25.369 2.964 0.473 1.00 91.12 323 PRO A O 1
ATOM 2546 N N . HIS A 1 324 ? -26.324 1.199 1.445 1.00 89.19 324 HIS A N 1
ATOM 2547 C CA . HIS A 1 324 ? -26.864 0.634 0.212 1.00 89.19 324 HIS A CA 1
ATOM 2548 C C . HIS A 1 324 ? -28.254 0.047 0.478 1.00 89.19 324 HIS A C 1
ATOM 2550 O O . HIS A 1 324 ? -28.551 -0.405 1.583 1.00 89.19 324 HIS A O 1
ATOM 2556 N N . GLY A 1 325 ? -29.135 0.109 -0.523 1.00 83.25 325 GLY A N 1
ATOM 2557 C CA . GLY A 1 325 ? -30.508 -0.399 -0.412 1.00 83.25 325 GLY A CA 1
ATOM 2558 C C . GLY A 1 325 ? -31.386 0.308 0.630 1.00 83.25 325 GLY A C 1
ATOM 2559 O O . GLY A 1 325 ? -32.408 -0.244 1.025 1.00 83.25 325 GLY A O 1
ATOM 2560 N N . MET A 1 326 ? -30.996 1.503 1.092 1.00 79.94 326 MET A N 1
ATOM 2561 C CA . MET A 1 326 ? -31.760 2.312 2.045 1.00 79.94 326 MET A CA 1
ATOM 2562 C C . MET A 1 326 ? -32.388 3.521 1.347 1.00 79.94 326 MET A C 1
ATOM 2564 O O . MET A 1 326 ? -31.677 4.408 0.872 1.00 79.94 326 MET A O 1
ATOM 2568 N N . ASP A 1 327 ? -33.718 3.577 1.315 1.00 75.75 327 ASP A N 1
ATOM 2569 C CA . ASP A 1 327 ? -34.447 4.697 0.716 1.00 75.75 327 ASP A CA 1
ATOM 2570 C C . ASP A 1 327 ? -34.184 6.008 1.477 1.00 75.75 327 ASP A C 1
ATOM 2572 O O . ASP A 1 327 ? -34.362 6.092 2.692 1.00 75.75 327 ASP A O 1
ATOM 2576 N N . GLY A 1 328 ? -33.780 7.054 0.750 1.00 71.56 328 GLY A N 1
ATOM 2577 C CA . GLY A 1 328 ? -33.556 8.395 1.305 1.00 71.56 328 GLY A CA 1
ATOM 2578 C C . GLY A 1 328 ? -32.257 8.574 2.101 1.00 71.56 328 GLY A C 1
ATOM 2579 O O . GLY A 1 328 ? -32.045 9.653 2.655 1.00 71.56 328 GLY A O 1
ATOM 2580 N N . ALA A 1 329 ? -31.386 7.561 2.159 1.00 72.81 329 ALA A N 1
ATOM 2581 C CA . ALA A 1 329 ? -30.049 7.700 2.731 1.00 72.81 329 ALA A CA 1
ATOM 2582 C C . ALA A 1 329 ? -29.107 8.448 1.769 1.00 72.81 329 ALA A C 1
ATOM 2584 O O . ALA A 1 329 ? -29.224 8.320 0.549 1.00 72.81 329 ALA A O 1
ATOM 2585 N N . ALA A 1 330 ? -28.164 9.218 2.318 1.00 71.88 330 ALA A N 1
ATOM 2586 C CA . ALA A 1 330 ? -27.111 9.851 1.525 1.00 71.88 330 ALA A CA 1
ATOM 2587 C C . ALA A 1 330 ? -26.248 8.772 0.855 1.00 71.88 330 ALA A C 1
ATOM 2589 O O . ALA A 1 330 ? -25.768 7.871 1.532 1.00 71.88 330 ALA A O 1
ATOM 2590 N N . THR A 1 331 ? -26.041 8.857 -0.457 1.00 77.88 331 THR A N 1
ATOM 2591 C CA . THR A 1 331 ? -25.276 7.874 -1.247 1.00 77.88 331 THR A CA 1
ATOM 2592 C C . THR A 1 331 ? -23.773 8.161 -1.230 1.00 77.88 331 THR A C 1
ATOM 2594 O O . THR A 1 331 ? -23.110 8.053 -2.256 1.00 77.88 331 THR A O 1
ATOM 2597 N N . GLU A 1 332 ? -23.258 8.623 -0.096 1.00 87.25 332 GLU A N 1
ATOM 2598 C CA . GLU A 1 332 ? -21.869 9.043 0.079 1.00 87.25 332 GLU A CA 1
ATOM 2599 C C . GLU A 1 332 ? -21.245 8.283 1.250 1.00 87.25 332 GLU A C 1
ATOM 2601 O O . GLU A 1 332 ? -21.947 7.789 2.142 1.00 87.25 332 GLU A O 1
ATOM 2606 N N . TRP A 1 333 ? -19.914 8.195 1.264 1.00 92.19 333 TRP A N 1
ATOM 2607 C CA . TRP A 1 333 ? -19.203 7.696 2.433 1.00 92.19 333 TRP A CA 1
ATOM 2608 C C . TRP A 1 333 ? -19.390 8.648 3.616 1.00 92.19 333 TRP A C 1
ATOM 2610 O O . TRP A 1 333 ? -19.453 9.866 3.463 1.00 92.19 333 TRP A O 1
ATOM 2620 N N . SER A 1 334 ? -19.460 8.081 4.817 1.00 93.19 334 SER A N 1
ATOM 2621 C CA . SER A 1 334 ? -19.562 8.824 6.072 1.00 93.19 334 SER A CA 1
ATOM 2622 C C . SER A 1 334 ? -18.640 8.225 7.128 1.00 93.19 334 SER A C 1
ATOM 2624 O O . SER A 1 334 ? -18.456 7.008 7.173 1.00 93.19 334 SER A O 1
ATOM 2626 N N . ALA A 1 335 ? -18.072 9.075 7.982 1.00 93.44 335 ALA A N 1
ATOM 2627 C CA . ALA A 1 335 ? -17.228 8.640 9.089 1.00 93.44 335 ALA A CA 1
ATOM 2628 C C . ALA A 1 335 ? -18.053 8.125 10.278 1.00 93.44 335 ALA A C 1
ATOM 2630 O O . ALA A 1 335 ? -19.144 8.620 10.585 1.00 93.44 335 ALA A O 1
ATOM 2631 N N . THR A 1 336 ? -17.509 7.131 10.973 1.00 91.44 336 THR A N 1
ATOM 2632 C CA . THR A 1 336 ? -18.000 6.681 12.278 1.00 91.44 336 THR A CA 1
ATOM 2633 C C . THR A 1 336 ? -17.384 7.527 13.398 1.00 91.44 336 THR A C 1
ATOM 2635 O O . THR A 1 336 ? -16.373 8.197 13.187 1.00 91.44 336 THR A O 1
ATOM 2638 N N . PRO A 1 337 ? -17.920 7.466 14.633 1.00 88.25 337 PRO A N 1
ATOM 2639 C CA . PRO A 1 337 ? -17.288 8.128 15.773 1.00 88.25 337 PRO A CA 1
ATOM 2640 C C . PRO A 1 337 ? -15.846 7.674 16.046 1.00 88.25 337 PRO A C 1
ATOM 2642 O O . PRO A 1 337 ? -15.080 8.442 16.617 1.00 88.25 337 PRO A O 1
ATOM 2645 N N . ALA A 1 338 ? -15.475 6.444 15.663 1.00 86.44 338 ALA A N 1
ATOM 2646 C CA . ALA A 1 338 ? -14.128 5.922 15.879 1.00 86.44 338 ALA A CA 1
ATOM 2647 C C . ALA A 1 338 ? -13.095 6.574 14.947 1.00 86.44 338 ALA A C 1
ATOM 2649 O O . ALA A 1 338 ? -11.978 6.832 15.387 1.00 86.44 338 ALA A O 1
ATOM 2650 N N . ALA A 1 339 ? -13.475 6.909 13.708 1.00 86.19 339 ALA A N 1
ATOM 2651 C CA . ALA A 1 339 ? -12.581 7.565 12.749 1.00 86.19 339 ALA A CA 1
ATOM 2652 C C . ALA A 1 339 ? -12.158 8.978 13.177 1.00 86.19 339 ALA A C 1
ATOM 2654 O O . ALA A 1 339 ? -11.104 9.454 12.773 1.00 86.19 339 ALA A O 1
ATOM 2655 N N . SER A 1 340 ? -12.958 9.651 14.009 1.00 83.69 340 SER A N 1
ATOM 2656 C CA . SER A 1 340 ? -12.687 11.008 14.501 1.00 83.69 340 SER A CA 1
ATOM 2657 C C . SER A 1 340 ? -12.308 11.061 15.987 1.00 83.69 340 SER A C 1
ATOM 2659 O O . SER A 1 340 ? -12.372 12.128 16.592 1.00 83.69 340 SER A O 1
ATOM 2661 N N . ALA A 1 341 ? -11.992 9.923 16.614 1.00 82.44 341 ALA A N 1
ATOM 2662 C CA . ALA A 1 341 ? -11.793 9.838 18.065 1.00 82.44 341 ALA A CA 1
ATOM 2663 C C . ALA A 1 341 ? -10.403 10.302 18.548 1.00 82.44 341 ALA A C 1
ATOM 2665 O O . ALA A 1 341 ? -10.198 10.426 19.757 1.00 82.44 341 ALA A O 1
ATOM 2666 N N . GLY A 1 342 ? -9.463 10.545 17.631 1.00 89.81 342 GLY A N 1
ATOM 2667 C CA . GLY A 1 342 ? -8.065 10.872 17.917 1.00 89.81 342 GLY A CA 1
ATOM 2668 C C . GLY A 1 342 ? -7.112 9.785 17.421 1.00 89.81 342 GLY A C 1
ATOM 2669 O O . GLY A 1 342 ? -7.465 8.978 16.560 1.00 89.81 342 GLY A O 1
ATOM 2670 N N . TYR A 1 343 ? -5.908 9.755 17.981 1.00 94.56 343 TYR A N 1
ATOM 2671 C CA . TYR A 1 343 ? -4.863 8.810 17.604 1.00 94.56 343 TYR A CA 1
ATOM 2672 C C . TYR A 1 343 ? -5.071 7.472 18.302 1.00 94.56 343 TYR A C 1
ATOM 2674 O O . TYR A 1 343 ? -5.144 7.407 19.530 1.00 94.56 343 TYR A O 1
ATOM 2682 N N . LEU A 1 344 ? -5.151 6.392 17.533 1.00 94.94 344 LEU A N 1
ATOM 2683 C CA . LEU A 1 344 ? -5.286 5.049 18.083 1.00 94.94 344 LEU A CA 1
ATOM 2684 C C . LEU A 1 344 ? -3.948 4.580 18.643 1.00 94.94 344 LEU A C 1
ATOM 2686 O O . LEU A 1 344 ? -2.913 4.736 17.999 1.00 94.94 344 LEU A O 1
ATOM 2690 N N . VAL A 1 345 ? -3.977 3.949 19.815 1.00 95.75 345 VAL A N 1
ATOM 2691 C CA . VAL A 1 345 ? -2.771 3.376 20.418 1.00 95.75 345 VAL A CA 1
ATOM 2692 C C . VAL A 1 345 ? -2.648 1.903 20.047 1.00 95.75 345 VAL A C 1
ATOM 2694 O O . VAL A 1 345 ? -3.578 1.115 20.254 1.00 95.75 345 VAL A O 1
ATOM 2697 N N . TYR A 1 346 ? -1.485 1.515 19.537 1.00 95.12 346 TYR A N 1
ATOM 2698 C CA . TYR A 1 346 ? -1.157 0.140 19.186 1.00 95.12 346 TYR A CA 1
ATOM 2699 C C . TYR A 1 346 ? 0.108 -0.336 19.905 1.00 95.12 346 TYR A C 1
ATOM 2701 O O . TYR A 1 346 ? 0.903 0.449 20.418 1.00 95.12 346 TYR A O 1
ATOM 2709 N N . ARG A 1 347 ? 0.281 -1.654 19.938 1.00 94.31 347 ARG A N 1
ATOM 2710 C CA . ARG A 1 347 ? 1.476 -2.352 20.410 1.00 94.31 347 ARG A CA 1
ATOM 2711 C C . ARG A 1 347 ? 1.873 -3.372 19.358 1.00 94.31 347 ARG A C 1
ATOM 2713 O O . ARG A 1 347 ? 1.023 -4.167 18.960 1.00 94.31 347 ARG A O 1
ATOM 2720 N N . THR A 1 348 ? 3.133 -3.371 18.945 1.00 92.25 348 THR A N 1
ATOM 2721 C CA . THR A 1 348 ? 3.672 -4.342 17.982 1.00 92.25 348 THR A CA 1
ATOM 2722 C C . THR A 1 348 ? 5.071 -4.802 18.384 1.00 92.25 348 THR A C 1
ATOM 2724 O O . THR A 1 348 ? 5.664 -4.285 19.336 1.00 92.25 348 THR A O 1
ATOM 2727 N N . THR A 1 349 ? 5.590 -5.808 17.685 1.00 88.44 349 THR A N 1
ATOM 2728 C CA . THR A 1 349 ? 6.973 -6.265 17.817 1.00 88.44 349 THR A CA 1
ATOM 2729 C C . THR A 1 349 ? 7.714 -5.990 16.520 1.00 88.44 349 THR A C 1
ATOM 2731 O O . THR A 1 349 ? 7.432 -6.635 15.522 1.00 88.44 349 THR A O 1
ATOM 2734 N N . SER A 1 350 ? 8.709 -5.110 16.573 1.00 82.19 350 SER A N 1
ATOM 2735 C CA . SER A 1 350 ? 9.588 -4.805 15.442 1.00 82.19 350 SER A CA 1
ATOM 2736 C C . SER A 1 350 ? 11.029 -5.110 15.841 1.00 82.19 350 SER A C 1
ATOM 2738 O O . SER A 1 350 ? 11.453 -4.793 16.958 1.00 82.19 350 SER A O 1
ATOM 2740 N N . HIS A 1 351 ? 11.776 -5.798 14.972 1.00 80.31 351 HIS A N 1
ATOM 2741 C CA . HIS A 1 351 ? 13.183 -6.166 15.203 1.00 80.31 351 HIS A CA 1
ATOM 2742 C C . HIS A 1 351 ? 13.455 -6.858 16.561 1.00 80.31 351 HIS A C 1
ATOM 2744 O O . HIS A 1 351 ? 14.496 -6.668 17.196 1.00 80.31 351 HIS A O 1
ATOM 2750 N N . GLY A 1 352 ? 12.498 -7.664 17.040 1.00 82.12 352 GLY A N 1
ATOM 2751 C CA . GLY A 1 352 ? 12.591 -8.383 18.318 1.00 82.12 352 GLY A CA 1
ATOM 2752 C C . GLY A 1 352 ? 12.383 -7.523 19.571 1.00 82.12 352 GLY A C 1
ATOM 2753 O O . GLY A 1 352 ? 12.589 -8.018 20.682 1.00 82.12 352 GLY A O 1
ATOM 2754 N N . ARG A 1 353 ? 11.967 -6.260 19.420 1.00 88.50 353 ARG A N 1
ATOM 2755 C CA . ARG A 1 353 ? 11.613 -5.349 20.517 1.00 88.50 353 ARG A CA 1
ATOM 2756 C C . ARG A 1 353 ? 10.137 -4.994 20.459 1.00 88.50 353 ARG A C 1
ATOM 2758 O O . ARG A 1 353 ? 9.554 -4.885 19.383 1.00 88.50 353 ARG A O 1
ATOM 2765 N N . VAL A 1 354 ? 9.537 -4.818 21.631 1.00 92.12 354 VAL A N 1
ATOM 2766 C CA . VAL A 1 354 ? 8.137 -4.411 21.733 1.00 92.12 354 VAL A CA 1
ATOM 2767 C C . VAL A 1 354 ? 8.056 -2.894 21.734 1.00 92.12 354 VAL A C 1
ATOM 2769 O O . VAL A 1 354 ? 8.684 -2.238 22.567 1.00 92.12 354 VAL A O 1
ATOM 2772 N N . HIS A 1 355 ? 7.238 -2.368 20.834 1.00 93.75 355 HIS A N 1
ATOM 2773 C CA . HIS A 1 355 ? 6.960 -0.947 20.715 1.00 93.75 355 HIS A CA 1
ATOM 2774 C C . HIS A 1 355 ? 5.496 -0.666 21.029 1.00 93.75 355 HIS A C 1
ATOM 2776 O O . HIS A 1 355 ? 4.617 -1.505 20.804 1.00 93.75 355 HIS A O 1
ATOM 2782 N N . ILE A 1 356 ? 5.248 0.530 21.551 1.00 95.69 356 ILE A N 1
ATOM 2783 C CA . ILE A 1 356 ? 3.916 1.113 21.673 1.00 95.69 356 ILE A CA 1
ATOM 2784 C C . ILE A 1 356 ? 3.919 2.384 20.834 1.00 95.69 356 ILE A C 1
ATOM 2786 O O . ILE A 1 356 ? 4.816 3.215 20.975 1.00 95.69 356 ILE A O 1
ATOM 2790 N N . GLY A 1 357 ? 2.918 2.533 19.976 1.00 95.12 357 GLY A N 1
ATOM 2791 C CA . GLY A 1 357 ? 2.806 3.685 19.098 1.00 95.12 357 GLY A CA 1
ATOM 2792 C C . GLY A 1 357 ? 1.405 4.261 19.035 1.00 95.12 357 GLY A C 1
ATOM 2793 O O . GLY A 1 357 ? 0.431 3.659 19.492 1.00 95.12 357 GLY A O 1
ATOM 2794 N N . ALA A 1 358 ? 1.338 5.462 18.475 1.00 95.31 358 ALA A N 1
ATOM 2795 C CA . ALA A 1 358 ? 0.120 6.179 18.152 1.00 95.31 358 ALA A CA 1
ATOM 2796 C C . ALA A 1 358 ? 0.004 6.306 16.629 1.00 95.31 358 ALA A C 1
ATOM 2798 O O . ALA A 1 358 ? 0.976 6.642 15.944 1.00 95.31 358 ALA A O 1
ATOM 2799 N N . MET A 1 359 ? -1.188 6.043 16.102 1.00 94.25 359 MET A N 1
ATOM 2800 C CA . MET A 1 359 ? -1.493 6.157 14.679 1.00 94.25 359 MET A CA 1
ATOM 2801 C C . MET A 1 359 ? -2.715 7.037 14.444 1.00 94.25 359 MET A C 1
ATOM 2803 O O . MET A 1 359 ? -3.699 6.985 15.181 1.00 94.25 359 MET A O 1
ATOM 2807 N N . GLU A 1 360 ? -2.648 7.832 13.391 1.00 93.44 360 GLU A N 1
ATOM 2808 C CA . GLU A 1 360 ? -3.747 8.640 12.885 1.00 93.44 360 GLU A CA 1
ATOM 2809 C C . GLU A 1 360 ? -4.550 7.848 11.854 1.00 93.44 360 GLU A C 1
ATOM 2811 O O . GLU A 1 360 ? -3.974 7.132 11.034 1.00 93.44 360 GLU A O 1
ATOM 2816 N N . ILE A 1 361 ? -5.873 8.013 11.871 1.00 94.00 361 ILE A N 1
ATOM 2817 C CA . ILE A 1 361 ? -6.749 7.542 10.799 1.00 94.00 361 ILE A CA 1
ATOM 2818 C C . ILE A 1 361 ? -6.900 8.661 9.776 1.00 94.00 361 ILE A C 1
ATOM 2820 O O . ILE A 1 361 ? -7.485 9.702 10.067 1.00 94.00 361 ILE A O 1
ATOM 2824 N N . VAL A 1 362 ? -6.385 8.429 8.573 1.00 92.00 362 VAL A N 1
ATOM 2825 C CA . VAL A 1 362 ? -6.485 9.360 7.447 1.00 92.00 362 VAL A CA 1
ATOM 2826 C C . VAL A 1 362 ? -7.663 8.930 6.586 1.00 92.00 362 VAL A C 1
ATOM 2828 O O . VAL A 1 362 ? -7.783 7.758 6.238 1.00 92.00 362 VAL A O 1
ATOM 2831 N N . TYR A 1 363 ? -8.558 9.851 6.249 1.00 91.81 363 TYR A N 1
ATOM 2832 C CA . TYR A 1 363 ? -9.696 9.541 5.390 1.00 91.81 363 TYR A CA 1
ATOM 2833 C C . TYR A 1 363 ? -10.196 10.768 4.635 1.00 91.81 363 TYR A C 1
ATOM 2835 O O . TYR A 1 363 ? -9.978 11.904 5.057 1.00 91.81 363 TYR A O 1
ATOM 2843 N N . SER A 1 364 ? -10.915 10.534 3.537 1.00 88.69 364 SER A N 1
ATOM 2844 C CA . SER A 1 364 ? -11.549 11.589 2.746 1.00 88.69 364 SER A CA 1
ATOM 2845 C C . SER A 1 364 ? -13.073 11.431 2.739 1.00 88.69 364 SER A C 1
ATOM 2847 O O . SER A 1 364 ? -13.600 10.324 2.639 1.00 88.69 364 SER A O 1
ATOM 2849 N N . LEU A 1 365 ? -13.808 12.541 2.856 1.00 87.38 365 LEU A N 1
ATOM 2850 C CA . LEU A 1 365 ? -15.272 12.578 2.730 1.00 87.38 365 LEU A CA 1
ATOM 2851 C C . LEU A 1 365 ? -15.683 13.647 1.713 1.00 87.38 365 LEU A C 1
ATOM 2853 O O . LEU A 1 365 ? -15.123 14.744 1.762 1.00 87.38 365 LEU A O 1
ATOM 2857 N N . PRO A 1 366 ? -16.632 13.367 0.806 1.00 85.69 366 PRO A N 1
ATOM 2858 C CA . PRO A 1 366 ? -17.379 12.110 0.646 1.00 85.69 366 PRO A CA 1
ATOM 2859 C C . PRO A 1 366 ? -16.605 10.981 -0.074 1.00 85.69 366 PRO A C 1
ATOM 2861 O O . PRO A 1 366 ? -17.192 9.941 -0.369 1.00 85.69 366 PRO A O 1
ATOM 2864 N N . GLY A 1 367 ? -15.309 11.178 -0.357 1.00 82.19 367 GLY A N 1
ATOM 2865 C CA . GLY A 1 367 ? -14.473 10.309 -1.196 1.00 82.19 367 GLY A CA 1
ATOM 2866 C C . GLY A 1 367 ? -14.300 8.856 -0.743 1.00 82.19 367 GLY A C 1
ATOM 2867 O O . GLY A 1 367 ? -14.228 7.968 -1.585 1.00 82.19 367 GLY A O 1
ATOM 2868 N N . GLY A 1 368 ? -14.296 8.568 0.557 1.00 87.56 368 GLY A N 1
ATOM 2869 C CA . GLY A 1 368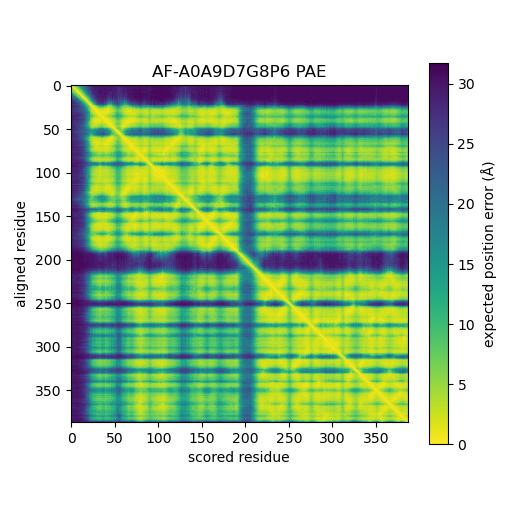 ? -14.245 7.197 1.070 1.00 87.56 368 GLY A CA 1
ATOM 2870 C C . GLY A 1 368 ? -12.866 6.545 1.076 1.00 87.56 368 GLY A C 1
ATOM 2871 O O . GLY A 1 368 ? -12.774 5.339 1.334 1.00 87.56 368 GLY A O 1
ATOM 2872 N N . GLU A 1 369 ? -11.800 7.301 0.800 1.00 90.31 369 GLU A N 1
ATOM 2873 C CA . GLU A 1 369 ? -10.441 6.826 1.056 1.00 90.31 369 GLU A CA 1
ATOM 2874 C C . GLU A 1 369 ? -10.228 6.620 2.548 1.00 90.31 369 GLU A C 1
ATOM 2876 O O . GLU A 1 369 ? -10.732 7.385 3.370 1.00 90.31 369 GLU A O 1
ATOM 2881 N N . LEU A 1 370 ? -9.465 5.585 2.880 1.00 93.50 370 LEU A N 1
ATOM 2882 C CA . LEU A 1 370 ? -9.096 5.247 4.241 1.00 93.50 370 LEU A CA 1
ATOM 2883 C C . LEU A 1 370 ? -7.630 4.839 4.250 1.00 93.50 370 LEU A C 1
ATOM 2885 O O . LEU A 1 370 ? -7.197 4.054 3.411 1.00 93.50 370 LEU A O 1
ATOM 2889 N N . GLY A 1 371 ? -6.909 5.347 5.233 1.00 92.81 371 GLY A N 1
ATOM 2890 C CA . GLY A 1 371 ? -5.544 4.996 5.539 1.00 92.81 371 GLY A CA 1
ATOM 2891 C C . GLY A 1 371 ? -5.252 5.192 7.019 1.00 92.81 371 GLY A C 1
ATOM 2892 O O . GLY A 1 371 ? -6.076 5.639 7.820 1.00 92.81 371 GLY A O 1
ATOM 2893 N N . VAL A 1 372 ? -4.037 4.832 7.363 1.00 92.62 372 VAL A N 1
ATOM 2894 C CA . VAL A 1 372 ? -3.427 4.889 8.678 1.00 92.62 372 VAL A CA 1
ATOM 2895 C C . VAL A 1 372 ? -2.037 5.476 8.501 1.00 92.62 372 VAL A C 1
ATOM 2897 O O . VAL A 1 372 ? -1.310 5.068 7.594 1.00 92.62 372 VAL A O 1
ATOM 2900 N N . ARG A 1 373 ? -1.674 6.411 9.378 1.00 89.88 373 ARG A N 1
ATOM 2901 C CA . ARG A 1 373 ? -0.355 7.042 9.398 1.00 89.88 373 ARG A CA 1
ATOM 2902 C C . ARG A 1 373 ? 0.249 6.969 10.803 1.00 89.88 373 ARG A C 1
ATOM 2904 O O . ARG A 1 373 ? -0.388 7.464 11.740 1.00 89.88 373 ARG A O 1
ATOM 2911 N N . PRO A 1 374 ? 1.446 6.383 10.990 1.00 90.06 374 PRO A N 1
ATOM 2912 C CA . PRO A 1 374 ? 2.135 6.458 12.274 1.00 90.06 374 PRO A CA 1
ATOM 2913 C C . PRO A 1 374 ? 2.466 7.911 12.617 1.00 90.06 374 PRO A C 1
ATOM 2915 O O . PRO A 1 374 ? 2.907 8.669 11.758 1.00 90.06 374 PRO A O 1
ATOM 2918 N N . GLN A 1 375 ? 2.273 8.286 13.879 1.00 91.88 375 GLN A N 1
ATOM 2919 C CA . GLN A 1 375 ? 2.646 9.615 14.379 1.00 91.88 375 GLN A CA 1
ATOM 2920 C C . GLN A 1 375 ? 3.885 9.556 15.261 1.00 91.88 375 GLN A C 1
ATOM 2922 O O . GLN A 1 375 ? 4.792 10.372 15.140 1.00 91.88 375 GLN A O 1
ATOM 2927 N N . ASN A 1 376 ? 3.917 8.580 16.166 1.00 91.50 376 ASN A N 1
ATOM 2928 C CA . ASN A 1 376 ? 5.040 8.359 17.061 1.00 91.50 376 ASN A CA 1
ATOM 2929 C C . ASN A 1 376 ? 5.013 6.923 17.591 1.00 91.50 376 ASN A C 1
ATOM 2931 O O . ASN A 1 376 ? 3.940 6.325 17.717 1.00 91.50 376 ASN A O 1
ATOM 2935 N N . TRP A 1 377 ? 6.176 6.390 17.948 1.00 92.50 377 TRP A N 1
ATOM 2936 C CA . TRP A 1 377 ? 6.308 5.118 18.646 1.00 92.50 377 TRP A CA 1
ATOM 2937 C C . TRP A 1 377 ? 7.542 5.120 19.540 1.00 92.50 377 TRP A C 1
ATOM 2939 O O . TRP A 1 377 ? 8.541 5.788 19.280 1.00 92.50 377 TRP A O 1
ATOM 2949 N N . VAL A 1 378 ? 7.453 4.362 20.626 1.00 93.50 378 VAL A N 1
ATOM 2950 C CA . VAL A 1 378 ? 8.491 4.250 21.649 1.00 93.50 378 VAL A CA 1
ATOM 2951 C C . VAL A 1 378 ? 8.644 2.796 22.076 1.00 93.50 378 VAL A C 1
ATOM 2953 O O . VAL A 1 378 ? 7.737 1.982 21.886 1.00 93.50 378 VAL A O 1
ATOM 2956 N N . GLU A 1 379 ? 9.785 2.448 22.669 1.00 93.12 379 GLU A N 1
ATOM 2957 C CA . GLU A 1 379 ? 9.928 1.130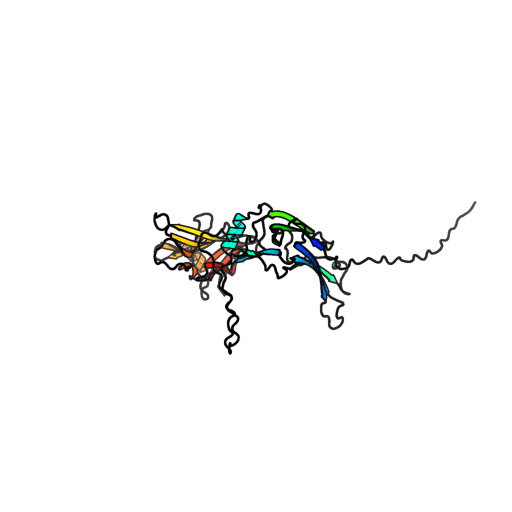 23.292 1.00 93.12 379 GLU A CA 1
ATOM 2958 C C . GLU A 1 379 ? 8.972 1.006 24.489 1.00 93.12 379 GLU A C 1
ATOM 2960 O O . GLU A 1 379 ? 8.740 1.964 25.236 1.00 93.12 379 GLU A O 1
ATOM 2965 N N . GLU A 1 380 ? 8.405 -0.185 24.691 1.00 91.06 380 GLU A N 1
ATOM 2966 C CA . GLU A 1 380 ? 7.489 -0.435 25.805 1.00 91.06 380 GLU A CA 1
ATOM 2967 C C . GLU A 1 380 ? 8.162 -0.109 27.154 1.00 91.06 380 GLU A C 1
ATOM 2969 O O . GLU A 1 380 ? 9.204 -0.662 27.506 1.00 91.06 380 GLU A O 1
ATOM 2974 N N . GLY A 1 381 ? 7.549 0.797 27.924 1.00 90.69 381 GLY A N 1
ATOM 2975 C CA . GLY A 1 381 ? 8.111 1.328 29.173 1.00 90.69 381 GLY A CA 1
ATOM 2976 C C . GLY A 1 381 ? 8.599 2.777 29.084 1.00 90.69 381 GLY A C 1
ATOM 2977 O O . GLY A 1 381 ? 9.032 3.327 30.096 1.00 90.69 381 GLY A O 1
ATOM 2978 N N . GLN A 1 382 ? 8.496 3.409 27.916 1.00 94.81 382 GLN A N 1
ATOM 2979 C CA . GLN A 1 382 ? 8.697 4.847 27.728 1.00 94.81 382 GLN A CA 1
ATOM 2980 C C . GLN A 1 382 ? 7.355 5.594 27.654 1.00 94.81 382 GLN A C 1
ATOM 2982 O O . GLN A 1 382 ? 6.296 4.982 27.513 1.00 94.81 382 GLN A O 1
ATOM 2987 N N . VAL A 1 383 ? 7.399 6.921 27.794 1.00 95.56 383 VAL A N 1
ATOM 2988 C CA . VAL A 1 383 ? 6.218 7.784 27.641 1.00 95.56 383 VAL A CA 1
ATOM 2989 C C . VAL A 1 383 ? 5.902 7.924 26.154 1.00 95.56 383 VAL A C 1
ATOM 2991 O O . VAL A 1 383 ? 6.787 8.278 25.375 1.00 95.56 383 VAL A O 1
ATOM 2994 N N . LEU A 1 384 ? 4.657 7.640 25.769 1.00 95.88 384 LEU A N 1
ATOM 2995 C CA . LEU A 1 384 ? 4.158 7.871 24.415 1.00 95.88 384 LEU A CA 1
ATOM 2996 C C . LEU A 1 384 ? 3.389 9.196 24.368 1.00 95.88 384 LEU A C 1
ATOM 2998 O O . LEU A 1 384 ? 2.410 9.370 25.089 1.00 95.88 384 LEU A O 1
ATOM 3002 N N . GLU A 1 385 ? 3.805 10.084 23.474 1.00 92.50 385 GLU A N 1
ATOM 3003 C CA . GLU A 1 385 ? 3.181 11.383 23.196 1.00 92.50 385 GLU A CA 1
ATOM 3004 C C . GLU A 1 385 ? 2.898 11.488 21.694 1.00 92.50 385 GLU A C 1
ATOM 3006 O O . GLU A 1 385 ? 3.615 10.882 20.891 1.00 92.50 385 GLU A O 1
ATOM 3011 N N . VAL A 1 386 ? 1.893 12.271 21.306 1.00 86.62 386 VAL A N 1
ATOM 3012 C CA . VAL A 1 386 ? 1.637 12.605 19.896 1.00 86.62 386 VAL A CA 1
ATOM 3013 C C . VAL A 1 386 ? 2.189 14.003 19.605 1.00 86.62 386 VAL A C 1
ATOM 3015 O O . VAL A 1 386 ? 2.154 14.857 20.487 1.00 86.62 386 VAL A O 1
ATOM 3018 N N . ARG A 1 387 ? 2.772 14.220 18.422 1.00 64.19 387 ARG A N 1
ATOM 3019 C CA . ARG A 1 387 ? 3.437 15.478 18.048 1.00 64.19 387 ARG A CA 1
ATOM 3020 C C . ARG A 1 387 ? 2.846 16.104 16.807 1.00 64.19 387 ARG A C 1
ATOM 3022 O O . ARG A 1 387 ? 2.482 15.322 15.906 1.00 64.19 387 ARG A O 1
#

Radius of gyration: 29.23 Å; Cα contacts (8 Å, |Δi|>4): 823; chains: 1; bounding box: 124×66×69 Å

Solvent-accessible surface area (backbone atoms only — not comparable to full-atom values): 22372 Å² total; per-residue (Å²): 134,90,82,89,88,88,83,83,82,85,74,82,73,76,76,75,74,75,76,71,78,70,81,65,78,63,76,73,43,77,38,52,64,69,71,80,85,52,64,40,34,36,39,42,62,46,79,46,66,42,89,36,94,92,47,71,68,54,32,32,34,39,34,38,25,42,28,38,33,79,41,21,24,46,38,25,32,51,38,83,55,38,82,44,78,38,65,49,59,96,88,59,76,92,52,67,67,60,52,43,48,30,30,61,45,46,42,31,44,64,47,56,33,86,52,67,55,74,47,63,46,32,33,26,64,48,41,94,82,63,48,81,92,55,66,51,40,39,73,61,77,65,76,56,65,81,40,30,38,36,35,41,40,52,55,100,91,46,22,35,40,25,33,34,30,48,46,72,58,78,61,70,71,46,82,43,81,46,66,77,46,68,44,81,48,62,74,72,67,71,55,74,74,84,72,83,69,76,80,68,73,75,76,74,64,98,78,72,87,82,68,78,79,78,76,80,81,61,73,39,62,90,58,70,47,73,75,40,76,35,49,74,78,77,73,9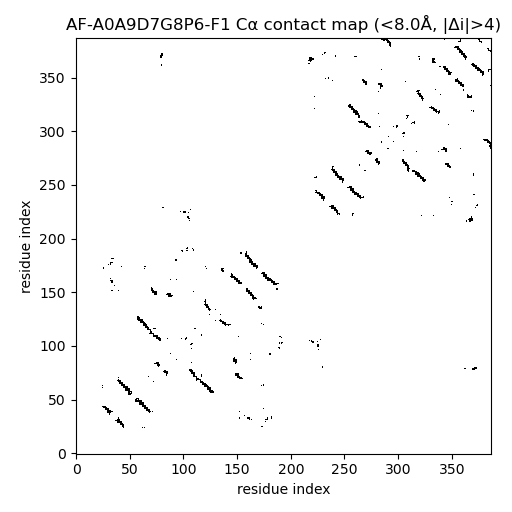2,51,60,37,30,34,43,38,40,42,80,48,69,46,85,89,48,96,68,27,30,31,30,33,34,29,43,28,47,26,81,71,16,22,40,35,27,27,53,44,102,82,76,47,77,43,77,33,57,39,48,77,88,41,70,51,40,47,65,58,53,51,50,29,48,73,73,62,46,29,44,79,50,35,37,90,71,63,75,54,70,48,61,26,35,36,28,60,37,70,54,89,92,58,68,89,42,35,42,76,38,74,62,45,72,57,46,26,40,33,36,36,36,64,56,98,91,40,54,31,35,32,34,28,38,60,44,69,43,81,61,18,52,46,69,27,55,42,71,66,36,71,34,55,70,78,46,71,40,56,48,126